Protein AF-0000000074260230 (afdb_homodimer)

Foldseek 3Di:
DPPPPDADDPVVQVVLLVPAPDLLSVQQVVCCVQFNGFRDDDSFWTKHAPGDQFRIKIFGRDWDFDQVPHTDTWGIKTKHQAAADPVCVVLLVLQGVQWDDDHQQRMIMGTGSHQLLGLLSVLLSVCCRVVVDGSVRSSVVSVVVVVCVVVPDDDPSSVHRPDDGDPDGRGDNDDDPDDPVNVVVVVVVVVVVVVVVVD/DPCPDDADDPVVQVVLLVPAPDLLSVQQVVCCVQFNGFRDDDSFWTKHAPGDQFRIKIFGRDWDFDQVPHTDTWGIKTKHQAAADPVCVVLLVLQGVQWDDDHQQRMIMGTGSHQLLGLLSVLLSVCCRVVVDGSVRSSVVSVVVVVCVVVPDDDPSSVHRPDDGDPDGRGDNDDDPDDPVNVVVVVVVVVVVVVVVVD

Nearest PDB structures (foldseek):
  3c4m-assembly2_B  TM=7.742E-01  e=2.179E+00  Escherichia coli
  8s65-assembly2_B  TM=7.505E-01  e=4.859E+00  Toxoplasma gondii
  8s65-assembly1_A  TM=8.297E-01  e=9.577E+00  Toxoplasma gondii
  5krv-assembly1_B  TM=7.511E-01  e=7.959E+00  Vibrio vulnificus CMCP6
  5krv-assembly1_A  TM=2.470E-01  e=3.570E+00  Vibrio vulnificus CMCP6

Solvent-accessible surface area (backbone atoms only — not comparable to full-atom values): 20832 Å² total; per-residue (Å²): 124,89,69,78,74,74,56,48,53,66,68,60,50,52,58,39,44,68,73,39,58,66,66,45,35,54,46,49,52,52,47,31,70,73,67,42,77,40,51,37,58,38,84,53,35,39,33,36,64,67,50,88,88,23,52,30,40,38,38,29,51,74,57,43,65,30,18,54,46,46,78,49,48,25,31,40,31,41,29,32,65,34,61,64,62,36,86,44,35,24,49,44,41,63,47,36,39,45,48,38,66,35,39,25,70,4,26,36,31,24,40,21,70,45,68,42,56,26,28,31,52,50,39,43,47,48,30,39,72,72,60,78,31,50,49,69,56,38,45,51,50,51,34,52,51,50,51,40,37,74,74,70,45,78,53,66,53,38,72,40,67,85,63,80,72,68,85,64,88,34,55,41,36,70,55,59,72,68,44,70,67,55,50,52,53,50,49,52,55,56,50,50,51,52,51,56,70,71,97,123,89,68,78,75,72,55,48,53,66,65,59,49,52,57,40,44,68,74,39,56,68,67,46,35,55,46,49,51,53,47,31,73,73,68,41,77,39,50,36,58,38,83,54,36,38,32,38,64,66,50,87,86,23,53,29,39,40,37,28,51,75,58,42,64,30,19,54,48,47,79,49,47,24,31,40,32,40,29,32,67,35,61,65,61,37,84,43,35,24,49,43,41,65,48,35,41,44,47,38,67,36,41,26,69,4,27,36,31,23,38,22,71,44,68,42,54,27,27,30,51,51,39,44,48,49,31,41,71,72,61,78,32,51,50,70,55,38,46,50,49,50,34,52,51,50,51,40,37,74,72,69,44,78,55,66,52,37,74,41,68,84,63,81,71,66,86,63,88,35,55,42,36,72,56,59,71,67,44,70,67,55,50,51,54,50,50,53,54,55,50,49,50,52,52,55,70,70,96

pLDDT: mean 93.15, std 12.53, range [23.91, 98.94]

Structure (mmCIF, N/CA/C/O backbone):
data_AF-0000000074260230-model_v1
#
loop_
_entity.id
_entity.type
_entity.pdbx_description
1 polymer 'Uncharacterized protein'
#
loop_
_atom_site.group_PDB
_atom_site.id
_atom_site.type_symbol
_atom_site.label_atom_id
_atom_site.label_alt_id
_atom_site.label_comp_id
_atom_site.label_asym_id
_atom_site.label_entity_id
_atom_site.label_seq_id
_atom_site.pdbx_PDB_ins_code
_atom_site.Cartn_x
_atom_site.Cartn_y
_atom_site.Cartn_z
_atom_site.occupancy
_atom_site.B_iso_or_equiv
_atom_site.auth_seq_id
_atom_site.auth_comp_id
_atom_site.auth_asym_id
_atom_site.auth_atom_id
_atom_site.pdbx_PDB_model_num
ATOM 1 N N . MET A 1 1 ? 15.695 -10.906 11.219 1 24.95 1 MET A N 1
ATOM 2 C CA . MET A 1 1 ? 15.664 -9.781 10.297 1 24.95 1 MET A CA 1
ATOM 3 C C . MET A 1 1 ? 17.078 -9.328 9.93 1 24.95 1 MET A C 1
ATOM 5 O O . MET A 1 1 ? 17.891 -9.078 10.805 1 24.95 1 MET A O 1
ATOM 9 N N . ALA A 1 2 ? 17.641 -9.828 8.828 1 32.97 2 ALA A N 1
ATOM 10 C CA . ALA A 1 2 ? 19.031 -9.445 8.57 1 32.97 2 ALA A CA 1
ATOM 11 C C . ALA A 1 2 ? 19.219 -7.938 8.75 1 32.97 2 ALA A C 1
ATOM 13 O O . ALA A 1 2 ? 18.484 -7.137 8.156 1 32.97 2 ALA A O 1
ATOM 14 N N . THR A 1 3 ? 19.641 -7.426 9.883 1 36.19 3 THR A N 1
ATOM 15 C CA . THR A 1 3 ? 19.984 -6.051 10.211 1 36.19 3 THR A CA 1
ATOM 16 C C . THR A 1 3 ? 20.969 -5.48 9.195 1 36.19 3 THR A C 1
ATOM 18 O O . THR A 1 3 ? 22.031 -6.059 8.969 1 36.19 3 THR A O 1
ATOM 21 N N . THR A 1 4 ? 20.484 -5.074 8.062 1 44.41 4 THR A N 1
ATOM 22 C CA . THR A 1 4 ? 21.453 -4.289 7.297 1 44.41 4 THR A CA 1
ATOM 23 C C . THR A 1 4 ? 22.234 -3.352 8.219 1 44.41 4 THR A C 1
ATOM 25 O O . THR A 1 4 ? 21.641 -2.533 8.922 1 44.41 4 THR A O 1
ATOM 28 N N . GLU A 1 5 ? 23.266 -3.779 8.672 1 46.94 5 GLU A N 1
ATOM 29 C CA . GLU A 1 5 ? 24.062 -3.025 9.625 1 46.94 5 GLU A CA 1
ATOM 30 C C . GLU A 1 5 ? 24.062 -1.537 9.297 1 46.94 5 GLU A C 1
ATOM 32 O O . GLU A 1 5 ? 23.828 -0.701 10.172 1 46.94 5 GLU A O 1
ATOM 37 N N . SER A 1 6 ? 25 -0.983 8.312 1 50.53 6 SER A N 1
ATOM 38 C CA . SER A 1 6 ? 25.453 0.402 8.398 1 50.53 6 SER A CA 1
ATOM 39 C C . SER A 1 6 ? 24.516 1.336 7.645 1 50.53 6 SER A C 1
ATOM 41 O O . SER A 1 6 ? 24.094 1.028 6.527 1 50.53 6 SER A O 1
ATOM 43 N N . PRO A 1 7 ? 23.859 2.357 8.406 1 63.03 7 PRO A N 1
ATOM 44 C CA . PRO A 1 7 ? 23.172 3.465 7.723 1 63.03 7 PRO A CA 1
ATOM 45 C C . PRO A 1 7 ? 23.891 3.904 6.449 1 63.03 7 PRO A C 1
ATOM 47 O O . PRO A 1 7 ? 25.094 3.697 6.316 1 63.03 7 PRO A O 1
ATOM 50 N N . VAL A 1 8 ? 23.047 4.102 5.426 1 77.44 8 VAL A N 1
ATOM 51 C CA . VAL A 1 8 ? 23.578 4.676 4.195 1 77.44 8 VAL A CA 1
ATOM 52 C C . VAL A 1 8 ? 24.547 5.812 4.527 1 77.44 8 VAL A C 1
ATOM 54 O O . VAL A 1 8 ? 24.328 6.566 5.473 1 77.44 8 VAL A O 1
ATOM 57 N N . ASP A 1 9 ? 25.562 5.848 3.939 1 87.06 9 ASP A N 1
ATOM 58 C CA . ASP A 1 9 ? 26.531 6.938 4.059 1 87.06 9 ASP A CA 1
ATOM 59 C C . ASP A 1 9 ? 25.844 8.289 3.883 1 87.06 9 ASP A C 1
ATOM 61 O O . ASP A 1 9 ? 25.062 8.477 2.953 1 87.06 9 ASP A O 1
ATOM 65 N N . GLN A 1 10 ? 26.172 9.164 4.793 1 91.94 10 GLN A N 1
ATOM 66 C CA . GLN A 1 10 ? 25.562 10.492 4.812 1 91.94 10 GLN A CA 1
ATOM 67 C C . GLN A 1 10 ? 25.797 11.219 3.484 1 91.94 10 GLN A C 1
ATOM 69 O O . GLN A 1 10 ? 24.875 11.859 2.961 1 91.94 10 GLN A O 1
ATOM 74 N N . GLN A 1 11 ? 26.922 11.086 2.973 1 91.94 11 GLN A N 1
ATOM 75 C CA . GLN A 1 11 ? 27.266 11.758 1.725 1 91.94 11 GLN A CA 1
ATOM 76 C C . GLN A 1 11 ? 26.391 11.266 0.58 1 91.94 11 GLN A C 1
ATOM 78 O O . GLN A 1 11 ? 25.953 12.062 -0.262 1 91.94 11 GLN A O 1
ATOM 83 N N . THR A 1 12 ? 26.188 10.023 0.56 1 91.38 12 THR A N 1
ATOM 84 C CA . THR A 1 12 ? 25.344 9.438 -0.472 1 91.38 12 THR A CA 1
ATOM 85 C C . THR A 1 12 ? 23.922 9.984 -0.388 1 91.38 12 THR A C 1
ATOM 87 O O . THR A 1 12 ? 23.312 10.328 -1.41 1 91.38 12 THR A O 1
ATOM 90 N N . VAL A 1 13 ? 23.391 10.102 0.811 1 95.31 13 VAL A N 1
ATOM 91 C CA . VAL A 1 13 ? 22.047 10.617 1.012 1 95.31 13 VAL A CA 1
ATOM 92 C C . VAL A 1 13 ? 21.984 12.086 0.574 1 95.31 13 VAL A C 1
ATOM 94 O O . VAL A 1 13 ? 21.047 12.492 -0.117 1 95.31 13 VAL A O 1
ATOM 97 N N . GLU A 1 14 ? 22.969 12.812 0.92 1 95.19 14 GLU A N 1
ATOM 98 C CA . GLU A 1 14 ? 23.031 14.219 0.54 1 95.19 14 GLU A CA 1
ATOM 99 C C . GLU A 1 14 ? 23.047 14.375 -0.978 1 95.19 14 GLU A C 1
ATOM 101 O O . GLU A 1 14 ? 22.406 15.273 -1.522 1 95.19 14 GLU A O 1
ATOM 106 N N . GLU A 1 15 ? 23.797 13.547 -1.593 1 93.81 15 GLU A N 1
ATOM 107 C CA . GLU A 1 15 ? 23.891 13.594 -3.049 1 93.81 15 GLU A CA 1
ATOM 108 C C . GLU A 1 15 ? 22.531 13.258 -3.686 1 93.81 15 GLU A C 1
ATOM 110 O O . GLU A 1 15 ? 22.141 13.875 -4.68 1 93.81 15 GLU A O 1
ATOM 115 N N . ILE A 1 16 ? 21.875 12.32 -3.1 1 94.31 16 ILE A N 1
ATOM 116 C CA . ILE A 1 16 ? 20.578 11.914 -3.609 1 94.31 16 ILE A CA 1
ATOM 117 C C . ILE A 1 16 ? 19.578 13.055 -3.461 1 94.31 16 ILE A C 1
ATOM 119 O O . ILE A 1 16 ? 18.906 13.43 -4.422 1 94.31 16 ILE A O 1
ATOM 123 N N . ILE A 1 17 ? 19.516 13.617 -2.307 1 95.81 17 ILE A N 1
ATOM 124 C CA . ILE A 1 17 ? 18.484 14.609 -2.008 1 95.81 17 ILE A CA 1
ATOM 125 C C . ILE A 1 17 ? 18.766 15.898 -2.766 1 95.81 17 ILE A C 1
ATOM 127 O O . ILE A 1 17 ? 17.844 16.672 -3.066 1 95.81 17 ILE A O 1
ATOM 131 N N . ARG A 1 18 ? 19.984 16.156 -3.109 1 95.19 18 ARG A N 1
ATOM 132 C CA . ARG A 1 18 ? 20.359 17.312 -3.906 1 95.19 18 ARG A CA 1
ATOM 133 C C . ARG A 1 18 ? 19.641 17.297 -5.258 1 95.19 18 ARG A C 1
ATOM 135 O O . ARG A 1 18 ? 19.359 18.359 -5.824 1 95.19 18 ARG A O 1
ATOM 142 N N . ASP A 1 19 ? 19.359 16.109 -5.727 1 95.44 19 ASP A N 1
ATOM 143 C CA . ASP A 1 19 ? 18.719 15.969 -7.027 1 95.44 19 ASP A CA 1
ATOM 144 C C . ASP A 1 19 ? 17.203 15.945 -6.895 1 95.44 19 ASP A C 1
ATOM 146 O O . ASP A 1 19 ? 16.484 15.859 -7.891 1 95.44 19 ASP A O 1
ATOM 150 N N . TRP A 1 20 ? 16.703 16 -5.645 1 97.62 20 TRP A N 1
ATOM 151 C CA . TRP A 1 20 ? 15.266 15.992 -5.41 1 97.62 20 TRP A CA 1
ATOM 152 C C . TRP A 1 20 ? 14.672 17.391 -5.586 1 97.62 20 TRP A C 1
ATOM 154 O O . TRP A 1 20 ? 15.375 18.391 -5.422 1 97.62 20 TRP A O 1
ATOM 164 N N . PRO A 1 21 ? 13.328 17.438 -5.965 1 97.5 21 PRO A N 1
ATOM 165 C CA . PRO A 1 21 ? 12.633 18.734 -5.879 1 97.5 21 PRO A CA 1
ATOM 166 C C . PRO A 1 21 ? 12.648 19.312 -4.465 1 97.5 21 PRO A C 1
ATOM 168 O O . PRO A 1 21 ? 12.93 18.594 -3.502 1 97.5 21 PRO A O 1
ATOM 171 N N . ASN A 1 22 ? 12.312 20.516 -4.277 1 97.31 22 ASN A N 1
ATOM 172 C CA . ASN A 1 22 ? 12.43 21.266 -3.031 1 97.31 22 ASN A CA 1
ATOM 173 C C . ASN A 1 22 ? 11.562 20.672 -1.927 1 97.31 22 ASN A C 1
ATOM 175 O O . ASN A 1 22 ? 12.039 20.469 -0.807 1 97.31 22 ASN A O 1
ATOM 179 N N . GLU A 1 23 ? 10.367 20.312 -2.248 1 97.38 23 GLU A N 1
ATOM 180 C CA . GLU A 1 23 ? 9.43 19.906 -1.208 1 97.38 23 GLU A CA 1
ATOM 181 C C . GLU A 1 23 ? 9.875 18.625 -0.53 1 97.38 23 GLU A C 1
ATOM 183 O O . GLU A 1 23 ? 10.031 18.578 0.691 1 97.38 23 GLU A O 1
ATOM 188 N N . PRO A 1 24 ? 10.109 17.562 -1.281 1 98.25 24 PRO A N 1
ATOM 189 C CA . PRO A 1 24 ? 10.586 16.344 -0.605 1 98.25 24 PRO A CA 1
ATOM 190 C C . PRO A 1 24 ? 11.961 16.531 0.039 1 98.25 24 PRO A C 1
ATOM 192 O O . PRO A 1 24 ? 12.266 15.875 1.035 1 98.25 24 PRO A O 1
ATOM 195 N N . THR A 1 25 ? 12.758 17.422 -0.466 1 98.25 25 THR A N 1
ATOM 196 C CA . THR A 1 25 ? 14.039 17.719 0.159 1 98.25 25 THR A CA 1
ATOM 197 C C . THR A 1 25 ? 13.844 18.297 1.559 1 98.25 25 THR A C 1
ATOM 199 O O . THR A 1 25 ? 14.5 17.859 2.51 1 98.25 25 THR A O 1
ATOM 202 N N . GLU A 1 26 ? 12.969 19.219 1.66 1 98.06 26 GLU A N 1
ATOM 203 C CA . GLU A 1 26 ? 12.688 19.828 2.959 1 98.06 26 GLU A CA 1
ATOM 204 C C . GLU A 1 26 ? 12.148 18.797 3.943 1 98.06 26 GLU A C 1
ATOM 206 O O . GLU A 1 26 ? 12.492 18.812 5.125 1 98.06 26 GLU A O 1
ATOM 211 N N . ILE A 1 27 ? 11.328 17.922 3.473 1 98.5 27 ILE A N 1
ATOM 212 C CA . ILE A 1 27 ? 10.789 16.875 4.316 1 98.5 27 ILE A CA 1
ATOM 213 C C . ILE A 1 27 ? 11.914 15.945 4.777 1 98.5 27 ILE A C 1
ATOM 215 O O . ILE A 1 27 ? 11.977 15.57 5.953 1 98.5 27 ILE A O 1
ATOM 219 N N . ALA A 1 28 ? 12.789 15.609 3.865 1 98.31 28 ALA A N 1
ATOM 220 C CA . ALA A 1 28 ? 13.938 14.773 4.207 1 98.31 28 ALA A CA 1
ATOM 221 C C . ALA A 1 28 ? 14.75 15.391 5.34 1 98.31 28 ALA A C 1
ATOM 223 O O . ALA A 1 28 ? 15.109 14.711 6.301 1 98.31 28 ALA A O 1
ATOM 224 N N . GLU A 1 29 ? 14.984 16.641 5.25 1 97.56 29 GLU A N 1
ATOM 225 C CA . GLU A 1 29 ? 15.766 17.344 6.266 1 97.56 29 GLU A CA 1
ATOM 226 C C . GLU A 1 29 ? 15.078 17.281 7.629 1 97.56 29 GLU A C 1
ATOM 228 O O . GLU A 1 29 ? 15.727 17.047 8.648 1 97.56 29 GLU A O 1
ATOM 233 N N . ARG A 1 30 ? 13.828 17.438 7.602 1 97.69 30 ARG A N 1
ATOM 234 C CA . ARG A 1 30 ? 13.078 17.406 8.852 1 97.69 30 ARG A CA 1
ATOM 235 C C . ARG A 1 30 ? 13.102 16 9.461 1 97.69 30 ARG A C 1
ATOM 237 O O . ARG A 1 30 ? 13.25 15.852 10.672 1 97.69 30 ARG A O 1
ATOM 244 N N . VAL A 1 31 ? 12.938 15 8.633 1 98.19 31 VAL A N 1
ATOM 245 C CA . VAL A 1 31 ? 12.938 13.625 9.125 1 98.19 31 VAL A CA 1
ATOM 246 C C . VAL A 1 31 ? 14.32 13.258 9.641 1 98.19 31 VAL A C 1
ATOM 248 O O . VAL A 1 31 ? 14.453 12.609 10.68 1 98.19 31 VAL A O 1
ATOM 251 N N . ILE A 1 32 ? 15.344 13.688 8.945 1 97.38 32 ILE A N 1
ATOM 252 C CA . ILE A 1 32 ? 16.719 13.43 9.359 1 97.38 32 ILE A CA 1
ATOM 253 C C . ILE A 1 32 ? 17 14.109 10.695 1 97.38 32 ILE A C 1
ATOM 255 O O . ILE A 1 32 ? 17.625 13.531 11.578 1 97.38 32 ILE A O 1
ATOM 259 N N . GLU A 1 33 ? 16.547 15.32 10.797 1 97.06 33 GLU A N 1
ATOM 260 C CA . GLU A 1 33 ? 16.734 16.047 12.047 1 97.06 33 GLU A CA 1
ATOM 261 C C . GLU A 1 33 ? 16.062 15.312 13.211 1 97.06 33 GLU A C 1
ATOM 263 O O . GLU A 1 33 ? 16.625 15.242 14.305 1 97.06 33 GLU A O 1
ATOM 268 N N . ARG A 1 34 ? 14.977 14.758 12.961 1 97.06 34 ARG A N 1
ATOM 269 C CA . ARG A 1 34 ? 14.18 14.148 14.023 1 97.06 34 ARG A CA 1
ATOM 270 C C . ARG A 1 34 ? 14.641 12.727 14.312 1 97.06 34 ARG A C 1
ATOM 272 O O . ARG A 1 34 ? 14.664 12.297 15.469 1 97.06 34 ARG A O 1
ATOM 279 N N . TYR A 1 35 ? 15 11.961 13.258 1 97.44 35 TYR A N 1
ATOM 280 C CA . TYR A 1 35 ? 15.164 10.523 13.445 1 97.44 35 TYR A CA 1
ATOM 281 C C . TYR A 1 35 ? 16.562 10.078 13.039 1 97.44 35 TYR A C 1
ATOM 283 O O . TYR A 1 35 ? 16.906 8.898 13.164 1 97.44 35 TYR A O 1
ATOM 291 N N . GLY A 1 36 ? 17.344 10.977 12.594 1 96.81 36 GLY A N 1
ATOM 292 C CA . GLY A 1 36 ? 18.656 10.602 12.094 1 96.81 36 GLY A CA 1
ATOM 293 C C . GLY A 1 36 ? 18.656 10.211 10.625 1 96.81 36 GLY A C 1
ATOM 294 O O . GLY A 1 36 ? 17.625 10.336 9.953 1 96.81 36 GLY A O 1
ATOM 295 N N . TRP A 1 37 ? 19.766 9.789 10.156 1 97.06 37 TRP A N 1
ATOM 296 C CA . TRP A 1 37 ? 19.953 9.461 8.75 1 97.06 37 TRP A CA 1
ATOM 297 C C . TRP A 1 37 ? 19.172 8.211 8.375 1 97.06 37 TRP A C 1
ATOM 299 O O . TRP A 1 37 ? 18.953 7.328 9.211 1 97.06 37 TRP A O 1
ATOM 309 N N . PRO A 1 38 ? 18.75 8.07 7.109 1 97.75 38 PRO A N 1
ATOM 310 C CA . PRO A 1 38 ? 17.984 6.898 6.695 1 97.75 38 PRO A CA 1
ATOM 311 C C . PRO A 1 38 ? 18.812 5.613 6.711 1 97.75 38 PRO A C 1
ATOM 313 O O . PRO A 1 38 ? 20.031 5.66 6.578 1 97.75 38 PRO A O 1
ATOM 316 N N . ASP A 1 39 ? 18.078 4.555 6.867 1 96.75 39 ASP A N 1
ATOM 317 C CA . ASP A 1 39 ? 18.703 3.232 6.828 1 96.75 39 ASP A CA 1
ATOM 318 C C . ASP A 1 39 ? 19.047 2.824 5.398 1 96.75 39 ASP A C 1
ATOM 320 O O . ASP A 1 39 ? 20 2.09 5.168 1 96.75 39 ASP A O 1
ATOM 324 N N . GLU A 1 40 ? 18.25 3.248 4.484 1 95.88 40 GLU A N 1
ATOM 325 C CA . GLU A 1 40 ? 18.484 2.979 3.064 1 95.88 40 GLU A CA 1
ATOM 326 C C . GLU A 1 40 ? 18.156 4.203 2.215 1 95.88 40 GLU A 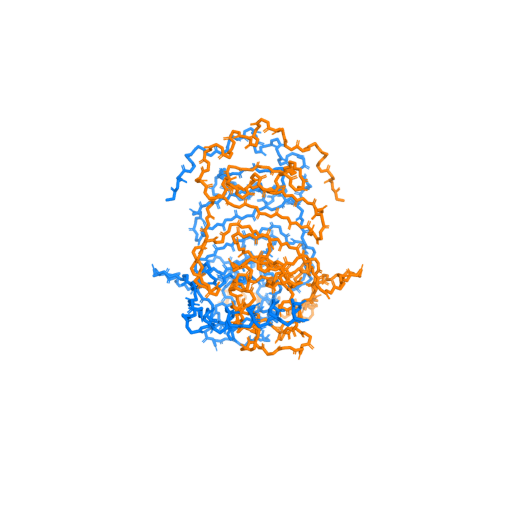C 1
ATOM 328 O O . GLU A 1 40 ? 17.344 5.047 2.609 1 95.88 40 GLU A O 1
ATOM 333 N N . ALA A 1 41 ? 18.797 4.219 1.055 1 94.81 41 ALA A N 1
ATOM 334 C CA . ALA A 1 41 ? 18.578 5.328 0.128 1 94.81 41 ALA A CA 1
ATOM 335 C C . ALA A 1 41 ? 18.672 4.855 -1.32 1 94.81 41 ALA A C 1
ATOM 337 O O . ALA A 1 41 ? 19.562 4.09 -1.679 1 94.81 41 ALA A O 1
ATOM 338 N N . ALA A 1 42 ? 17.703 5.156 -2.045 1 93.31 42 ALA A N 1
ATOM 339 C CA . ALA A 1 42 ? 17.672 5.043 -3.5 1 93.31 42 ALA A CA 1
ATOM 340 C C . ALA A 1 42 ? 17.406 6.398 -4.152 1 93.31 42 ALA A C 1
ATOM 342 O O . ALA A 1 42 ? 17.016 7.352 -3.475 1 93.31 42 ALA A O 1
ATOM 343 N N . PRO A 1 43 ? 17.609 6.465 -5.398 1 93.19 43 PRO A N 1
ATOM 344 C CA . PRO A 1 43 ? 17.469 7.77 -6.051 1 93.19 43 PRO A CA 1
ATOM 345 C C . PRO A 1 43 ? 16.078 8.375 -5.84 1 93.19 43 PRO A C 1
ATOM 347 O O . PRO A 1 43 ? 15.938 9.602 -5.781 1 93.19 43 PRO A O 1
ATOM 350 N N . SER A 1 44 ? 15.078 7.508 -5.633 1 96.5 44 SER A N 1
ATOM 351 C CA . SER A 1 44 ? 13.742 8.078 -5.57 1 96.5 44 SER A CA 1
ATOM 352 C C . SER A 1 44 ? 13.102 7.836 -4.207 1 96.5 44 SER A C 1
ATOM 354 O O . SER A 1 44 ? 11.922 8.133 -4.008 1 96.5 44 SER A O 1
ATOM 356 N N . GLU A 1 45 ? 13.891 7.281 -3.291 1 97.25 45 GLU A N 1
ATOM 357 C CA . GLU A 1 45 ? 13.25 6.91 -2.035 1 97.25 45 GLU A CA 1
ATOM 358 C C . GLU A 1 45 ? 14.266 6.84 -0.896 1 97.25 45 GLU A C 1
ATOM 360 O O . GLU A 1 45 ? 15.383 6.367 -1.086 1 97.25 45 GLU A O 1
ATOM 365 N N . LEU A 1 46 ? 13.859 7.332 0.252 1 97.75 46 LEU A N 1
ATOM 366 C CA . LEU A 1 46 ? 14.57 7.125 1.509 1 97.75 46 LEU A CA 1
ATOM 367 C C . LEU A 1 46 ? 13.742 6.281 2.469 1 97.75 46 LEU A C 1
ATOM 369 O O . LEU A 1 46 ? 12.516 6.418 2.525 1 97.75 46 LEU A O 1
ATOM 373 N N . LEU A 1 47 ? 14.508 5.434 3.275 1 98 47 LEU A N 1
ATOM 374 C CA . LEU A 1 47 ? 13.812 4.488 4.145 1 98 47 LEU A CA 1
ATOM 375 C C . LEU A 1 47 ? 14.422 4.492 5.543 1 98 47 LEU A C 1
ATOM 377 O O . LEU A 1 47 ? 15.641 4.422 5.695 1 98 47 LEU A O 1
ATOM 381 N N . TRP A 1 48 ? 13.57 4.73 6.551 1 97.69 48 TRP A N 1
ATOM 382 C CA . TRP A 1 48 ? 13.906 4.52 7.957 1 97.69 48 TRP A CA 1
ATOM 383 C C . TRP A 1 48 ? 13.141 3.33 8.523 1 97.69 48 TRP A C 1
ATOM 385 O O . TRP A 1 48 ? 11.969 3.131 8.211 1 97.69 48 TRP A O 1
ATOM 395 N N . TYR A 1 49 ? 13.82 2.551 9.352 1 96.88 49 TYR A N 1
ATOM 396 C CA . TYR A 1 49 ? 13.148 1.48 10.078 1 96.88 49 TYR A CA 1
ATOM 397 C C . TYR A 1 49 ? 13.125 1.771 11.57 1 96.88 49 TYR A C 1
ATOM 399 O O . TYR A 1 49 ? 14.062 2.365 12.109 1 96.88 49 TYR A O 1
ATOM 407 N N . ASP A 1 50 ? 12.008 1.363 12.211 1 96 50 ASP A N 1
ATOM 408 C CA . ASP A 1 50 ? 11.852 1.394 13.656 1 96 50 ASP A CA 1
ATOM 409 C C . ASP A 1 50 ? 12.258 2.752 14.227 1 96 50 ASP A C 1
ATOM 411 O O . ASP A 1 50 ? 13.094 2.826 15.133 1 96 50 ASP A O 1
ATOM 415 N N . ASN A 1 51 ? 11.742 3.809 13.695 1 95.81 51 ASN A N 1
ATOM 416 C CA . ASN A 1 51 ? 12.031 5.152 14.18 1 95.81 51 ASN A CA 1
ATOM 417 C C . ASN A 1 51 ? 10.828 5.762 14.891 1 95.81 51 ASN A C 1
ATOM 419 O O . ASN A 1 51 ? 9.781 5.977 14.281 1 95.81 51 ASN A O 1
ATOM 423 N N . GLY A 1 52 ? 10.945 6.023 16.172 1 94.38 52 GLY A N 1
ATOM 424 C CA . GLY A 1 52 ? 9.805 6.492 16.953 1 94.38 52 GLY A CA 1
ATOM 425 C C . GLY A 1 52 ? 8.688 5.477 17.031 1 94.38 52 GLY A C 1
ATOM 426 O O . GLY A 1 52 ? 8.914 4.316 17.375 1 94.38 52 GLY A O 1
ATOM 427 N N . SER A 1 53 ? 7.496 5.922 16.688 1 95.31 53 SER A N 1
ATOM 428 C CA . SER A 1 53 ? 6.324 5.055 16.719 1 95.31 53 SER A CA 1
ATOM 429 C C . SER A 1 53 ? 6.156 4.309 15.398 1 95.31 53 SER A C 1
ATOM 431 O O . SER A 1 53 ? 5.273 3.461 15.266 1 95.31 53 SER A O 1
ATOM 433 N N . TRP A 1 54 ? 7.094 4.527 14.523 1 98.06 54 TRP A N 1
ATOM 434 C CA . TRP A 1 54 ? 6.898 4.039 13.156 1 98.06 54 TRP A CA 1
ATOM 435 C C . TRP A 1 54 ? 7.68 2.752 12.922 1 98.06 54 TRP A C 1
ATOM 437 O O . TRP A 1 54 ? 8.891 2.703 13.148 1 98.06 54 TRP A O 1
ATOM 447 N N . LYS A 1 55 ? 6.98 1.759 12.461 1 97.25 55 LYS A N 1
ATOM 448 C CA . LYS A 1 55 ? 7.645 0.557 11.969 1 97.25 55 LYS A CA 1
ATOM 449 C C . LYS A 1 55 ? 8.57 0.882 10.797 1 97.25 55 LYS A C 1
ATOM 451 O O . LYS A 1 55 ? 9.656 0.308 10.68 1 97.25 55 LYS A O 1
ATOM 456 N N . ARG A 1 56 ? 8.062 1.776 9.977 1 98.12 56 ARG A N 1
ATOM 457 C CA . ARG A 1 56 ? 8.781 2.197 8.781 1 98.12 56 ARG A CA 1
ATOM 458 C C . ARG A 1 56 ? 8.367 3.607 8.367 1 98.12 56 ARG A C 1
ATOM 460 O O . ARG A 1 56 ? 7.191 3.967 8.445 1 98.12 56 ARG A O 1
ATOM 467 N N . THR A 1 57 ? 9.32 4.379 7.938 1 98.75 57 THR A N 1
ATOM 468 C CA . THR A 1 57 ? 9.117 5.676 7.297 1 98.75 57 THR A CA 1
ATOM 469 C C . THR A 1 57 ? 9.695 5.676 5.887 1 98.75 57 THR A C 1
ATOM 471 O O . THR A 1 57 ? 10.867 5.332 5.688 1 98.75 57 THR A O 1
ATOM 474 N N . GLU A 1 58 ? 8.875 5.973 4.969 1 98.62 58 GLU A N 1
ATOM 475 C CA . GLU A 1 58 ? 9.242 6.016 3.557 1 98.62 58 GLU A CA 1
ATOM 476 C C . GLU A 1 58 ? 9.047 7.414 2.977 1 98.62 58 GLU A C 1
ATOM 478 O O . GLU A 1 58 ? 7.945 7.965 3.035 1 98.62 58 GLU A O 1
ATOM 483 N N . LEU A 1 59 ? 10.086 7.941 2.459 1 98.75 59 LEU A N 1
ATO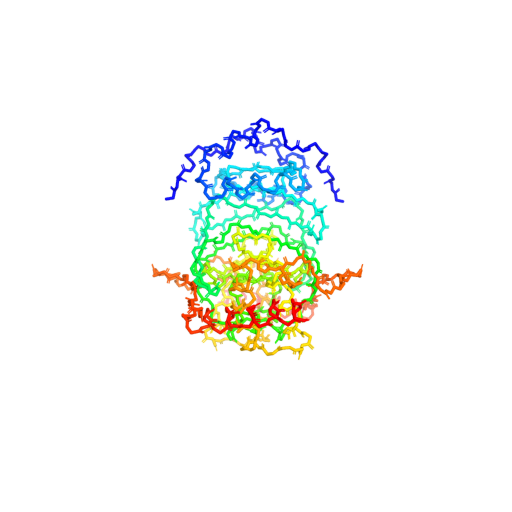M 484 C CA . LEU A 1 59 ? 10.008 9.242 1.811 1 98.75 59 LEU A CA 1
ATOM 485 C C . LEU A 1 59 ? 10.312 9.133 0.321 1 98.75 59 LEU A C 1
ATOM 487 O O . LEU A 1 59 ? 11.336 8.562 -0.063 1 98.75 59 LEU A O 1
ATOM 491 N N . TYR A 1 60 ? 9.43 9.695 -0.453 1 98.44 60 TYR A N 1
ATOM 492 C CA . TYR A 1 60 ? 9.547 9.562 -1.901 1 98.44 60 TYR A CA 1
ATOM 493 C C . TYR A 1 60 ? 9.906 10.898 -2.545 1 98.44 60 TYR A C 1
ATOM 495 O O . TYR A 1 60 ? 9.414 11.945 -2.125 1 98.44 60 TYR A O 1
ATOM 503 N N . ARG A 1 61 ? 10.672 10.781 -3.549 1 97.81 61 ARG A N 1
ATOM 504 C CA . ARG A 1 61 ? 11 11.945 -4.355 1 97.81 61 ARG A CA 1
ATOM 505 C C . ARG A 1 61 ? 9.773 12.469 -5.094 1 97.81 61 ARG A C 1
ATOM 507 O O . ARG A 1 61 ? 9.523 13.68 -5.113 1 97.81 61 ARG A O 1
ATOM 514 N N . ASP A 1 62 ? 9.109 11.5 -5.73 1 96.81 62 ASP A N 1
ATOM 515 C CA . ASP A 1 62 ? 7.934 11.844 -6.527 1 96.81 62 ASP A CA 1
ATOM 516 C C . ASP A 1 62 ? 6.652 11.703 -5.711 1 96.81 62 ASP A C 1
ATOM 518 O O . ASP A 1 62 ? 6.312 10.609 -5.258 1 96.81 62 ASP A O 1
ATOM 522 N N . GLY A 1 63 ? 5.969 12.812 -5.555 1 97.31 63 GLY A N 1
ATOM 523 C CA . GLY A 1 63 ? 4.789 12.836 -4.699 1 97.31 63 GLY A CA 1
ATOM 524 C C . GLY A 1 63 ? 3.498 12.602 -5.461 1 97.31 63 GLY A C 1
ATOM 525 O O . GLY A 1 63 ? 3.506 12.477 -6.68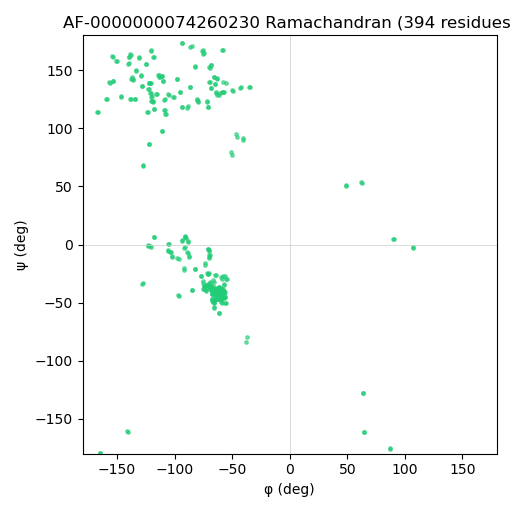8 1 97.31 63 GLY A O 1
ATOM 526 N N . ILE A 1 64 ? 2.422 12.477 -4.723 1 97.56 64 ILE A N 1
ATOM 527 C CA . ILE A 1 64 ? 1.082 12.25 -5.246 1 97.56 64 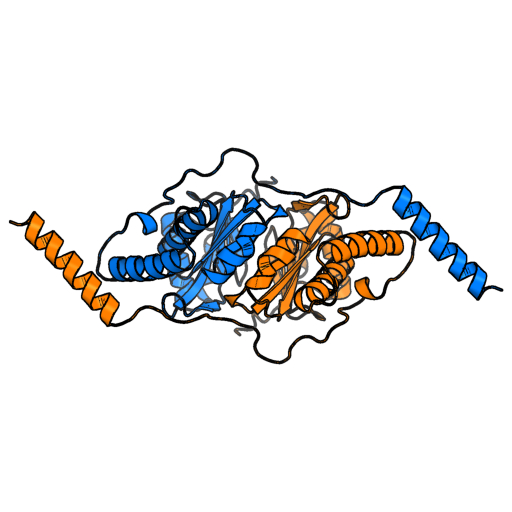ILE A CA 1
ATOM 528 C C . ILE A 1 64 ? 0.172 13.414 -4.871 1 97.56 64 ILE A C 1
ATOM 530 O O . ILE A 1 64 ? -0.085 13.656 -3.689 1 97.56 64 ILE A O 1
ATOM 534 N N . PRO A 1 65 ? -0.326 14.125 -5.859 1 97.44 65 PRO A N 1
ATOM 535 C CA . PRO A 1 65 ? -1.274 15.195 -5.527 1 97.44 65 PRO A CA 1
ATOM 536 C C . PRO A 1 65 ? -2.492 14.68 -4.758 1 97.44 65 PRO A C 1
ATOM 538 O O . PRO A 1 65 ? -3.072 13.656 -5.129 1 97.44 65 PRO A O 1
ATOM 541 N N . HIS A 1 66 ? -2.836 15.336 -3.672 1 98.19 66 HIS A N 1
ATOM 542 C CA . HIS A 1 66 ? -3.902 14.961 -2.748 1 98.19 66 HIS A CA 1
ATOM 543 C C . HIS A 1 66 ? -4.703 16.188 -2.309 1 98.19 66 HIS A C 1
ATOM 545 O O . HIS A 1 66 ? -4.145 17.125 -1.739 1 98.19 66 HIS A O 1
ATOM 551 N N . ASN A 1 67 ? -6.035 16.156 -2.498 1 98.12 67 ASN A N 1
ATOM 552 C CA . ASN A 1 67 ? -6.82 17.375 -2.285 1 98.12 67 ASN A CA 1
ATOM 553 C C . ASN A 1 67 ? -7.543 17.344 -0.942 1 98.12 67 ASN A C 1
ATOM 555 O O . ASN A 1 67 ? -8.094 18.359 -0.508 1 98.12 67 ASN A O 1
ATOM 559 N N . PHE A 1 68 ? -7.562 16.234 -0.252 1 98.12 68 PHE A N 1
ATOM 560 C CA . PHE A 1 68 ? -8.219 16.109 1.043 1 98.12 68 PHE A CA 1
ATOM 561 C C . PHE A 1 68 ? -7.211 16.25 2.178 1 98.12 68 PHE A C 1
ATOM 563 O O . PHE A 1 68 ? -6.137 15.641 2.133 1 98.12 68 PHE A O 1
ATOM 570 N N . PRO A 1 69 ? -7.48 16.844 3.26 1 97.62 69 PRO A N 1
ATOM 571 C CA . PRO A 1 69 ? -8.648 17.719 3.426 1 97.62 69 PRO A CA 1
ATOM 572 C C . PRO A 1 69 ? -8.484 19.047 2.713 1 97.62 69 PRO A C 1
ATOM 574 O O . PRO A 1 69 ? -9.461 19.781 2.541 1 97.62 69 PRO A O 1
ATOM 577 N N . LYS A 1 70 ? -7.227 19.375 2.371 1 96.56 70 LYS A N 1
ATOM 578 C CA . LYS A 1 70 ? -6.844 20.5 1.518 1 96.56 70 LYS A CA 1
ATOM 579 C C . LYS A 1 70 ? -5.742 20.094 0.54 1 96.56 70 LYS A C 1
ATOM 581 O O . LYS A 1 70 ? -5.043 19.094 0.76 1 96.56 70 LYS A O 1
ATOM 586 N N . GLU A 1 71 ? -5.582 20.938 -0.489 1 96.81 71 GLU A N 1
ATOM 587 C CA . GLU A 1 71 ? -4.621 20.609 -1.54 1 96.81 71 GLU A CA 1
ATOM 588 C C . GLU A 1 71 ? -3.203 20.516 -0.984 1 96.81 71 GLU A C 1
ATOM 590 O O . GLU A 1 71 ? -2.74 21.438 -0.3 1 96.81 71 GLU A O 1
ATOM 595 N N . HIS A 1 72 ? -2.492 19.469 -1.242 1 97.25 72 HIS A N 1
ATOM 596 C CA . HIS A 1 72 ? -1.092 19.219 -0.927 1 97.25 72 HIS A CA 1
ATOM 597 C C . HIS A 1 72 ? -0.561 18.031 -1.721 1 97.25 72 HIS A C 1
ATOM 599 O O . HIS A 1 72 ? -1.255 17.5 -2.59 1 97.25 72 HIS A O 1
ATOM 605 N N . THR A 1 73 ? 0.667 17.703 -1.529 1 98.31 73 THR A N 1
ATOM 606 C CA . THR A 1 73 ? 1.281 16.547 -2.193 1 98.31 73 THR A CA 1
ATOM 607 C C . THR A 1 73 ? 1.802 15.547 -1.169 1 98.31 73 THR A C 1
ATOM 609 O O . THR A 1 73 ? 2.479 15.922 -0.21 1 98.31 73 THR A O 1
ATOM 612 N N . ASP A 1 74 ? 1.437 14.281 -1.358 1 98.62 74 ASP A N 1
ATOM 613 C CA . ASP A 1 74 ? 1.872 13.203 -0.484 1 98.62 74 ASP A CA 1
ATOM 614 C C . ASP A 1 74 ? 3.297 12.766 -0.817 1 98.62 74 ASP A C 1
ATOM 616 O O . ASP A 1 74 ? 3.576 12.336 -1.94 1 98.62 74 ASP A O 1
ATOM 620 N N . TYR A 1 75 ? 4.191 12.836 0.216 1 98.81 75 TYR A N 1
ATOM 621 C CA . TYR A 1 75 ? 5.559 12.391 -0.002 1 98.81 75 TYR A CA 1
ATOM 622 C C . TYR A 1 75 ? 5.977 11.375 1.056 1 98.81 75 TYR A C 1
ATOM 624 O O . TYR A 1 75 ? 6.84 10.523 0.808 1 98.81 75 TYR A O 1
ATOM 632 N N . LEU A 1 76 ? 5.461 11.562 2.221 1 98.88 76 LEU A N 1
ATOM 633 C CA . LEU A 1 76 ? 5.957 10.875 3.406 1 98.88 76 LEU A CA 1
ATOM 634 C C . LEU A 1 76 ? 4.961 9.82 3.873 1 98.88 76 LEU A C 1
ATOM 636 O O . LEU A 1 76 ? 3.859 10.148 4.316 1 98.88 76 LEU A O 1
ATOM 640 N N . LYS A 1 77 ? 5.363 8.586 3.752 1 98.88 77 LYS A N 1
ATOM 641 C CA . LYS A 1 77 ? 4.539 7.473 4.211 1 98.88 77 LYS A CA 1
ATOM 642 C C . LYS A 1 77 ? 5.09 6.883 5.508 1 98.88 77 LYS A C 1
ATOM 644 O O . LYS A 1 77 ? 6.277 6.562 5.594 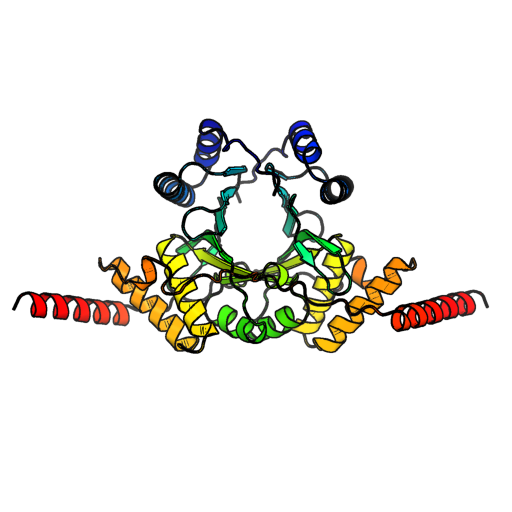1 98.88 77 LYS A O 1
ATOM 649 N N . GLN A 1 78 ? 4.258 6.75 6.441 1 98.88 78 GLN A N 1
ATOM 650 C CA . GLN A 1 78 ? 4.668 6.16 7.707 1 98.88 78 GLN A CA 1
ATOM 651 C C . GLN A 1 78 ? 3.738 5.016 8.109 1 98.88 78 GLN A C 1
ATOM 653 O O . GLN A 1 78 ? 2.523 5.109 7.93 1 98.88 78 GLN A O 1
ATOM 658 N N . VAL A 1 79 ? 4.316 3.939 8.578 1 98.75 79 VAL A N 1
ATOM 659 C CA . VAL A 1 79 ? 3.645 2.652 8.727 1 98.75 79 VAL A CA 1
ATOM 660 C C . VAL A 1 79 ? 3.688 2.213 10.188 1 98.75 79 VAL A C 1
ATOM 662 O O . VAL A 1 79 ? 4.707 2.373 10.867 1 98.75 79 VAL A O 1
ATOM 665 N N . ILE A 1 80 ? 2.611 1.677 10.664 1 98.69 80 ILE A N 1
ATOM 666 C CA . ILE A 1 80 ? 2.561 1.065 11.992 1 98.69 80 ILE A CA 1
ATOM 667 C C . ILE A 1 80 ? 2.055 -0.371 11.875 1 98.69 80 ILE A C 1
ATOM 669 O O . ILE A 1 80 ? 1.397 -0.729 10.891 1 98.69 80 ILE A O 1
ATOM 673 N N . ASP A 1 81 ? 2.453 -1.186 12.898 1 97.81 81 ASP A N 1
ATOM 674 C CA . ASP A 1 81 ? 1.788 -2.475 13.055 1 97.81 81 ASP A CA 1
ATOM 675 C C . ASP A 1 81 ? 0.356 -2.295 13.555 1 97.81 81 ASP A C 1
ATOM 677 O O . ASP A 1 81 ? 0.132 -1.731 14.633 1 97.81 81 ASP A O 1
ATOM 681 N N . TYR A 1 82 ? -0.557 -2.727 12.766 1 98.25 82 TYR A N 1
ATOM 682 C CA . TYR A 1 82 ? -1.968 -2.537 13.086 1 98.25 82 TYR A CA 1
ATOM 683 C C . TYR A 1 82 ? -2.85 -3.402 12.195 1 98.25 82 TYR A C 1
ATOM 685 O O . TYR A 1 82 ? -2.887 -3.209 10.977 1 98.25 82 TYR A O 1
ATOM 693 N N . ARG A 1 83 ? -3.518 -4.348 12.766 1 97.69 83 ARG A N 1
ATOM 694 C CA . ARG A 1 83 ? -4.422 -5.203 12 1 97.69 83 ARG A CA 1
ATOM 695 C C . ARG A 1 83 ? -5.758 -4.508 11.758 1 97.69 83 ARG A C 1
ATOM 697 O O . ARG A 1 83 ? -6.426 -4.09 12.703 1 97.69 83 ARG A O 1
ATOM 704 N N . VAL A 1 84 ? -6.129 -4.402 10.539 1 98.38 84 VAL A N 1
ATOM 705 C CA . VAL A 1 84 ? -7.414 -3.82 10.164 1 98.38 84 VAL A CA 1
ATOM 706 C C . VAL A 1 84 ? -8.352 -4.918 9.672 1 98.38 84 VAL A C 1
ATOM 708 O O . VAL A 1 84 ? -8.016 -5.664 8.75 1 98.38 84 VAL A O 1
ATOM 711 N N . PRO A 1 85 ? -9.516 -5.035 10.258 1 97.56 85 PRO A N 1
ATOM 712 C CA . PRO A 1 85 ? -10.484 -5.984 9.695 1 97.5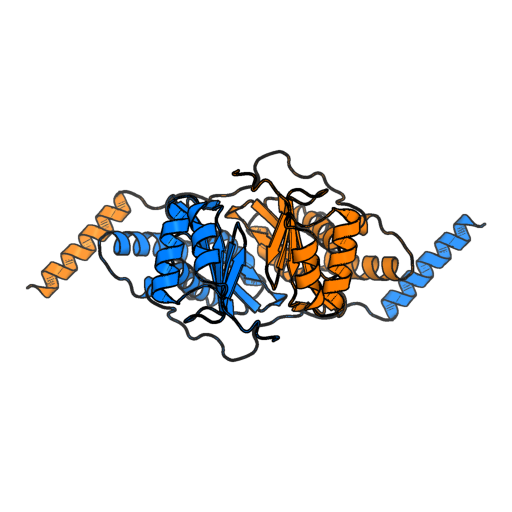6 85 PRO A CA 1
ATOM 713 C C . PRO A 1 85 ? -10.953 -5.598 8.297 1 97.56 85 PRO A C 1
ATOM 715 O O . PRO A 1 85 ? -11.203 -4.422 8.031 1 97.56 85 PRO A O 1
ATOM 718 N N . PRO A 1 86 ? -11.07 -6.582 7.402 1 97.88 86 PRO A N 1
ATOM 719 C CA . PRO A 1 86 ? -11.43 -6.27 6.02 1 97.88 86 PRO A CA 1
ATOM 720 C C . PRO A 1 86 ? -12.727 -5.461 5.91 1 97.88 86 PRO A C 1
ATOM 722 O O . PRO A 1 86 ? -12.875 -4.656 4.988 1 97.88 86 PRO A O 1
ATOM 725 N N . GLU A 1 87 ? -13.656 -5.621 6.844 1 97.88 87 GLU A N 1
ATOM 726 C CA . GLU A 1 87 ? -14.945 -4.949 6.785 1 97.88 87 GLU A CA 1
ATOM 727 C C . GLU A 1 87 ? -14.805 -3.449 7.035 1 97.88 87 GLU A C 1
ATOM 729 O O . GLU A 1 87 ? -15.773 -2.697 6.906 1 97.88 87 GLU A O 1
ATOM 734 N N . LYS A 1 88 ? -13.594 -3.023 7.359 1 98.75 88 LYS A N 1
ATOM 735 C CA . LYS A 1 88 ? -13.352 -1.601 7.59 1 98.75 88 LYS A CA 1
ATOM 736 C C . LYS A 1 88 ? -12.602 -0.973 6.422 1 98.75 88 LYS A C 1
ATOM 738 O O . LYS A 1 88 ? -12.352 0.234 6.414 1 98.75 88 LYS A O 1
ATOM 743 N N . PHE A 1 89 ? -12.312 -1.75 5.426 1 98.81 89 PHE A N 1
ATOM 744 C CA . PHE A 1 89 ? -11.516 -1.248 4.309 1 98.81 89 PHE A CA 1
ATOM 745 C C . PHE A 1 89 ? -12.281 -0.184 3.533 1 98.81 89 PHE A C 1
ATOM 747 O O . PHE A 1 89 ? -11.719 0.842 3.15 1 98.81 89 PHE A O 1
ATOM 754 N N . ASP A 1 90 ? -13.586 -0.42 3.354 1 98.69 90 ASP A N 1
ATOM 755 C CA . ASP A 1 90 ? -14.414 0.572 2.678 1 98.69 90 ASP A CA 1
ATOM 756 C C . ASP A 1 90 ? -14.391 1.906 3.42 1 98.69 90 ASP A C 1
ATOM 758 O O . ASP A 1 90 ? -14.25 2.963 2.801 1 98.69 90 ASP A O 1
ATOM 762 N N . ASP A 1 91 ? -14.562 1.779 4.699 1 98.81 91 ASP A N 1
ATOM 763 C CA . ASP A 1 91 ? -14.609 2.977 5.531 1 98.81 91 ASP A CA 1
ATOM 764 C C . ASP A 1 91 ? -13.312 3.775 5.418 1 98.81 91 ASP A C 1
ATOM 766 O O . ASP A 1 91 ? -13.336 4.996 5.25 1 98.81 91 ASP A O 1
ATOM 770 N N . LEU A 1 92 ? -12.234 3.092 5.473 1 98.88 92 LEU A N 1
ATOM 771 C CA . LEU A 1 92 ? -10.945 3.77 5.402 1 98.88 92 LEU A CA 1
ATOM 772 C C . LEU A 1 92 ? -10.711 4.355 4.012 1 98.88 92 LEU A C 1
ATOM 774 O O . LEU A 1 92 ? -10.141 5.441 3.881 1 98.88 92 LEU A O 1
ATOM 778 N N . GLY A 1 93 ? -11.125 3.631 3 1 98.62 93 GLY A N 1
ATOM 779 C CA . GLY A 1 93 ? -11.047 4.156 1.646 1 98.62 93 GLY A CA 1
ATOM 780 C C . GLY A 1 93 ? -11.875 5.41 1.44 1 98.62 93 GLY A C 1
ATOM 781 O O . GLY A 1 93 ? -11.461 6.32 0.718 1 98.62 93 GLY A O 1
ATOM 782 N N . ARG A 1 94 ? -12.992 5.426 2.061 1 98.69 94 ARG A N 1
ATOM 783 C CA . ARG A 1 94 ? -13.852 6.605 1.978 1 98.69 94 ARG A CA 1
ATOM 784 C C . ARG A 1 94 ? -13.297 7.746 2.82 1 98.69 94 ARG A C 1
ATOM 786 O O . ARG A 1 94 ? -13.445 8.922 2.461 1 98.69 94 ARG A O 1
ATOM 793 N N . PHE A 1 95 ? -12.727 7.43 3.895 1 98.81 95 PHE A N 1
ATOM 794 C CA . PHE A 1 95 ? -12.172 8.406 4.824 1 98.81 95 PHE A CA 1
ATOM 795 C C . PHE A 1 95 ? -11.062 9.211 4.16 1 98.81 95 PHE A C 1
ATOM 797 O O . PHE A 1 95 ? -11.164 10.438 4.047 1 98.81 95 PHE A O 1
ATOM 804 N N . ASP A 1 96 ? -10.094 8.508 3.732 1 98.75 96 ASP A N 1
ATOM 805 C CA . ASP A 1 96 ? -8.914 9.164 3.193 1 98.75 96 ASP A CA 1
ATOM 806 C C . ASP A 1 96 ? -8.125 8.219 2.289 1 98.75 96 ASP A C 1
ATOM 808 O O . ASP A 1 96 ? -7.656 7.168 2.734 1 98.75 96 ASP A O 1
ATOM 812 N N . GLY A 1 97 ? -7.871 8.656 1.042 1 98.12 97 GLY A N 1
ATOM 813 C CA . GLY A 1 97 ? -7.137 7.84 0.088 1 98.12 97 GLY A CA 1
ATOM 814 C C . GLY A 1 97 ? -5.672 7.688 0.441 1 98.12 97 GLY A C 1
ATOM 815 O O . GLY A 1 97 ? -4.98 6.832 -0.12 1 98.12 97 GLY A O 1
ATOM 816 N N . SER A 1 98 ? -5.191 8.422 1.349 1 98 98 SER A N 1
ATOM 817 C CA . SER A 1 98 ? -3.789 8.367 1.75 1 98 98 SER A CA 1
ATOM 818 C C . SER A 1 98 ? -3.588 7.418 2.93 1 98 98 SER A C 1
ATOM 820 O O . SER A 1 98 ? -2.506 7.371 3.518 1 98 98 SER A O 1
ATOM 822 N N . VAL A 1 99 ? -4.645 6.773 3.32 1 98.75 99 VAL A N 1
ATOM 823 C CA . VAL A 1 99 ? -4.547 5.703 4.309 1 98.75 99 VAL A CA 1
ATOM 824 C C . VAL A 1 99 ? -4.441 4.355 3.602 1 98.75 99 VAL A C 1
ATOM 826 O O . VAL A 1 99 ? -5.219 4.062 2.691 1 98.75 99 VAL A O 1
ATOM 829 N N . TYR A 1 100 ? -3.496 3.572 4 1 98.62 100 TYR A N 1
ATOM 830 C CA . TYR A 1 100 ? -3.188 2.309 3.344 1 98.62 100 TYR A CA 1
ATOM 831 C C . TYR A 1 100 ? -3.281 1.146 4.324 1 98.62 100 TYR A C 1
ATOM 833 O O . TYR A 1 100 ? -2.842 1.257 5.473 1 98.62 100 TYR A O 1
ATOM 841 N N . VAL A 1 101 ? -3.855 0.078 3.801 1 98.62 101 VAL A N 1
ATOM 842 C CA . VAL A 1 101 ? -3.961 -1.12 4.625 1 98.62 101 VAL A CA 1
ATOM 843 C C . VAL A 1 101 ? -3.213 -2.273 3.959 1 98.62 101 VAL A C 1
ATOM 845 O O . VAL A 1 101 ? -3.361 -2.504 2.756 1 98.62 101 VAL A O 1
ATOM 848 N N . ASP A 1 102 ? -2.371 -2.885 4.633 1 98.38 102 ASP A N 1
ATOM 849 C CA . ASP A 1 102 ? -1.743 -4.152 4.277 1 98.38 102 ASP A CA 1
ATOM 850 C C . ASP A 1 102 ? -2.209 -5.277 5.203 1 98.38 102 ASP A C 1
ATOM 852 O O . ASP A 1 102 ? -1.638 -5.48 6.277 1 98.38 102 ASP A O 1
ATOM 856 N N . ARG A 1 103 ? -3.141 -5.984 4.746 1 98.56 103 ARG A N 1
ATOM 857 C CA . ARG A 1 103 ? -3.762 -6.988 5.605 1 98.56 103 ARG A CA 1
ATOM 858 C C . ARG A 1 103 ? -2.773 -8.094 5.957 1 98.56 103 ARG A C 1
ATOM 860 O O . ARG A 1 103 ? -2.607 -8.438 7.129 1 98.56 103 ARG A O 1
ATOM 867 N N . THR A 1 104 ? -2.131 -8.633 4.996 1 98.19 104 THR A N 1
ATOM 868 C CA . THR A 1 104 ? -1.248 -9.781 5.203 1 98.19 104 THR A CA 1
ATOM 869 C C . THR A 1 104 ? -0.13 -9.43 6.18 1 98.19 104 THR A C 1
ATOM 871 O O . THR A 1 104 ? 0.189 -10.211 7.074 1 98.19 104 THR A O 1
ATOM 874 N N . ASN A 1 105 ? 0.365 -8.258 6.039 1 97.31 105 ASN A N 1
ATOM 875 C CA . ASN A 1 105 ? 1.482 -7.828 6.875 1 97.31 105 ASN A CA 1
ATOM 876 C C . ASN A 1 105 ? 1 -7.199 8.18 1 97.31 105 ASN A C 1
ATOM 878 O O . ASN A 1 105 ? 1.802 -6.914 9.07 1 97.31 105 ASN A O 1
ATOM 882 N N . GLY A 1 106 ? -0.281 -6.988 8.344 1 98 106 GLY A N 1
ATOM 883 C CA . GLY A 1 106 ? -0.811 -6.363 9.547 1 98 106 GLY A CA 1
ATOM 884 C C . GLY A 1 106 ? -0.313 -4.941 9.742 1 98 106 GLY A C 1
ATOM 885 O O . GLY A 1 106 ? 0.195 -4.602 10.812 1 98 106 GLY A O 1
ATOM 886 N N . GLU A 1 107 ? -0.494 -4.156 8.727 1 98.38 107 GLU A N 1
ATOM 887 C CA . GLU A 1 107 ? 0.027 -2.795 8.773 1 98.38 107 GLU A CA 1
ATOM 888 C C . GLU A 1 107 ? -1.05 -1.778 8.406 1 98.38 107 GLU A C 1
ATOM 890 O O . GLU A 1 107 ? -1.926 -2.064 7.586 1 98.38 107 GLU A O 1
ATOM 895 N N . LEU A 1 108 ? -1.015 -0.689 8.992 1 98.81 108 LEU A N 1
ATOM 896 C CA . LEU A 1 108 ? -1.745 0.534 8.68 1 98.81 108 LEU A CA 1
ATOM 897 C C . LEU A 1 108 ? -0.785 1.693 8.438 1 98.81 108 LEU A C 1
ATOM 899 O O . LEU A 1 108 ? 0.193 1.857 9.172 1 98.81 108 LEU A O 1
ATOM 903 N N . ALA A 1 109 ? -1.011 2.457 7.363 1 98.88 109 ALA A N 1
ATOM 904 C CA . ALA A 1 109 ? -0.093 3.539 7.02 1 98.88 109 ALA A CA 1
ATOM 905 C C . ALA A 1 109 ? -0.853 4.777 6.551 1 98.88 109 ALA A C 1
ATOM 907 O O . ALA A 1 109 ? -2.039 4.695 6.223 1 98.88 109 ALA A O 1
ATOM 908 N N . SER A 1 110 ? -0.206 5.859 6.574 1 98.88 110 SER A N 1
ATOM 909 C CA . SER A 1 110 ? -0.662 7.113 5.977 1 98.88 110 SER A CA 1
ATOM 910 C C . SER A 1 110 ? 0.467 7.809 5.223 1 98.88 110 SER A C 1
ATOM 912 O O . SER A 1 110 ? 1.632 7.715 5.617 1 98.88 110 SER A O 1
ATOM 914 N N . LYS A 1 111 ? 0.113 8.383 4.145 1 98.81 111 LYS A N 1
ATOM 915 C CA . LYS A 1 111 ? 1.059 9.133 3.324 1 98.81 111 LYS A CA 1
ATOM 916 C C . LYS A 1 111 ? 0.576 10.562 3.102 1 98.81 111 LYS A C 1
ATOM 918 O O . LYS A 1 111 ? -0.385 10.789 2.363 1 98.81 111 LYS A O 1
ATOM 923 N N . CYS A 1 112 ? 1.324 11.5 3.648 1 98.06 112 CYS A N 1
ATOM 924 C CA . CYS A 1 112 ? 0.956 12.906 3.537 1 98.06 112 CYS A CA 1
ATOM 925 C C . CYS A 1 112 ? 2.188 13.773 3.32 1 98.06 112 CYS A C 1
ATOM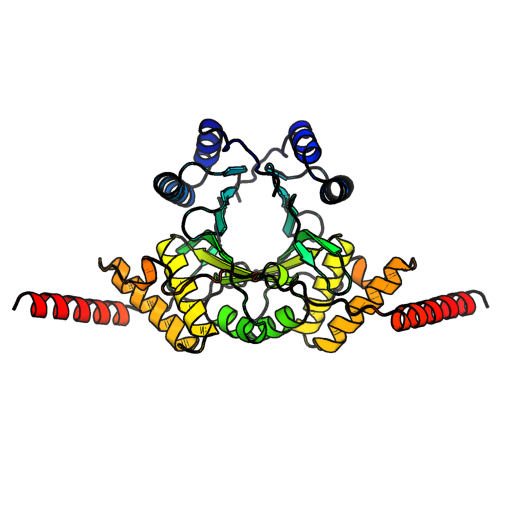 927 O O . CYS A 1 112 ? 3.182 13.32 2.748 1 98.06 112 CYS A O 1
ATOM 929 N N . ASP A 1 113 ? 2.084 15.078 3.586 1 97 113 ASP A N 1
ATOM 930 C CA . ASP A 1 113 ? 3.184 16 3.348 1 97 113 ASP A CA 1
ATOM 931 C C . ASP A 1 113 ? 3.973 16.266 4.629 1 97 113 ASP A C 1
ATOM 933 O O . ASP A 1 113 ? 5.059 16.844 4.594 1 97 113 ASP A O 1
ATOM 937 N N . GLN A 1 114 ? 3.424 15.836 5.766 1 95.94 114 GLN A N 1
ATOM 938 C CA . GLN A 1 114 ? 4.105 16 7.043 1 95.94 114 GLN A CA 1
ATOM 939 C C . GLN A 1 114 ? 3.717 14.898 8.023 1 95.94 114 GLN A C 1
ATOM 941 O O . GLN A 1 114 ? 2.643 14.312 7.906 1 95.94 114 GLN A O 1
ATOM 946 N N . GLU A 1 115 ? 4.57 14.68 9.008 1 97.56 115 GLU A N 1
ATOM 947 C CA . GLU A 1 115 ? 4.352 13.625 9.992 1 97.56 115 GLU A CA 1
ATOM 948 C C . GLU A 1 115 ? 3.111 13.914 10.836 1 97.56 115 GLU A C 1
ATOM 950 O O . GLU A 1 115 ? 2.355 12.992 11.164 1 97.56 115 GLU A O 1
ATOM 955 N N . ALA A 1 116 ? 2.912 15.164 11.164 1 97.19 116 ALA A N 1
ATOM 956 C CA . ALA A 1 116 ? 1.751 15.531 11.977 1 97.19 116 ALA A CA 1
ATOM 957 C C . ALA A 1 116 ? 0.454 15.109 11.289 1 97.19 116 ALA A C 1
ATOM 959 O O . ALA A 1 116 ? -0.492 14.68 11.953 1 97.19 116 ALA A O 1
ATOM 960 N N . ALA A 1 117 ? 0.396 15.289 10 1 97.94 117 ALA A N 1
ATOM 961 C CA . ALA A 1 117 ? -0.776 14.883 9.234 1 97.94 117 ALA A CA 1
ATOM 962 C C . ALA A 1 117 ? -0.934 13.359 9.25 1 97.94 117 ALA A C 1
ATOM 964 O O . ALA A 1 117 ? -2.053 12.852 9.328 1 97.94 117 ALA A O 1
ATOM 965 N N . ASN A 1 118 ? 0.181 12.641 9.133 1 98.69 118 ASN A N 1
ATOM 966 C CA . ASN A 1 118 ? 0.132 11.188 9.219 1 98.69 118 ASN A CA 1
ATOM 967 C C . ASN A 1 118 ? -0.39 10.719 10.57 1 98.69 118 ASN A C 1
ATOM 969 O O . ASN A 1 118 ? -1.219 9.812 10.648 1 98.69 118 ASN A O 1
ATOM 973 N N . VAL A 1 119 ? 0.091 11.359 11.625 1 98.69 119 VAL A N 1
ATOM 974 C CA . VAL A 1 119 ? -0.367 11.039 12.977 1 98.69 119 VAL A CA 1
ATOM 975 C C . VAL A 1 119 ? -1.872 11.273 13.078 1 98.69 119 VAL A C 1
ATOM 977 O O . VAL A 1 119 ? -2.609 10.422 13.578 1 98.69 119 VAL A O 1
ATOM 980 N N . LEU A 1 120 ? -2.293 12.398 12.594 1 98.75 120 LEU A N 1
ATOM 981 C CA . LEU A 1 120 ? -3.711 12.742 12.617 1 98.75 120 LEU A CA 1
ATOM 982 C C . LEU A 1 120 ? -4.531 11.703 11.852 1 98.75 120 LEU A C 1
ATOM 984 O O . LEU A 1 120 ? -5.535 11.203 12.359 1 98.75 120 LEU A O 1
ATOM 988 N N . ALA A 1 121 ? -4.117 11.391 10.641 1 98.88 121 ALA A N 1
ATOM 989 C CA . ALA A 1 121 ? -4.828 10.43 9.805 1 98.88 121 ALA A CA 1
ATOM 990 C C . ALA A 1 121 ? -4.965 9.078 10.5 1 98.88 121 ALA A C 1
ATOM 992 O O . ALA A 1 121 ? -6.043 8.477 10.5 1 98.88 121 ALA A O 1
ATOM 993 N N . LEU A 1 122 ? -3.916 8.641 11.141 1 98.88 122 LEU A N 1
ATOM 994 C CA . LEU A 1 122 ? -3.93 7.316 11.758 1 98.88 122 LEU A CA 1
ATOM 995 C C . LEU A 1 122 ? -4.762 7.324 13.039 1 98.88 122 LEU A C 1
ATOM 997 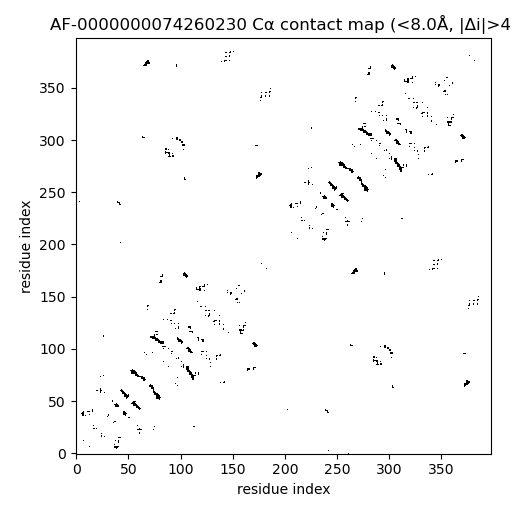O O . LEU A 1 122 ? -5.422 6.336 13.359 1 98.88 122 LEU A O 1
ATOM 1001 N N . ASN A 1 123 ? -4.652 8.422 13.781 1 98.88 123 ASN A N 1
ATOM 1002 C CA . ASN A 1 123 ? -5.543 8.547 14.93 1 98.88 123 ASN A CA 1
ATOM 1003 C C . ASN A 1 123 ? -7.008 8.469 14.516 1 98.88 123 ASN A C 1
ATOM 1005 O O . ASN A 1 123 ? -7.797 7.75 15.133 1 98.88 123 ASN A O 1
ATOM 1009 N N . LEU A 1 124 ? -7.367 9.172 13.5 1 98.94 124 LEU A N 1
ATOM 1010 C CA . LEU A 1 124 ? -8.75 9.172 13.039 1 98.94 124 LEU A CA 1
ATOM 1011 C C . LEU A 1 124 ? -9.117 7.828 12.422 1 98.94 124 LEU A C 1
ATOM 1013 O O . LEU A 1 124 ? -10.25 7.359 12.57 1 98.94 124 LEU A O 1
ATOM 1017 N N . ALA A 1 125 ? -8.211 7.203 11.719 1 98.94 125 ALA A N 1
ATOM 1018 C CA . ALA A 1 125 ? -8.445 5.852 11.211 1 98.94 125 ALA A CA 1
ATOM 1019 C C . ALA A 1 125 ? -8.758 4.883 12.344 1 98.94 125 ALA A C 1
ATOM 1021 O O . ALA A 1 125 ? -9.672 4.066 12.234 1 98.94 125 ALA A O 1
ATOM 1022 N N . HIS A 1 126 ? -7.992 4.992 13.383 1 98.88 126 HIS A N 1
ATOM 1023 C CA . HIS A 1 126 ? -8.242 4.16 14.547 1 98.88 126 HIS A CA 1
ATOM 1024 C C . HIS A 1 126 ? -9.648 4.395 15.102 1 98.88 126 HIS A C 1
ATOM 1026 O O . HIS A 1 126 ? -10.344 3.443 15.461 1 98.88 126 HIS A O 1
ATOM 1032 N N . ASP A 1 127 ? -10.016 5.652 15.195 1 98.88 127 ASP A N 1
ATOM 1033 C CA . ASP A 1 127 ? -11.344 5.984 15.703 1 98.88 127 ASP A CA 1
ATOM 1034 C C . ASP A 1 127 ? -12.43 5.398 14.805 1 98.88 127 ASP A C 1
ATOM 1036 O O . ASP A 1 127 ? -13.477 4.961 15.297 1 98.88 127 ASP A O 1
ATOM 1040 N N . ILE A 1 128 ? -12.211 5.379 13.523 1 98.94 128 ILE A N 1
ATOM 1041 C CA . ILE A 1 128 ? -13.156 4.793 12.578 1 98.94 128 ILE A CA 1
ATOM 1042 C C . ILE A 1 128 ? -13.211 3.277 12.773 1 98.94 128 ILE A C 1
ATOM 1044 O O . ILE A 1 128 ? -14.289 2.693 12.875 1 98.94 128 ILE A O 1
ATOM 1048 N N . ILE A 1 129 ? -12.094 2.645 12.867 1 98.75 129 ILE A N 1
ATOM 1049 C CA . ILE A 1 129 ? -11.984 1.193 12.969 1 98.75 129 ILE A CA 1
ATOM 1050 C C . ILE A 1 129 ? -12.672 0.716 14.25 1 98.75 129 ILE A C 1
ATOM 1052 O O . ILE A 1 129 ? -13.367 -0.305 14.242 1 98.75 129 ILE A O 1
ATOM 1056 N N . THR A 1 130 ? -12.523 1.496 15.297 1 98.38 130 THR A N 1
ATOM 1057 C CA . THR A 1 130 ? -13.047 1.09 16.594 1 98.38 130 THR A CA 1
ATOM 1058 C C . THR A 1 130 ? -14.5 1.529 16.75 1 98.38 130 THR A C 1
ATOM 1060 O O . THR A 1 130 ? -15.164 1.178 17.719 1 98.38 130 THR A O 1
ATOM 1063 N N . GLY A 1 131 ? -14.977 2.34 15.859 1 98.25 131 GLY A N 1
ATOM 1064 C CA . GLY A 1 131 ? -16.359 2.773 15.883 1 98.25 131 GLY A CA 1
ATOM 1065 C C . GLY A 1 131 ? -16.578 4.039 16.688 1 98.25 131 GLY A C 1
ATOM 1066 O O . GLY A 1 131 ? -17.719 4.48 16.875 1 98.25 131 GLY A O 1
ATOM 1067 N N . LYS A 1 132 ? -15.555 4.621 17.156 1 98.38 132 LYS A N 1
ATOM 1068 C CA . LYS A 1 132 ? -15.641 5.855 17.922 1 98.38 132 LYS A CA 1
ATOM 1069 C C . LYS A 1 132 ? -16.141 7.008 17.062 1 98.38 132 LYS A C 1
ATOM 1071 O O . LYS A 1 132 ? -16.797 7.926 17.547 1 98.38 132 LYS A O 1
ATOM 1076 N N . MET A 1 133 ? -15.805 6.98 15.773 1 98.44 133 MET A N 1
ATOM 1077 C CA . MET A 1 133 ? -16.203 8.031 14.844 1 98.44 133 MET A CA 1
ATOM 1078 C C . MET A 1 133 ? -16.672 7.441 13.523 1 98.44 133 MET A C 1
ATOM 1080 O O . MET A 1 133 ? -16.109 6.445 13.047 1 98.44 133 MET A O 1
ATOM 1084 N N . SER A 1 134 ? -17.641 8.062 12.945 1 98.69 134 SER A N 1
ATOM 1085 C CA . SER A 1 134 ? -18.031 7.707 11.586 1 98.69 134 SER A CA 1
ATOM 1086 C C . SER A 1 134 ? -17.031 8.266 10.57 1 98.69 134 SER A C 1
ATOM 1088 O O . SER A 1 134 ? -16.234 9.141 10.898 1 98.69 134 SER A O 1
ATOM 1090 N N . VAL A 1 135 ? -17.156 7.773 9.398 1 98.88 135 VAL A N 1
ATOM 1091 C CA . VAL A 1 135 ? -16.281 8.266 8.336 1 98.88 135 VAL A CA 1
ATOM 1092 C C . VAL A 1 135 ? -16.516 9.758 8.133 1 98.88 135 VAL A C 1
ATOM 1094 O O . VAL A 1 135 ? -15.547 10.531 8.062 1 98.88 135 VAL A O 1
ATOM 1097 N N . ASP A 1 136 ? -17.75 10.164 8.062 1 98.44 136 ASP A N 1
ATOM 1098 C CA . ASP A 1 136 ? -18.078 11.562 7.824 1 98.44 136 ASP A CA 1
ATOM 1099 C C . ASP A 1 136 ? -17.562 12.445 8.953 1 98.44 136 ASP A C 1
ATOM 1101 O O . ASP A 1 136 ? -17.016 13.523 8.711 1 98.44 136 ASP A O 1
ATOM 1105 N N . ASP A 1 137 ? -17.766 11.992 10.141 1 98.56 137 ASP A N 1
ATOM 1106 C CA . ASP A 1 137 ? -17.281 12.75 11.289 1 98.56 137 ASP A CA 1
ATOM 1107 C C . ASP A 1 137 ? -15.758 12.852 11.273 1 98.56 137 ASP A C 1
ATOM 1109 O O . ASP A 1 137 ? -15.203 13.898 11.602 1 98.56 137 ASP A O 1
ATOM 1113 N N . ALA A 1 138 ? -15.102 11.797 10.953 1 98.81 138 ALA A N 1
ATOM 1114 C CA . ALA A 1 138 ? -13.641 11.773 10.914 1 98.81 138 ALA A CA 1
ATOM 1115 C C . ALA A 1 138 ? -13.109 12.742 9.859 1 98.81 138 ALA A C 1
ATOM 1117 O O . ALA A 1 138 ? -12.102 13.422 10.086 1 98.81 138 ALA A O 1
ATOM 1118 N N . ARG A 1 139 ? -13.75 12.734 8.703 1 98.69 139 ARG A N 1
ATOM 1119 C CA . ARG A 1 139 ? -13.344 13.664 7.656 1 98.69 139 ARG A CA 1
ATOM 1120 C C . ARG A 1 139 ? -13.484 15.109 8.125 1 98.69 139 ARG A C 1
ATOM 1122 O O . ARG A 1 139 ? -12.594 15.938 7.891 1 98.69 139 ARG A O 1
ATOM 1129 N N . GLN A 1 140 ? -14.547 15.406 8.781 1 97.56 140 GLN A N 1
ATOM 1130 C CA . GLN A 1 140 ? -14.742 16.75 9.328 1 97.56 140 GLN A CA 1
ATOM 1131 C C . GLN A 1 140 ? -13.703 17.062 10.398 1 97.56 140 GLN A C 1
ATOM 1133 O O . GLN A 1 140 ? -13.141 18.156 10.414 1 97.56 140 GLN A O 1
ATOM 1138 N N . GLU A 1 141 ? -13.523 16.141 11.266 1 97.94 141 GLU A N 1
ATOM 1139 C CA . GLU A 1 141 ? -12.539 16.312 12.32 1 97.94 141 GLU A CA 1
ATOM 1140 C C . GLU A 1 141 ? -11.148 16.547 11.742 1 97.94 141 GLU A C 1
ATOM 1142 O O . GLU A 1 141 ? -10.367 17.344 12.273 1 97.94 141 GLU A O 1
ATOM 1147 N N . TYR A 1 142 ? -10.844 15.836 10.695 1 98.56 142 TYR A N 1
ATOM 1148 C CA . TYR A 1 142 ? -9.562 16.031 10.023 1 98.56 142 TYR A CA 1
ATOM 1149 C C . TYR A 1 142 ? -9.391 17.5 9.602 1 98.56 142 TYR A C 1
ATOM 1151 O O . TYR A 1 142 ? -8.367 18.109 9.898 1 98.56 142 TYR A O 1
ATOM 1159 N N . ALA A 1 143 ? -10.352 18 8.961 1 97.69 143 ALA A N 1
ATOM 1160 C CA . ALA A 1 143 ? -10.297 19.359 8.43 1 97.69 143 ALA A CA 1
ATOM 1161 C C . ALA A 1 143 ? -10.18 20.391 9.555 1 97.69 143 ALA A C 1
ATOM 1163 O O . ALA A 1 143 ? -9.32 21.281 9.508 1 97.69 143 ALA A O 1
ATOM 1164 N N . VAL A 1 144 ? -10.984 20.219 10.539 1 96.69 144 VAL A N 1
ATOM 1165 C CA . VAL A 1 144 ? -11 21.156 11.656 1 96.69 144 VAL A CA 1
ATOM 1166 C C . VAL A 1 144 ? -9.656 21.141 12.367 1 96.69 144 VAL A C 1
ATOM 1168 O O . VAL A 1 144 ? -9.102 22.188 12.688 1 96.69 144 VAL A O 1
ATOM 1171 N N . THR A 1 145 ? -9.148 20 12.617 1 97.19 145 THR A N 1
ATOM 1172 C CA . THR A 1 145 ? -7.883 19.828 13.32 1 97.19 145 THR A CA 1
ATOM 1173 C C . THR A 1 145 ? -6.73 20.438 12.523 1 97.19 145 THR A C 1
ATOM 1175 O O . THR A 1 145 ? -5.84 21.078 13.094 1 97.19 145 THR A O 1
ATOM 1178 N N . MET A 1 146 ? -6.773 20.266 11.266 1 95.44 146 MET A N 1
ATOM 1179 C CA . MET A 1 146 ? -5.734 20.828 10.406 1 95.44 146 MET A CA 1
ATOM 1180 C C . MET A 1 146 ? -5.781 22.359 10.414 1 95.44 146 MET A C 1
ATOM 1182 O O . MET A 1 146 ? -4.738 23.016 10.43 1 95.44 146 MET A O 1
ATOM 1186 N N . VAL A 1 147 ? -6.961 22.859 10.344 1 95.12 147 VAL A N 1
ATOM 1187 C CA . VAL A 1 147 ? -7.121 24.312 10.398 1 95.12 147 VAL A CA 1
ATOM 1188 C C . VAL A 1 147 ? -6.59 24.844 11.727 1 95.12 147 VAL A C 1
ATOM 1190 O O . VAL A 1 147 ? -5.863 25.844 11.758 1 95.12 147 VAL A O 1
ATOM 1193 N N . LYS A 1 148 ? -6.922 24.156 12.789 1 94.94 148 LYS A N 1
ATOM 1194 C CA . LYS A 1 148 ? -6.43 24.547 14.109 1 94.94 148 LYS A CA 1
ATOM 1195 C C . LYS A 1 148 ? -4.906 24.562 14.148 1 94.94 148 LYS A C 1
ATOM 1197 O O . LYS A 1 148 ? -4.293 25.484 14.695 1 94.94 148 LYS A O 1
ATOM 1202 N N . SER A 1 149 ? -4.348 23.562 13.617 1 93.06 149 SER A N 1
ATOM 1203 C CA . SER A 1 149 ? -2.895 23.453 13.586 1 93.06 149 SER A CA 1
ATOM 1204 C C . SER A 1 149 ? -2.266 24.578 12.781 1 93.06 149 SER A C 1
ATOM 1206 O O . SER A 1 149 ? -1.206 25.094 13.148 1 93.06 149 SER A O 1
ATOM 1208 N N . ARG A 1 150 ? -2.854 24.938 11.75 1 90.38 150 ARG A N 1
ATOM 1209 C CA . ARG A 1 150 ? -2.33 25.969 10.867 1 90.38 150 ARG A CA 1
ATOM 1210 C C . ARG A 1 150 ? -2.447 27.344 11.516 1 90.38 150 ARG A C 1
ATOM 1212 O O . ARG A 1 150 ? -1.684 28.266 11.188 1 90.38 150 ARG A O 1
ATOM 1219 N N . MET A 1 151 ? -3.344 27.484 12.406 1 90.81 151 MET A N 1
ATOM 1220 C CA . MET A 1 151 ? -3.557 28.75 13.094 1 90.81 151 MET A CA 1
ATOM 1221 C C . MET A 1 151 ? -2.715 28.844 14.359 1 90.81 151 MET A C 1
ATOM 1223 O O . MET A 1 151 ? -2.875 29.766 15.156 1 90.81 151 MET A O 1
ATOM 1227 N N . GLY A 1 152 ? -1.885 27.844 14.523 1 87.44 152 GLY A N 1
ATOM 1228 C CA . GLY A 1 152 ? -0.924 27.922 15.617 1 87.44 152 GLY A CA 1
ATOM 1229 C C . GLY A 1 152 ? -1.256 27 16.781 1 87.44 152 GLY A C 1
ATOM 1230 O O . GLY A 1 152 ? -0.493 26.906 17.734 1 87.44 152 GLY A O 1
ATOM 1231 N N . GLY A 1 153 ? -2.326 26.344 16.641 1 88.62 153 GLY A N 1
ATOM 1232 C CA . GLY A 1 153 ? -2.648 25.359 17.656 1 88.62 153 GLY A CA 1
ATOM 1233 C C . GLY A 1 153 ? -1.82 24.094 17.547 1 88.62 153 GLY A C 1
ATOM 1234 O O . GLY A 1 153 ? -1.11 23.906 16.562 1 88.62 153 GLY A O 1
ATOM 1235 N N . SER A 1 154 ? -1.877 23.359 18.641 1 90.38 154 SER A N 1
ATOM 1236 C CA . SER A 1 154 ? -1.199 22.062 18.672 1 90.38 154 SER A CA 1
ATOM 1237 C C . SER A 1 154 ? -2.15 20.953 19.109 1 90.38 154 SER A C 1
ATOM 1239 O O . SER A 1 154 ? -1.966 20.359 20.172 1 90.38 154 SER A O 1
ATOM 1241 N N . PRO A 1 155 ? -3.064 20.719 18.25 1 95.38 155 PRO A N 1
ATOM 1242 C CA . PRO A 1 155 ? -4.016 19.672 18.625 1 95.38 155 PRO A CA 1
ATOM 1243 C C . PRO A 1 155 ? -3.33 18.344 18.969 1 95.38 155 PRO A C 1
ATOM 1245 O O . PRO A 1 155 ? -2.396 17.938 18.281 1 95.38 155 PRO A O 1
ATOM 1248 N N . GLU A 1 156 ? -3.811 17.672 20.016 1 96.75 156 GLU A N 1
ATOM 1249 C CA . GLU A 1 156 ? -3.215 16.422 20.5 1 96.75 156 GLU A CA 1
ATOM 1250 C C . GLU A 1 156 ? -3.166 15.367 19.406 1 96.75 156 GLU A C 1
ATOM 1252 O O . GLU A 1 156 ? -2.199 14.609 19.312 1 96.75 156 GLU A O 1
ATOM 1257 N N . TYR A 1 157 ? -4.141 15.328 18.531 1 98.25 157 TYR A N 1
ATOM 1258 C CA . TYR A 1 157 ? -4.285 14.305 17.5 1 98.25 157 TYR A CA 1
ATOM 1259 C C . TYR A 1 157 ? -3.203 14.453 16.438 1 98.25 157 TYR A C 1
ATOM 1261 O O . TYR A 1 157 ? -3.01 13.555 15.609 1 98.25 157 TYR A O 1
ATOM 1269 N N . THR A 1 158 ? -2.418 15.523 16.453 1 97.94 158 THR A N 1
ATOM 1270 C CA . THR A 1 158 ? -1.365 15.711 15.469 1 97.94 158 THR A CA 1
ATOM 1271 C C . THR A 1 158 ? 0.009 15.453 16.078 1 97.94 158 THR A C 1
ATOM 1273 O O . THR A 1 158 ? 1.019 15.453 15.375 1 97.94 158 THR A O 1
ATOM 1276 N N . GLN A 1 159 ? 0.033 15.219 17.344 1 96.88 159 GLN A N 1
ATOM 1277 C CA . GLN A 1 159 ? 1.311 15.195 18.062 1 96.88 159 GLN A CA 1
ATOM 1278 C C . GLN A 1 159 ? 1.832 13.773 18.219 1 96.88 159 GLN A C 1
ATOM 1280 O O . GLN A 1 159 ? 3.037 13.531 18.109 1 96.88 159 GLN A O 1
ATOM 1285 N N . ARG A 1 160 ? 0.918 12.93 18.562 1 97.38 160 ARG A N 1
ATOM 1286 C CA . ARG A 1 160 ? 1.259 11.531 18.781 1 97.38 160 ARG A CA 1
ATOM 1287 C C . ARG A 1 160 ? 0.046 10.633 18.547 1 97.38 160 ARG A C 1
ATOM 1289 O O . ARG A 1 160 ? -1.091 11.109 18.547 1 97.38 160 ARG A O 1
ATOM 1296 N N . LEU A 1 161 ? 0.309 9.391 18.359 1 98.5 161 LEU A N 1
ATOM 1297 C CA . LEU A 1 161 ? -0.787 8.43 18.328 1 98.5 161 LEU A CA 1
ATOM 1298 C C . LEU A 1 161 ? -1.542 8.43 19.656 1 98.5 161 LEU A C 1
ATOM 1300 O O . LEU A 1 161 ? -0.929 8.367 20.734 1 98.5 161 LEU A O 1
ATOM 1304 N N . GLN A 1 162 ? -2.814 8.516 19.641 1 98.12 162 GLN A N 1
ATOM 1305 C CA . GLN A 1 162 ? -3.648 8.609 20.828 1 98.12 162 GLN A CA 1
ATOM 1306 C C . GLN A 1 162 ? -4.074 7.227 21.312 1 98.12 162 GLN A C 1
ATOM 1308 O O . GLN A 1 162 ? -4.949 7.109 22.172 1 98.12 162 GLN A O 1
ATOM 1313 N N . PHE A 1 163 ? -3.574 6.215 20.734 1 98 163 PHE A N 1
ATOM 1314 C CA . PHE A 1 163 ? -3.811 4.82 21.109 1 98 163 PHE A CA 1
ATOM 1315 C C . PHE A 1 163 ? -2.494 4.062 21.219 1 98 163 PHE A C 1
ATOM 1317 O O . PHE A 1 163 ? -1.469 4.5 20.703 1 98 163 PHE A O 1
ATOM 1324 N N . SER A 1 164 ? -2.623 2.963 21.922 1 95.94 164 SER A N 1
ATOM 1325 C CA . SER A 1 164 ? -1.437 2.125 22.062 1 95.94 164 SER A CA 1
ATOM 1326 C C . SER A 1 164 ? -1.31 1.15 20.891 1 95.94 164 SER A C 1
ATOM 1328 O O . SER A 1 164 ? -2.297 0.543 20.484 1 95.94 164 SER A O 1
ATOM 1330 N N . LEU A 1 165 ? -0.1 1.061 20.406 1 95.31 165 LEU A N 1
ATOM 1331 C CA . LEU A 1 165 ? 0.152 0.063 19.375 1 95.31 165 LEU A CA 1
ATOM 1332 C C . LEU A 1 165 ? 0.087 -1.347 19.953 1 95.31 165 LEU A C 1
ATOM 1334 O O . LEU A 1 165 ? 0.551 -1.587 21.078 1 95.31 165 LEU A O 1
ATOM 1338 N N . PRO A 1 166 ? -0.492 -2.16 19.188 1 89.75 166 PRO A N 1
ATOM 1339 C CA . PRO A 1 166 ? -0.591 -3.533 19.688 1 89.75 166 PRO A CA 1
ATOM 1340 C C . PRO A 1 166 ? 0.773 -4.191 19.875 1 89.75 166 PRO A C 1
ATOM 1342 O O . PRO A 1 166 ? 1.688 -3.963 19.078 1 89.75 166 PRO A O 1
ATOM 1345 N N . GLN A 1 167 ? 0.851 -4.961 20.891 1 87.56 167 GLN A N 1
ATOM 1346 C CA . GLN A 1 167 ? 2.109 -5.637 21.188 1 87.56 167 GLN A CA 1
ATOM 1347 C C . GLN A 1 167 ? 2.162 -7.016 20.531 1 87.56 167 GLN A C 1
ATOM 1349 O O . GLN A 1 167 ? 3.244 -7.574 20.344 1 87.56 167 GLN A O 1
ATOM 1354 N N . ASP A 1 168 ? 1.052 -7.508 20.25 1 89.25 168 ASP A N 1
ATOM 1355 C CA . ASP A 1 168 ? 0.981 -8.836 19.656 1 89.25 168 ASP A CA 1
ATOM 1356 C C . ASP A 1 168 ? 1.153 -8.758 18.141 1 89.25 168 ASP A C 1
ATOM 1358 O O . ASP A 1 168 ? 1.255 -7.664 17.562 1 89.25 168 ASP A O 1
ATOM 1362 N N . LYS A 1 169 ? 1.298 -9.922 17.562 1 90.31 169 LYS A N 1
ATOM 1363 C CA . LYS A 1 169 ? 1.446 -10.008 16.109 1 90.31 169 LYS A CA 1
ATOM 1364 C C . LYS A 1 169 ? 0.186 -9.523 15.398 1 90.31 169 LYS A C 1
ATOM 1366 O O . LYS A 1 169 ? -0.927 -9.906 15.766 1 90.31 169 LYS A O 1
ATOM 1371 N N . GLN A 1 170 ? 0.344 -8.672 14.438 1 95.5 170 GLN A N 1
ATOM 1372 C CA . GLN A 1 170 ? -0.779 -8.055 13.742 1 95.5 170 GLN A CA 1
ATOM 1373 C C . GLN A 1 170 ? -0.99 -8.68 12.367 1 95.5 170 GLN A C 1
ATOM 1375 O O . GLN A 1 170 ? -2.004 -8.43 11.719 1 95.5 170 GLN A O 1
ATOM 1380 N N . ARG A 1 171 ? -0.104 -9.547 11.938 1 96.75 171 ARG A N 1
ATOM 1381 C CA . ARG A 1 171 ? -0.158 -10.133 10.609 1 96.75 171 ARG A CA 1
ATOM 1382 C C . ARG A 1 171 ? -1.39 -11.016 10.445 1 96.75 171 ARG A C 1
ATOM 1384 O O . ARG A 1 171 ? -1.798 -11.695 11.391 1 96.75 171 ARG A O 1
ATOM 1391 N N . ASP A 1 172 ? -1.962 -11.023 9.305 1 97.56 172 ASP A N 1
ATOM 1392 C CA . ASP A 1 172 ? -3.021 -11.93 8.883 1 97.56 172 ASP A CA 1
ATOM 1393 C C . ASP A 1 172 ? -2.617 -12.703 7.629 1 97.56 172 ASP A C 1
ATOM 1395 O O . ASP A 1 172 ? -2.939 -12.297 6.512 1 97.56 172 ASP A O 1
ATOM 1399 N N . PRO A 1 173 ? -1.967 -13.773 7.785 1 97.44 173 PRO A N 1
ATOM 1400 C CA . PRO A 1 173 ? -1.507 -14.531 6.617 1 97.44 173 PRO A CA 1
ATOM 1401 C C . PRO A 1 173 ? -2.648 -15.211 5.867 1 97.44 173 PRO A C 1
ATOM 1403 O O . PRO A 1 173 ? -2.439 -15.75 4.781 1 97.44 173 PRO A O 1
ATOM 1406 N N . ASP A 1 174 ? -3.873 -15.094 6.422 1 97.81 174 ASP A N 1
ATOM 1407 C CA . ASP A 1 174 ? -5.016 -15.805 5.855 1 97.81 174 ASP A CA 1
ATOM 1408 C C . ASP A 1 174 ? -4.836 -17.312 5.973 1 97.81 174 ASP A C 1
ATOM 1410 O O . ASP A 1 174 ? -4.18 -17.797 6.898 1 97.81 174 ASP A O 1
ATOM 1414 N N . GLU A 1 175 ? -5.59 -18.125 5.176 1 97.25 175 GLU A N 1
ATOM 1415 C CA . GLU A 1 175 ? -5.527 -19.578 5.285 1 97.25 175 GLU A CA 1
ATOM 1416 C C . GLU A 1 175 ? -5.398 -20.234 3.908 1 97.25 175 GLU A C 1
ATOM 1418 O O . GLU A 1 175 ? -5.84 -19.672 2.906 1 97.25 175 GLU A O 1
ATOM 1423 N N . SER A 1 176 ? -4.73 -21.359 3.922 1 97.5 176 SER A N 1
ATOM 1424 C CA . SER A 1 176 ? -4.711 -22.188 2.721 1 97.5 176 SER A CA 1
ATOM 1425 C C . SER A 1 176 ? -6.086 -22.797 2.443 1 97.5 176 SER A C 1
ATOM 1427 O O . SER A 1 176 ? -6.742 -23.312 3.354 1 97.5 176 SER A O 1
ATOM 1429 N N . ILE A 1 177 ? -6.5 -22.734 1.188 1 97.31 177 ILE A N 1
ATOM 1430 C CA . ILE A 1 177 ? -7.805 -23.312 0.882 1 97.31 177 ILE A CA 1
ATOM 1431 C C . ILE A 1 177 ? -7.648 -24.422 -0.161 1 97.31 177 ILE A C 1
ATOM 1433 O O . ILE A 1 177 ? -8.641 -25.016 -0.597 1 97.31 177 ILE A O 1
ATOM 1437 N N . VAL A 1 178 ? -6.453 -24.641 -0.616 1 95.56 178 VAL A N 1
ATOM 1438 C CA . VAL A 1 178 ? -6.16 -25.766 -1.512 1 95.56 178 VAL A CA 1
ATOM 1439 C C . VAL A 1 178 ? -6.227 -27.078 -0.741 1 95.56 178 VAL A C 1
ATOM 1441 O O . VAL A 1 178 ? -5.504 -27.266 0.24 1 95.56 178 VAL A O 1
ATOM 1444 N N . THR A 1 179 ? -7.047 -27.922 -1.207 1 92.81 179 THR A N 1
ATOM 1445 C CA . THR A 1 179 ? -7.215 -29.219 -0.562 1 92.81 179 THR A CA 1
ATOM 1446 C C . THR A 1 179 ? -6.82 -30.359 -1.509 1 92.81 179 THR A C 1
ATOM 1448 O O . THR A 1 179 ? -6.699 -30.141 -2.717 1 92.81 179 THR A O 1
ATOM 1451 N N . ASP A 1 180 ? -6.59 -31.469 -0.905 1 92.69 180 ASP A N 1
ATOM 1452 C CA . ASP A 1 180 ? -6.305 -32.656 -1.722 1 92.69 180 ASP A CA 1
ATOM 1453 C C . ASP A 1 180 ? -7.469 -32.969 -2.656 1 92.69 180 ASP A C 1
ATOM 1455 O O . ASP A 1 180 ? -7.262 -33.406 -3.785 1 92.69 180 ASP A O 1
ATOM 1459 N N . ALA A 1 181 ? -8.609 -32.781 -2.15 1 91.81 181 ALA A N 1
ATOM 1460 C CA . ALA A 1 181 ? -9.797 -33 -2.971 1 91.81 181 ALA A CA 1
ATOM 1461 C C . ALA A 1 181 ? -9.789 -32.125 -4.207 1 91.81 181 ALA A C 1
ATOM 1463 O O . ALA A 1 181 ? -10.148 -32.562 -5.301 1 91.81 181 ALA A O 1
ATOM 1464 N N . MET A 1 182 ? -9.406 -30.969 -4.051 1 92.69 182 MET A N 1
ATOM 1465 C CA . MET A 1 182 ? -9.32 -30.031 -5.164 1 92.69 182 MET A CA 1
ATOM 1466 C C . MET A 1 182 ? -8.266 -30.484 -6.176 1 92.69 182 MET A C 1
ATOM 1468 O O . MET A 1 182 ? -8.492 -30.406 -7.383 1 92.69 182 MET A O 1
ATOM 1472 N N . LYS A 1 183 ? -7.191 -30.953 -5.684 1 92.75 183 LYS A N 1
ATOM 1473 C CA . LYS A 1 183 ? -6.121 -31.438 -6.551 1 92.75 183 LYS A CA 1
ATOM 1474 C C . LYS A 1 183 ? -6.59 -32.594 -7.406 1 92.75 183 LYS A C 1
ATOM 1476 O O . LYS A 1 183 ? -6.301 -32.656 -8.602 1 92.75 183 LYS A O 1
ATOM 1481 N N . GLU A 1 184 ? -7.27 -33.438 -6.766 1 93.38 184 GLU A N 1
ATOM 1482 C CA . GLU A 1 184 ? -7.773 -34.594 -7.473 1 93.38 184 GLU A CA 1
ATOM 1483 C C . GLU A 1 184 ? -8.789 -34.219 -8.547 1 93.38 184 GLU A C 1
ATOM 1485 O O . GLU A 1 184 ? -8.781 -34.781 -9.648 1 93.38 184 GLU A O 1
ATOM 1490 N N . GLU A 1 185 ? -9.617 -33.344 -8.188 1 91.81 185 GLU A N 1
ATOM 1491 C CA . GLU A 1 185 ? -10.625 -32.875 -9.133 1 91.81 185 GLU A CA 1
ATOM 1492 C C . GLU A 1 185 ? -9.977 -32.25 -10.359 1 91.81 185 GLU A C 1
ATOM 1494 O O . GLU A 1 185 ? -10.414 -32.469 -11.492 1 91.81 185 GLU A O 1
ATOM 1499 N N . VAL A 1 186 ? -8.984 -31.469 -10.125 1 91.44 186 VAL A N 1
ATOM 1500 C CA . VAL A 1 186 ? -8.289 -30.797 -11.219 1 91.44 186 VAL A CA 1
ATOM 1501 C C . VAL A 1 186 ? -7.562 -31.828 -12.078 1 91.44 186 VAL A C 1
ATOM 1503 O O . VAL A 1 186 ? -7.566 -31.734 -13.312 1 91.44 186 VAL A O 1
ATOM 1506 N N . LYS A 1 187 ? -6.969 -32.781 -11.453 1 90.06 187 LYS A N 1
ATOM 1507 C CA . LYS A 1 187 ? -6.285 -33.844 -12.164 1 90.06 187 LYS A CA 1
ATOM 1508 C C . LYS A 1 187 ? -7.242 -34.594 -13.094 1 90.06 187 LYS A C 1
ATOM 1510 O O . LYS A 1 187 ? -6.906 -34.844 -14.25 1 90.06 187 LYS A O 1
ATOM 1515 N N . ASP A 1 188 ? -8.383 -34.875 -12.586 1 89.5 188 ASP A N 1
ATOM 1516 C CA . ASP A 1 188 ? -9.398 -35.562 -13.367 1 89.5 188 ASP A CA 1
ATOM 1517 C C . ASP A 1 188 ? -9.836 -34.75 -14.578 1 89.5 188 ASP A C 1
ATOM 1519 O O . ASP A 1 188 ? -10.039 -35.312 -15.664 1 89.5 188 ASP A O 1
ATOM 1523 N N . GLN A 1 189 ? -9.969 -33.531 -14.406 1 86.31 189 GLN A N 1
ATOM 1524 C CA . GLN A 1 189 ? -10.383 -32.656 -15.484 1 86.31 189 GLN A CA 1
ATOM 1525 C C . GLN A 1 189 ? -9.312 -32.562 -16.562 1 86.31 189 GLN A C 1
ATOM 1527 O O . GLN A 1 189 ? -9.625 -32.469 -17.75 1 86.31 189 GLN A O 1
ATOM 1532 N N . LEU A 1 190 ? -8.062 -32.562 -16.172 1 85.12 190 LEU A N 1
ATOM 1533 C CA . LEU A 1 190 ? -6.957 -32.438 -17.109 1 85.12 190 LEU A CA 1
ATOM 1534 C C . LEU A 1 190 ? -6.793 -33.719 -17.906 1 85.12 190 LEU A C 1
ATOM 1536 O O . LEU A 1 190 ? -6.445 -33.688 -19.094 1 85.12 190 LEU A O 1
ATOM 1540 N N . GLU A 1 191 ? -7.051 -34.844 -17.266 1 82.69 191 GLU A N 1
ATOM 1541 C CA . GLU A 1 191 ? -6.977 -36.125 -17.938 1 82.69 191 GLU A CA 1
ATOM 1542 C C . GLU A 1 191 ? -8.117 -36.312 -18.938 1 82.69 191 GLU A C 1
ATOM 1544 O O . GLU A 1 191 ? -7.93 -36.875 -20.016 1 82.69 191 GLU A O 1
ATOM 1549 N N . ASP A 1 192 ? -9.188 -35.781 -18.578 1 78.06 192 ASP A N 1
ATOM 1550 C CA . ASP A 1 192 ? -10.352 -35.906 -19.453 1 78.06 192 ASP A CA 1
ATOM 1551 C C . ASP A 1 192 ? -10.148 -35.125 -20.734 1 78.06 192 ASP A C 1
ATOM 1553 O O . ASP A 1 192 ? -10.523 -35.562 -21.812 1 78.06 192 ASP A O 1
ATOM 1557 N N . VAL A 1 193 ? -9.531 -34.062 -20.672 1 71.25 193 VAL A N 1
ATOM 1558 C CA . VAL A 1 193 ? -9.297 -33.219 -21.859 1 71.25 193 VAL A CA 1
ATOM 1559 C C . VAL A 1 193 ? -8.25 -33.875 -22.75 1 71.25 193 VAL A C 1
ATOM 1561 O O . VAL A 1 193 ? -8.375 -33.844 -23.984 1 71.25 193 VAL A O 1
ATOM 1564 N N . THR A 1 194 ? -7.27 -34.438 -22.203 1 70.81 194 THR A N 1
ATOM 1565 C CA . THR A 1 194 ? -6.246 -35.125 -22.984 1 70.81 194 THR A CA 1
ATOM 1566 C C . THR A 1 194 ? -6.824 -36.344 -23.688 1 70.81 194 THR A C 1
ATOM 1568 O O . THR A 1 194 ? -6.477 -36.625 -24.844 1 70.81 194 THR A O 1
ATOM 1571 N N . THR A 1 195 ? -7.629 -37 -22.953 1 67 195 THR A N 1
ATOM 1572 C CA . THR A 1 195 ? -8.242 -38.156 -23.562 1 67 195 THR A CA 1
ATOM 1573 C C . THR A 1 195 ? -9.234 -37.75 -24.656 1 67 195 THR A C 1
ATOM 1575 O O . THR A 1 195 ? -9.367 -38.438 -25.672 1 67 195 THR A O 1
ATOM 1578 N N . ALA A 1 196 ? -9.859 -36.688 -24.5 1 65.31 196 ALA A N 1
ATOM 1579 C CA . ALA A 1 196 ? -10.82 -36.25 -25.5 1 65.31 196 ALA A CA 1
ATOM 1580 C C . ALA A 1 196 ? -10.117 -35.719 -26.75 1 65.31 196 ALA A C 1
ATOM 1582 O O . ALA A 1 196 ? -10.609 -35.875 -27.859 1 65.31 196 ALA A O 1
ATOM 1583 N N . GLU A 1 197 ? -9.039 -35.094 -26.5 1 57.66 197 GLU A N 1
ATOM 1584 C CA . GLU A 1 197 ? -8.32 -34.594 -27.672 1 57.66 197 GLU A CA 1
ATOM 1585 C C . GLU A 1 197 ? -7.566 -35.719 -28.375 1 57.66 197 GLU A C 1
ATOM 1587 O O . GLU A 1 197 ? -7.164 -35.562 -29.531 1 57.66 197 GLU A O 1
ATOM 1592 N N . GLY A 1 198 ? -7.191 -36.719 -27.688 1 52.56 198 GLY A N 1
ATOM 1593 C CA . GLY A 1 198 ? -6.512 -37.844 -28.297 1 52.56 198 GLY A CA 1
ATOM 1594 C C . GLY A 1 198 ? -7.469 -38.844 -28.938 1 52.56 198 GLY A C 1
ATOM 1595 O O . GLY A 1 198 ? -7.039 -39.844 -29.547 1 52.56 198 GLY A O 1
ATOM 1596 N N . GLY A 1 199 ? -8.695 -38.844 -28.547 1 43.16 199 GLY A N 1
ATOM 1597 C CA . GLY A 1 199 ? -9.602 -39.75 -29.266 1 43.16 199 GLY A CA 1
ATOM 1598 C C . GLY A 1 199 ? -10.25 -39.094 -30.453 1 43.16 199 GLY A C 1
ATOM 1599 O O . GLY A 1 199 ? -10.297 -37.844 -30.547 1 43.16 199 GLY A O 1
ATOM 1600 N N . MET B 1 1 ? 8.328 13.922 -15.328 1 23.91 1 MET B N 1
ATOM 1601 C CA . MET B 1 1 ? 8.852 12.852 -14.477 1 23.91 1 MET B CA 1
ATOM 1602 C C . MET B 1 1 ? 10.367 12.781 -14.555 1 23.91 1 MET B C 1
ATOM 1604 O O . MET B 1 1 ? 10.938 12.688 -15.648 1 23.91 1 MET B O 1
ATOM 1608 N N . ALA B 1 2 ? 11.102 13.477 -13.68 1 32.19 2 ALA B N 1
ATOM 1609 C CA . ALA B 1 2 ? 12.547 13.445 -13.859 1 32.19 2 ALA B CA 1
ATOM 1610 C C . ALA B 1 2 ? 13.039 12.023 -14.117 1 32.19 2 ALA B C 1
ATOM 1612 O O . ALA B 1 2 ? 12.758 11.109 -13.336 1 32.19 2 ALA B O 1
ATOM 1613 N N . THR B 1 3 ? 13.18 11.539 -15.328 1 35.47 3 THR B N 1
ATOM 1614 C CA . THR B 1 3 ? 13.734 10.273 -15.773 1 35.47 3 THR B CA 1
ATOM 1615 C C . THR B 1 3 ? 15.109 10.023 -15.141 1 35.47 3 THR B C 1
ATOM 1617 O O . THR B 1 3 ? 16.016 10.836 -15.305 1 35.47 3 THR B O 1
ATOM 1620 N N . THR B 1 4 ? 15.125 9.633 -13.906 1 43.53 4 THR B N 1
ATOM 1621 C CA . THR B 1 4 ? 16.453 9.148 -13.531 1 43.53 4 THR B CA 1
ATOM 1622 C C . THR B 1 4 ? 17.062 8.336 -14.656 1 43.53 4 THR B C 1
ATOM 1624 O O . THR B 1 4 ? 16.5 7.32 -15.086 1 43.53 4 THR B O 1
ATOM 1627 N N . GLU B 1 5 ? 17.719 8.93 -15.477 1 46.03 5 GLU B N 1
ATOM 1628 C CA . GLU B 1 5 ? 18.297 8.32 -16.672 1 46.03 5 GLU B CA 1
ATOM 1629 C C . GLU B 1 5 ? 18.797 6.906 -16.391 1 46.03 5 GLU B C 1
ATOM 1631 O O . GLU B 1 5 ? 18.547 5.977 -17.156 1 46.03 5 GLU B O 1
ATOM 1636 N N . SER B 1 6 ? 20.094 6.668 -15.727 1 50.31 6 SER B N 1
ATOM 1637 C CA . SER B 1 6 ? 20.859 5.449 -15.992 1 50.31 6 SER B CA 1
ATOM 1638 C C . SER B 1 6 ? 20.469 4.332 -15.031 1 50.31 6 SER B C 1
ATOM 1640 O O . SER B 1 6 ? 20.328 4.566 -13.828 1 50.31 6 SER B O 1
ATOM 1642 N N . PRO B 1 7 ? 19.891 3.15 -15.586 1 62.78 7 PRO B N 1
ATOM 1643 C CA . PRO B 1 7 ? 19.781 1.932 -14.781 1 62.78 7 PRO B CA 1
ATOM 1644 C C . PRO B 1 7 ? 20.938 1.752 -13.812 1 62.78 7 PRO B C 1
ATOM 1646 O O . PRO B 1 7 ? 22.031 2.273 -14.047 1 62.78 7 PRO B O 1
ATOM 1649 N N . VAL B 1 8 ? 20.516 1.37 -12.586 1 77.19 8 VAL B N 1
ATOM 1650 C CA . VAL B 1 8 ? 21.531 1.011 -11.602 1 77.19 8 VAL B CA 1
ATOM 1651 C C . VAL B 1 8 ? 22.609 0.146 -12.258 1 77.19 8 VAL B C 1
ATOM 1653 O O . VAL B 1 8 ? 22.297 -0.681 -13.125 1 77.19 8 VAL B O 1
ATOM 1656 N N . ASP B 1 9 ? 23.734 0.41 -12.023 1 86.88 9 ASP B N 1
ATOM 1657 C CA . ASP B 1 9 ? 24.859 -0.406 -12.477 1 86.88 9 ASP B CA 1
ATOM 1658 C C . ASP B 1 9 ? 24.625 -1.881 -12.148 1 86.88 9 ASP B C 1
ATOM 1660 O O . ASP B 1 9 ? 24.234 -2.225 -11.031 1 86.88 9 ASP B O 1
ATOM 1664 N N . GLN B 1 10 ? 24.859 -2.689 -13.156 1 91.94 10 GLN B N 1
ATOM 1665 C CA . GLN B 1 10 ? 24.641 -4.129 -13.039 1 91.94 10 GLN B CA 1
ATOM 1666 C C . GLN B 1 10 ? 25.438 -4.711 -11.875 1 91.94 10 GLN B C 1
ATOM 1668 O O . GLN B 1 10 ? 24.922 -5.543 -11.125 1 91.94 10 GLN B O 1
ATOM 1673 N N . GLN B 1 11 ? 26.594 -4.273 -11.734 1 91.81 11 GLN B N 1
ATOM 1674 C CA . GLN B 1 11 ? 27.453 -4.785 -10.672 1 91.81 11 GLN B CA 1
ATOM 1675 C C . GLN B 1 11 ? 26.875 -4.488 -9.297 1 91.81 11 GLN B C 1
ATOM 1677 O O . GLN B 1 11 ? 26.938 -5.324 -8.391 1 91.81 11 GLN B O 1
ATOM 1682 N N . THR B 1 12 ? 26.375 -3.332 -9.164 1 91.19 12 THR B N 1
ATOM 1683 C CA . THR B 1 12 ? 25.766 -2.934 -7.898 1 91.19 12 THR B CA 1
ATOM 1684 C C . THR B 1 12 ? 24.578 -3.834 -7.562 1 91.19 12 THR B C 1
ATOM 1686 O O . THR B 1 12 ? 24.438 -4.273 -6.422 1 91.19 12 THR B O 1
ATOM 1689 N N . VAL B 1 13 ? 23.766 -4.125 -8.555 1 95.31 13 VAL B N 1
ATOM 1690 C CA . VAL B 1 13 ? 22.609 -4.98 -8.352 1 95.31 13 VAL B CA 1
ATOM 1691 C C . VAL B 1 13 ? 23.062 -6.387 -7.973 1 95.31 13 VAL B C 1
ATOM 1693 O O . VAL B 1 13 ? 22.516 -6.992 -7.043 1 95.31 13 VAL B O 1
ATOM 1696 N N . GLU B 1 14 ? 24.047 -6.848 -8.641 1 95.12 14 GLU B N 1
ATOM 1697 C CA . GLU B 1 14 ? 24.562 -8.18 -8.352 1 95.12 14 GLU B CA 1
ATOM 1698 C C . GLU B 1 14 ? 25.094 -8.266 -6.926 1 95.12 14 GLU B C 1
ATOM 1700 O O . GLU B 1 14 ? 24.891 -9.273 -6.242 1 95.12 14 GLU B O 1
ATOM 1705 N N . GLU B 1 15 ? 25.75 -7.258 -6.543 1 93.75 15 GLU B N 1
ATOM 1706 C CA . GLU B 1 15 ? 26.297 -7.223 -5.184 1 93.75 15 GLU B CA 1
ATOM 1707 C C . GLU B 1 15 ? 25.172 -7.211 -4.148 1 93.75 15 GLU B C 1
ATOM 1709 O O . GLU B 1 15 ? 25.266 -7.863 -3.107 1 93.75 15 GLU B O 1
ATOM 1714 N N . ILE B 1 16 ? 24.141 -6.492 -4.465 1 94.25 16 ILE B N 1
ATOM 1715 C CA . ILE B 1 16 ? 23 -6.406 -3.562 1 94.25 16 ILE B CA 1
ATOM 1716 C C . ILE B 1 16 ? 22.328 -7.773 -3.443 1 94.25 16 ILE B C 1
ATOM 1718 O O . ILE B 1 16 ? 22.109 -8.266 -2.336 1 94.25 16 ILE B O 1
ATOM 1722 N N . ILE B 1 17 ? 22.062 -8.375 -4.539 1 95.75 17 ILE B N 1
ATOM 1723 C CA . ILE B 1 17 ? 21.281 -9.602 -4.547 1 95.75 17 ILE B CA 1
ATOM 1724 C C . ILE B 1 17 ? 22.109 -10.75 -3.967 1 95.75 17 ILE B C 1
ATOM 1726 O O . ILE B 1 17 ? 21.547 -11.703 -3.422 1 95.75 17 ILE B O 1
ATOM 1730 N N . ARG B 1 18 ? 23.391 -10.664 -4.027 1 95.12 18 ARG B N 1
ATOM 1731 C CA . ARG B 1 18 ? 24.266 -11.672 -3.43 1 95.12 18 ARG B CA 1
ATOM 1732 C C . ARG B 1 18 ? 24.031 -11.781 -1.928 1 95.12 18 ARG B C 1
ATOM 1734 O O . ARG B 1 18 ? 24.203 -12.852 -1.343 1 95.12 18 ARG B O 1
ATOM 1741 N N . ASP B 1 19 ? 23.609 -10.695 -1.348 1 95.38 19 ASP B N 1
ATOM 1742 C CA . ASP B 1 19 ? 23.391 -10.656 0.095 1 95.38 19 ASP B CA 1
ATOM 1743 C C . ASP B 1 19 ? 21.938 -11.023 0.436 1 95.38 19 ASP B C 1
ATOM 1745 O O . ASP B 1 19 ? 21.562 -11.062 1.609 1 95.38 19 ASP B O 1
ATOM 1749 N N . TRP B 1 20 ? 21.109 -11.258 -0.592 1 97.69 20 TRP B N 1
ATOM 1750 C CA . TRP B 1 20 ? 19.719 -11.617 -0.371 1 97.69 20 TRP B CA 1
ATOM 1751 C C . TRP B 1 20 ? 19.594 -13.109 -0.075 1 97.69 20 TRP B C 1
ATOM 1753 O O . TRP B 1 20 ? 20.438 -13.906 -0.487 1 97.69 20 TRP B O 1
ATOM 1763 N N . PRO B 1 21 ? 18.484 -13.492 0.69 1 97.56 21 PRO B N 1
ATOM 1764 C CA . PRO B 1 21 ? 18.141 -14.922 0.77 1 97.56 21 PRO B CA 1
ATOM 1765 C C . PRO B 1 21 ? 17.875 -15.539 -0.599 1 97.56 21 PRO B C 1
ATOM 1767 O O . PRO B 1 21 ? 17.672 -14.82 -1.577 1 97.56 21 PRO B O 1
ATOM 1770 N N . ASN B 1 22 ? 17.812 -16.797 -0.715 1 97.38 22 ASN B N 1
ATOM 1771 C CA . ASN B 1 22 ? 17.734 -17.547 -1.965 1 97.38 22 ASN B CA 1
ATOM 1772 C C . ASN B 1 22 ? 16.453 -17.219 -2.729 1 97.38 22 ASN B C 1
ATOM 1774 O O . ASN B 1 22 ? 16.484 -16.953 -3.93 1 97.38 22 ASN B O 1
ATOM 1778 N N . GLU B 1 23 ? 15.352 -17.172 -2.062 1 97.44 23 GLU B N 1
ATOM 1779 C CA . GLU B 1 23 ? 14.07 -17.062 -2.748 1 97.44 23 GLU B CA 1
ATOM 1780 C C . GLU B 1 23 ? 13.938 -15.734 -3.477 1 97.44 23 GLU B C 1
ATOM 1782 O O . GLU B 1 23 ? 13.703 -15.703 -4.688 1 97.44 23 GLU B O 1
ATOM 1787 N N . PRO B 1 24 ? 14.125 -14.609 -2.787 1 98.25 24 PRO B N 1
ATOM 1788 C CA . PRO B 1 24 ? 14.047 -13.352 -3.529 1 98.25 24 PRO B CA 1
ATOM 1789 C C . PRO B 1 24 ? 15.156 -13.211 -4.57 1 98.25 24 PRO B C 1
ATOM 1791 O O . PRO B 1 24 ? 14.969 -12.531 -5.586 1 98.25 24 PRO B O 1
ATOM 1794 N N . THR B 1 25 ? 16.266 -13.852 -4.367 1 98.25 25 THR B N 1
ATOM 1795 C CA . THR B 1 25 ? 17.328 -13.836 -5.367 1 98.25 25 THR B CA 1
ATOM 1796 C C . THR B 1 25 ? 16.859 -14.5 -6.66 1 98.25 25 THR B C 1
ATOM 1798 O O . THR B 1 25 ? 17.062 -13.961 -7.75 1 98.25 25 THR B O 1
ATOM 1801 N N . GLU B 1 26 ? 16.266 -15.617 -6.535 1 98.06 26 GLU B N 1
ATOM 1802 C CA . GLU B 1 26 ? 15.766 -16.328 -7.707 1 98.06 26 GLU B CA 1
ATOM 1803 C C . GLU B 1 26 ? 14.711 -15.508 -8.438 1 98.06 26 GLU B C 1
ATOM 1805 O O . GLU B 1 26 ? 14.672 -15.484 -9.664 1 98.06 26 GLU B O 1
ATOM 1810 N N . ILE B 1 27 ? 13.883 -14.852 -7.699 1 98.5 27 ILE B N 1
ATOM 1811 C CA . ILE B 1 27 ? 12.852 -14.008 -8.297 1 98.5 27 ILE B CA 1
ATOM 1812 C C . ILE B 1 27 ? 13.508 -12.852 -9.047 1 98.5 27 ILE B C 1
ATOM 1814 O O . ILE B 1 27 ? 13.117 -12.523 -10.164 1 98.5 27 ILE B O 1
ATOM 1818 N N . ALA B 1 28 ? 14.508 -12.273 -8.43 1 98.31 28 ALA B N 1
ATOM 1819 C CA . ALA B 1 28 ? 15.242 -11.188 -9.07 1 98.31 28 ALA B CA 1
ATOM 1820 C C . ALA B 1 28 ? 15.797 -11.625 -10.422 1 98.31 28 ALA B C 1
ATOM 1822 O O . ALA B 1 28 ? 15.664 -10.914 -11.422 1 98.31 28 ALA B O 1
ATOM 1823 N N . GLU B 1 29 ? 16.359 -12.766 -10.453 1 97.56 29 GLU B N 1
ATOM 1824 C CA . GLU B 1 29 ? 16.938 -13.289 -11.688 1 97.56 29 GLU B CA 1
ATOM 1825 C C . GLU B 1 29 ? 15.875 -13.453 -12.766 1 97.56 29 GLU B C 1
ATOM 1827 O O . GLU B 1 29 ? 16.094 -13.109 -13.93 1 97.56 29 GLU B O 1
ATOM 1832 N N . ARG B 1 30 ? 14.773 -13.938 -12.367 1 97.69 30 ARG B N 1
ATOM 1833 C CA . ARG B 1 30 ? 13.688 -14.133 -13.32 1 97.69 30 ARG B CA 1
ATOM 1834 C C . ARG B 1 30 ? 13.172 -12.805 -13.852 1 97.69 30 ARG B C 1
ATOM 1836 O O . ARG B 1 30 ? 12.898 -12.664 -15.047 1 97.69 30 ARG B O 1
ATOM 1843 N N . VAL B 1 31 ? 13.023 -11.828 -12.977 1 98.19 31 VAL B N 1
ATOM 1844 C CA . VAL B 1 31 ? 12.523 -10.523 -13.383 1 98.19 31 VAL B CA 1
ATOM 1845 C C . VAL B 1 31 ? 13.547 -9.836 -14.289 1 98.19 31 VAL B C 1
ATOM 1847 O O . VAL B 1 31 ? 13.18 -9.219 -15.289 1 98.19 31 VAL B O 1
ATOM 1850 N N . ILE B 1 32 ? 14.797 -9.977 -13.961 1 97.44 32 ILE B N 1
ATOM 1851 C CA . ILE B 1 32 ? 15.867 -9.398 -14.766 1 97.44 32 ILE B CA 1
ATOM 1852 C C . ILE B 1 32 ? 15.883 -10.039 -16.141 1 97.44 32 ILE B C 1
ATOM 1854 O O . ILE B 1 32 ? 16.047 -9.352 -17.156 1 97.44 32 ILE B O 1
ATOM 1858 N N . GLU B 1 33 ? 15.758 -11.32 -16.156 1 97.12 33 GLU B N 1
ATOM 1859 C CA . GLU B 1 33 ? 15.719 -12.031 -17.422 1 97.12 33 GLU B CA 1
ATOM 1860 C C . GLU B 1 33 ? 14.57 -11.531 -18.297 1 97.12 33 GLU B C 1
ATOM 1862 O O . GLU B 1 33 ? 14.727 -11.367 -19.516 1 97.12 33 GLU B O 1
ATOM 1867 N N . ARG B 1 34 ? 13.5 -11.258 -17.703 1 97.12 34 ARG B N 1
ATOM 1868 C CA . ARG B 1 34 ? 12.289 -10.914 -18.453 1 97.12 34 ARG B CA 1
ATOM 1869 C C . ARG B 1 34 ? 12.266 -9.438 -18.812 1 97.12 34 ARG B C 1
ATOM 1871 O O . ARG B 1 34 ? 11.812 -9.062 -19.891 1 97.12 34 ARG B O 1
ATOM 1878 N N . TYR B 1 35 ? 12.719 -8.562 -17.891 1 97.44 35 TYR B N 1
ATOM 1879 C CA . TYR B 1 35 ? 12.445 -7.137 -18.062 1 97.44 35 TYR B CA 1
ATOM 1880 C C . TYR B 1 35 ? 13.742 -6.332 -18.078 1 97.44 35 TYR B C 1
ATOM 1882 O O . TYR B 1 35 ? 13.719 -5.113 -18.266 1 97.44 35 TYR B O 1
ATOM 1890 N N . GLY B 1 36 ? 14.836 -6.98 -17.938 1 96.88 36 GLY B N 1
ATOM 1891 C CA . GLY B 1 36 ? 16.094 -6.262 -17.844 1 96.88 36 GLY B CA 1
ATOM 1892 C C . GLY B 1 36 ? 16.438 -5.832 -16.422 1 96.88 36 GLY B C 1
ATOM 1893 O O . GLY B 1 36 ? 15.742 -6.203 -15.477 1 96.88 36 GLY B O 1
ATOM 1894 N N . TRP B 1 37 ? 17.484 -5.117 -16.312 1 97.06 37 TRP B N 1
ATOM 1895 C CA . TRP B 1 37 ? 18 -4.699 -15.008 1 97.06 37 TRP B CA 1
ATOM 1896 C C . TRP B 1 37 ? 17.078 -3.672 -14.359 1 97.06 37 TRP B C 1
ATOM 1898 O O . TRP B 1 37 ? 16.406 -2.91 -15.055 1 97.06 37 TRP B O 1
ATOM 1908 N N . PRO B 1 38 ? 17.062 -3.598 -13.023 1 97.81 38 PRO B N 1
ATOM 1909 C CA . PRO B 1 38 ? 16.188 -2.643 -12.344 1 97.81 38 PRO B CA 1
ATOM 1910 C C . PRO B 1 38 ? 16.609 -1.192 -12.562 1 97.81 38 PRO B C 1
ATOM 1912 O O . PRO B 1 38 ? 17.781 -0.92 -12.812 1 97.81 38 PRO B O 1
ATOM 1915 N N . ASP B 1 39 ? 15.625 -0.357 -12.453 1 96.69 39 ASP B N 1
ATOM 1916 C CA . ASP B 1 39 ? 15.859 1.079 -12.555 1 96.69 39 ASP B CA 1
ATOM 1917 C C . ASP B 1 39 ? 16.5 1.622 -11.281 1 96.69 39 ASP B C 1
ATOM 1919 O O . ASP B 1 39 ? 17.266 2.588 -11.328 1 96.69 39 ASP B O 1
ATOM 1923 N N . GLU B 1 40 ? 16.188 1.044 -10.188 1 95.88 40 GLU B N 1
ATOM 1924 C CA . GLU B 1 40 ? 16.75 1.421 -8.898 1 95.88 40 GLU B CA 1
ATOM 1925 C C . GLU B 1 40 ? 17.031 0.192 -8.039 1 95.88 40 GLU B C 1
ATOM 1927 O O . GLU B 1 40 ? 16.391 -0.844 -8.195 1 95.88 40 GLU B O 1
ATOM 1932 N N . ALA B 1 41 ? 17.984 0.386 -7.125 1 94.81 41 ALA B N 1
ATOM 1933 C CA . ALA B 1 41 ? 18.359 -0.7 -6.223 1 94.81 41 ALA B CA 1
ATOM 1934 C C . ALA B 1 41 ? 18.766 -0.161 -4.855 1 94.81 41 ALA B C 1
ATOM 1936 O O . ALA B 1 41 ? 19.516 0.818 -4.758 1 94.81 41 ALA B O 1
ATOM 1937 N N . ALA B 1 42 ? 18.172 -0.659 -3.893 1 93.25 42 ALA B N 1
ATOM 1938 C CA . ALA B 1 42 ? 18.562 -0.498 -2.494 1 93.25 42 ALA B CA 1
ATOM 1939 C C . ALA B 1 42 ? 18.859 -1.849 -1.849 1 93.25 42 ALA B C 1
ATOM 1941 O O . ALA B 1 42 ? 18.531 -2.896 -2.41 1 93.25 42 ALA B O 1
ATOM 1942 N N . PRO B 1 43 ? 19.469 -1.812 -0.72 1 93.25 43 PRO B N 1
ATOM 1943 C CA . PRO B 1 43 ? 19.859 -3.086 -0.108 1 93.25 43 PRO B CA 1
ATOM 1944 C C . PRO B 1 43 ? 18.672 -4.031 0.093 1 93.25 43 PRO B C 1
ATOM 1946 O O . PRO B 1 43 ? 18.844 -5.25 0.032 1 93.25 43 PRO B O 1
ATOM 1949 N N . SER B 1 44 ? 17.469 -3.459 0.241 1 96.56 44 SER B N 1
ATOM 1950 C CA . SER B 1 44 ? 16.375 -4.352 0.57 1 96.56 44 SER B CA 1
ATOM 1951 C C . SER B 1 44 ? 15.305 -4.34 -0.521 1 96.56 44 SER B C 1
ATOM 1953 O O . SER B 1 44 ? 14.234 -4.934 -0.361 1 96.56 44 SER B O 1
ATOM 1955 N N . GLU B 1 45 ? 15.609 -3.641 -1.622 1 97.19 45 GLU B N 1
ATOM 1956 C CA . GLU B 1 45 ? 14.539 -3.492 -2.604 1 97.19 45 GLU B CA 1
ATOM 1957 C C . GLU B 1 45 ? 15.102 -3.217 -3.996 1 97.19 45 GLU B C 1
ATOM 1959 O O . GLU B 1 45 ? 16.078 -2.471 -4.145 1 97.19 45 GLU B O 1
ATOM 1964 N N . LEU B 1 46 ? 14.5 -3.834 -4.988 1 97.75 46 LEU B N 1
ATOM 1965 C CA . LEU B 1 46 ? 14.711 -3.504 -6.391 1 97.75 46 LEU B CA 1
ATOM 1966 C C . LEU B 1 46 ? 13.438 -2.939 -7.016 1 97.75 46 LEU B C 1
ATOM 1968 O O . LEU B 1 46 ? 12.336 -3.385 -6.695 1 97.75 46 LEU B O 1
ATOM 1972 N N . LEU B 1 47 ? 13.68 -1.967 -7.98 1 97.94 47 LEU B N 1
ATOM 1973 C CA . LEU B 1 47 ? 12.539 -1.269 -8.555 1 97.94 47 LEU B CA 1
ATOM 1974 C C . LEU B 1 47 ? 12.664 -1.18 -10.078 1 97.94 47 LEU B C 1
ATOM 1976 O O . LEU B 1 47 ? 13.727 -0.812 -10.594 1 97.94 47 LEU B O 1
ATOM 1980 N N . TRP B 1 48 ? 11.633 -1.66 -10.781 1 97.69 48 TRP B N 1
ATOM 1981 C CA . TRP B 1 48 ? 11.453 -1.424 -12.211 1 97.69 48 TRP B CA 1
ATOM 1982 C C . TRP B 1 48 ? 10.273 -0.491 -12.469 1 97.69 48 TRP B C 1
ATOM 1984 O O . TRP B 1 48 ? 9.242 -0.581 -11.797 1 97.69 48 TRP B O 1
ATOM 1994 N N . TYR B 1 49 ? 10.445 0.391 -13.438 1 96.81 49 TYR B N 1
ATOM 1995 C CA . TYR B 1 49 ? 9.336 1.228 -13.875 1 96.81 49 TYR B CA 1
ATOM 1996 C C . TYR B 1 49 ? 8.922 0.88 -15.305 1 96.81 49 TYR B C 1
ATOM 1998 O O . TYR B 1 49 ? 9.766 0.525 -16.125 1 96.81 49 TYR B O 1
ATOM 2006 N N . ASP B 1 50 ? 7.602 0.962 -15.547 1 96.06 50 ASP B N 1
ATOM 2007 C CA . ASP B 1 50 ? 7.02 0.832 -16.875 1 96.06 50 ASP B CA 1
ATOM 2008 C C . ASP B 1 50 ? 7.562 -0.401 -17.594 1 96.06 50 ASP B C 1
ATOM 2010 O O . ASP B 1 50 ? 8.062 -0.302 -18.719 1 96.06 50 ASP B O 1
ATOM 2014 N N . ASN B 1 51 ? 7.531 -1.533 -16.969 1 96 51 ASN B N 1
ATOM 2015 C CA . ASN B 1 51 ? 7.984 -2.779 -17.578 1 96 51 ASN B CA 1
ATOM 2016 C C . ASN B 1 51 ? 6.812 -3.701 -17.906 1 96 51 ASN B C 1
ATOM 2018 O O . ASN B 1 51 ? 6.098 -4.148 -17.016 1 96 51 ASN B O 1
ATOM 2022 N N . GLY B 1 52 ? 6.598 -3.977 -19.172 1 94.56 52 GLY B N 1
ATOM 2023 C CA . GLY B 1 52 ? 5.434 -4.746 -19.578 1 94.56 52 GLY B CA 1
ATOM 2024 C C . GLY B 1 52 ? 4.121 -4.051 -19.266 1 94.56 52 GLY B C 1
ATOM 2025 O O . GLY B 1 52 ? 3.928 -2.889 -19.625 1 94.56 52 GLY B O 1
ATOM 2026 N N . SER B 1 53 ? 3.244 -4.762 -18.594 1 95.38 53 SER B N 1
ATOM 2027 C CA . SER B 1 53 ? 1.94 -4.223 -18.234 1 95.38 53 SER B CA 1
ATOM 2028 C C . SER B 1 53 ? 2.004 -3.49 -16.891 1 95.38 53 SER B C 1
ATOM 2030 O O . SER B 1 53 ? 1.019 -2.889 -16.453 1 95.38 53 SER B O 1
ATOM 2032 N N . TRP B 1 54 ? 3.191 -3.438 -16.344 1 98.06 54 TRP B N 1
ATOM 2033 C CA . TRP B 1 54 ? 3.305 -2.961 -14.977 1 98.06 54 TRP B CA 1
ATOM 2034 C C . TRP B 1 54 ? 3.764 -1.507 -14.938 1 98.06 54 TRP B C 1
ATOM 2036 O O . TRP B 1 54 ? 4.789 -1.158 -15.531 1 98.06 54 TRP B O 1
ATOM 2046 N N . LYS B 1 55 ? 3.01 -0.703 -14.242 1 97.31 55 LYS B N 1
ATOM 2047 C CA . LYS B 1 55 ? 3.465 0.648 -13.93 1 97.31 55 LYS B CA 1
ATOM 2048 C C . LYS B 1 55 ? 4.754 0.617 -13.117 1 97.31 55 LYS B C 1
ATOM 2050 O O . LYS B 1 55 ? 5.641 1.453 -13.312 1 97.31 55 LYS B O 1
ATOM 2055 N N . ARG B 1 56 ? 4.77 -0.342 -12.219 1 98.12 56 ARG B N 1
ATOM 2056 C CA . ARG B 1 56 ? 5.902 -0.518 -11.32 1 98.12 56 ARG B CA 1
ATOM 2057 C C . ARG B 1 56 ? 6.016 -1.966 -10.859 1 98.12 56 ARG B C 1
ATOM 2059 O O . ARG B 1 56 ? 5.004 -2.617 -10.594 1 98.12 56 ARG B O 1
ATOM 2066 N N . THR B 1 57 ? 7.215 -2.447 -10.773 1 98.75 57 THR B N 1
ATOM 2067 C CA . THR B 1 57 ? 7.555 -3.723 -10.156 1 98.75 57 THR B CA 1
ATOM 2068 C C . THR B 1 57 ? 8.523 -3.518 -8.992 1 98.75 57 THR B C 1
ATOM 2070 O O . THR B 1 57 ? 9.562 -2.875 -9.148 1 98.75 57 THR B O 1
ATOM 2073 N N . GLU B 1 58 ? 8.133 -3.977 -7.887 1 98.62 58 GLU B N 1
ATOM 2074 C CA . GLU B 1 58 ? 8.914 -3.869 -6.66 1 98.62 58 GLU B CA 1
ATOM 2075 C C . GLU B 1 58 ? 9.266 -5.25 -6.109 1 98.62 58 GLU B C 1
ATOM 2077 O O . GLU B 1 58 ? 8.383 -6.066 -5.855 1 98.62 58 GLU B O 1
ATOM 2082 N N . LEU B 1 59 ? 10.516 -5.48 -5.941 1 98.75 59 LEU B N 1
ATOM 2083 C CA . LEU B 1 59 ? 10.977 -6.734 -5.355 1 98.75 59 LEU B CA 1
ATOM 2084 C C . LEU B 1 59 ? 11.688 -6.484 -4.031 1 98.75 59 LEU B C 1
ATOM 2086 O O . LEU B 1 59 ? 12.594 -5.656 -3.955 1 98.75 59 LEU B O 1
ATOM 2090 N N . TYR B 1 60 ? 11.258 -7.227 -3.053 1 98.44 60 TYR B N 1
ATOM 2091 C CA . TYR B 1 60 ? 11.773 -7.012 -1.708 1 98.44 60 TYR B CA 1
ATOM 2092 C C . TYR B 1 60 ? 12.641 -8.18 -1.26 1 98.44 60 TYR B C 1
ATOM 2094 O O . TYR B 1 60 ? 12.328 -9.336 -1.554 1 98.44 60 TYR B O 1
ATOM 2102 N N . ARG B 1 61 ? 13.617 -7.828 -0.527 1 97.81 61 ARG B N 1
ATOM 2103 C CA . ARG B 1 61 ? 14.469 -8.844 0.09 1 97.81 61 ARG B CA 1
ATOM 2104 C C . ARG B 1 61 ? 13.703 -9.625 1.148 1 97.81 61 ARG B C 1
ATOM 2106 O O . ARG B 1 61 ? 13.789 -10.859 1.199 1 97.81 61 ARG B O 1
ATOM 2113 N N . ASP B 1 62 ? 13.039 -8.836 2 1 96.81 62 ASP B N 1
ATOM 2114 C CA . ASP B 1 62 ? 12.297 -9.422 3.109 1 96.81 62 ASP B CA 1
ATOM 2115 C C . ASP B 1 62 ? 10.836 -9.656 2.727 1 96.81 62 ASP B C 1
ATOM 2117 O O . ASP B 1 62 ? 10.109 -8.711 2.426 1 96.81 62 ASP B O 1
ATOM 2121 N N . GLY B 1 63 ? 10.445 -10.914 2.762 1 97.38 63 GLY B N 1
ATOM 2122 C CA . GLY B 1 63 ? 9.109 -11.281 2.312 1 97.38 63 GLY B CA 1
ATOM 2123 C C . GLY B 1 63 ? 8.094 -11.336 3.439 1 97.38 63 GLY B C 1
ATOM 2124 O O . GLY B 1 63 ? 8.445 -11.148 4.605 1 97.38 63 GLY B O 1
ATOM 2125 N N . ILE B 1 64 ? 6.844 -11.523 3.057 1 97.56 64 ILE B N 1
ATOM 2126 C CA . ILE B 1 64 ? 5.719 -11.617 3.977 1 97.56 64 ILE B CA 1
ATOM 2127 C C . ILE B 1 64 ? 5.062 -12.992 3.852 1 97.56 64 ILE B C 1
ATOM 2129 O O . ILE B 1 64 ? 4.523 -13.336 2.799 1 97.56 64 ILE B O 1
ATOM 2133 N N . PRO B 1 65 ? 5.098 -13.766 4.91 1 97.44 65 PRO B N 1
ATOM 2134 C CA . PRO B 1 65 ? 4.398 -15.047 4.848 1 97.44 65 PRO B CA 1
ATOM 2135 C C . PRO B 1 65 ? 2.916 -14.898 4.512 1 97.44 65 PRO B C 1
ATOM 2137 O O . PRO B 1 65 ? 2.238 -14.039 5.078 1 97.44 65 PRO B O 1
ATOM 2140 N N . HIS B 1 66 ? 2.432 -15.664 3.566 1 98.19 66 HIS B N 1
ATOM 2141 C CA . HIS B 1 66 ? 1.076 -15.609 3.029 1 98.19 66 HIS B CA 1
ATOM 2142 C C . HIS B 1 66 ? 0.519 -17.016 2.811 1 98.19 66 HIS B C 1
ATOM 2144 O O . HIS B 1 66 ? 1.104 -17.812 2.074 1 98.19 66 HIS B O 1
ATOM 2150 N N . ASN B 1 67 ? -0.646 -17.328 3.393 1 98.12 67 ASN B N 1
ATOM 2151 C CA . ASN B 1 67 ? -1.126 -18.703 3.385 1 98.12 67 ASN B CA 1
ATOM 2152 C C . ASN B 1 67 ? -2.211 -18.906 2.33 1 98.12 67 ASN B C 1
ATOM 2154 O O . ASN B 1 67 ? -2.592 -20.047 2.043 1 98.12 67 ASN B O 1
ATOM 2158 N N . PHE B 1 68 ? -2.734 -17.875 1.732 1 98.12 68 PHE B N 1
ATOM 2159 C CA . PHE B 1 68 ? -3.766 -17.969 0.707 1 98.12 68 PHE B CA 1
ATOM 2160 C C . PHE B 1 68 ? -3.154 -17.891 -0.686 1 98.12 68 PHE B C 1
ATOM 2162 O O . PHE B 1 68 ? -2.311 -17.031 -0.951 1 98.12 68 PHE B O 1
ATOM 2169 N N . PRO B 1 69 ? -3.578 -18.578 -1.657 1 97.62 69 PRO B N 1
ATOM 2170 C CA . PRO B 1 69 ? -4.477 -19.719 -1.49 1 97.62 69 PRO B CA 1
ATOM 2171 C C . PRO B 1 69 ? -3.77 -20.953 -0.92 1 97.62 69 PRO B C 1
ATOM 2173 O O . PRO B 1 69 ? -4.426 -21.906 -0.487 1 97.62 69 PRO B O 1
ATOM 2176 N N . LYS B 1 70 ? -2.424 -20.922 -0.986 1 96.5 70 LYS B N 1
ATOM 2177 C CA . LYS B 1 70 ? -1.523 -21.875 -0.339 1 96.5 70 LYS B CA 1
ATOM 2178 C C . LYS B 1 70 ? -0.322 -21.156 0.276 1 96.5 70 LYS B C 1
ATOM 2180 O O . LYS B 1 70 ? -0.004 -20.031 -0.101 1 96.5 70 LYS B O 1
ATOM 2185 N N . GLU B 1 71 ? 0.358 -21.906 1.155 1 96.81 71 GLU B N 1
ATOM 2186 C CA . GLU B 1 71 ? 1.479 -21.297 1.873 1 96.81 71 GLU B CA 1
ATOM 2187 C C . GLU B 1 71 ? 2.586 -20.875 0.912 1 96.81 71 GLU B C 1
ATOM 2189 O O . GLU B 1 71 ? 3.031 -21.672 0.08 1 96.81 71 GLU B O 1
ATOM 2194 N N . HIS B 1 72 ? 3.047 -19.672 0.98 1 97.25 72 HIS B N 1
ATOM 2195 C CA . HIS B 1 72 ? 4.168 -19.078 0.26 1 97.25 72 HIS B CA 1
ATOM 2196 C C . HIS B 1 72 ? 4.602 -17.766 0.9 1 97.25 72 HIS B C 1
ATOM 2198 O O . HIS B 1 72 ? 4.098 -17.391 1.962 1 97.25 72 HIS B O 1
ATOM 2204 N N . THR B 1 73 ? 5.582 -17.141 0.347 1 98.31 73 THR B N 1
ATOM 2205 C CA . THR B 1 73 ? 6.059 -15.852 0.837 1 98.31 73 THR B CA 1
ATOM 2206 C C . THR B 1 73 ? 5.969 -14.789 -0.255 1 98.31 73 THR B C 1
ATOM 2208 O O . THR B 1 73 ? 6.398 -15.016 -1.389 1 98.31 73 THR B O 1
ATOM 2211 N N . ASP B 1 74 ? 5.379 -13.656 0.086 1 98.62 74 ASP B N 1
ATOM 2212 C CA . ASP B 1 74 ? 5.23 -12.531 -0.836 1 98.62 74 ASP B CA 1
ATOM 2213 C C . ASP B 1 74 ? 6.531 -11.734 -0.939 1 98.62 74 ASP B C 1
ATOM 2215 O O . ASP B 1 74 ? 7.023 -11.211 0.061 1 98.62 74 ASP B O 1
ATOM 2219 N N . TYR B 1 75 ? 7.039 -11.609 -2.195 1 98.81 75 TYR B N 1
ATOM 2220 C CA . TYR B 1 75 ? 8.25 -10.82 -2.391 1 98.81 75 TYR B CA 1
ATOM 2221 C C . TYR B 1 75 ? 8.047 -9.781 -3.484 1 98.81 75 TYR B C 1
ATOM 2223 O O . TYR B 1 75 ? 8.703 -8.734 -3.48 1 98.81 75 TYR B O 1
ATOM 2231 N N . LEU B 1 76 ? 7.27 -10.148 -4.445 1 98.88 76 LEU B N 1
ATOM 2232 C CA . LEU B 1 76 ? 7.184 -9.406 -5.699 1 98.88 76 LEU B CA 1
ATOM 2233 C C . LEU B 1 76 ? 5.859 -8.656 -5.793 1 98.88 76 LEU B C 1
ATOM 2235 O O . LEU B 1 76 ? 4.797 -9.273 -5.895 1 98.88 76 LEU B O 1
ATOM 2239 N N . LYS B 1 77 ? 5.945 -7.359 -5.746 1 98.88 77 LYS B N 1
ATOM 2240 C CA . LYS B 1 77 ? 4.766 -6.512 -5.883 1 98.88 77 LYS B CA 1
ATOM 2241 C C . LYS B 1 77 ? 4.719 -5.855 -7.262 1 98.88 77 LYS B C 1
ATOM 2243 O O . LYS B 1 77 ? 5.699 -5.25 -7.699 1 98.88 77 LYS B O 1
ATOM 2248 N N . GLN B 1 78 ? 3.639 -5.98 -7.891 1 98.88 78 GLN B N 1
ATOM 2249 C CA . GLN B 1 78 ? 3.477 -5.359 -9.203 1 98.88 78 GLN B CA 1
ATOM 2250 C C . GLN B 1 78 ? 2.209 -4.512 -9.258 1 98.88 78 GLN B C 1
ATOM 2252 O O . GLN B 1 78 ? 1.17 -4.906 -8.719 1 98.88 78 GLN B O 1
ATOM 2257 N N . VAL B 1 79 ? 2.326 -3.336 -9.828 1 98.81 79 VAL B N 1
ATOM 2258 C CA . VAL B 1 79 ? 1.335 -2.271 -9.711 1 98.81 79 VAL B CA 1
ATOM 2259 C C . VAL B 1 79 ? 0.813 -1.896 -11.094 1 98.81 79 VAL B C 1
ATOM 2261 O O . VAL B 1 79 ? 1.584 -1.815 -12.055 1 98.81 79 VAL B O 1
ATOM 2264 N N . ILE B 1 80 ? -0.456 -1.669 -11.188 1 98.69 80 ILE B N 1
ATOM 2265 C CA . ILE B 1 80 ? -1.065 -1.145 -12.406 1 98.69 80 ILE B CA 1
ATOM 2266 C C . ILE B 1 80 ? -1.859 0.119 -12.086 1 98.69 80 ILE B C 1
ATOM 2268 O O . ILE B 1 80 ? -2.252 0.336 -10.938 1 98.69 80 ILE B O 1
ATOM 2272 N N . ASP B 1 81 ? -2.021 0.962 -13.133 1 97.81 81 ASP B N 1
ATOM 2273 C CA . ASP B 1 81 ? -3.01 2.031 -13.031 1 97.81 81 ASP B CA 1
ATOM 2274 C C . ASP B 1 81 ? -4.43 1.471 -13.07 1 97.81 81 ASP B C 1
ATOM 2276 O O . ASP B 1 81 ? -4.82 0.818 -14.047 1 97.81 81 ASP B O 1
ATOM 2280 N N . TYR B 1 82 ? -5.133 1.689 -12.039 1 98.25 82 TYR B N 1
ATOM 2281 C CA . TYR B 1 82 ? -6.477 1.134 -11.914 1 98.25 82 TYR B CA 1
ATOM 2282 C C . TYR B 1 82 ? -7.227 1.781 -10.758 1 98.25 82 TYR B C 1
ATOM 2284 O O . TYR B 1 82 ? -6.84 1.633 -9.594 1 98.25 82 TYR B O 1
ATOM 2292 N N . ARG B 1 83 ? -8.258 2.5 -11.055 1 97.75 83 ARG B N 1
ATOM 2293 C CA . ARG B 1 83 ? -9.07 3.129 -10.016 1 97.75 83 ARG B CA 1
ATOM 2294 C C . ARG B 1 83 ? -10.039 2.129 -9.406 1 97.75 83 ARG B C 1
ATOM 2296 O O . ARG B 1 83 ? -10.836 1.507 -10.117 1 97.75 83 ARG B O 1
ATOM 2303 N N . VAL B 1 84 ? -9.992 1.996 -8.141 1 98.38 84 VAL B N 1
ATOM 2304 C CA . VAL B 1 84 ? -10.898 1.122 -7.406 1 98.38 84 VAL B CA 1
ATOM 2305 C C . VAL B 1 84 ? -11.891 1.964 -6.605 1 98.38 84 VAL B C 1
ATOM 2307 O O . VAL B 1 84 ? -11.492 2.812 -5.805 1 98.38 84 VAL B O 1
ATOM 2310 N N . PRO B 1 85 ? -13.164 1.755 -6.797 1 97.56 85 PRO B N 1
ATOM 2311 C CA . PRO B 1 85 ? -14.125 2.447 -5.934 1 97.56 85 PRO B CA 1
ATOM 2312 C C . PRO B 1 85 ? -14.023 2.014 -4.473 1 97.56 85 PRO B C 1
ATOM 2314 O O . PRO B 1 85 ? -13.875 0.824 -4.188 1 97.56 85 PRO B O 1
ATOM 2317 N N . PRO B 1 86 ? -14.109 2.965 -3.541 1 97.88 86 PRO B N 1
ATOM 2318 C CA . PRO B 1 86 ? -13.93 2.633 -2.125 1 97.88 86 PRO B CA 1
ATOM 2319 C C . PRO B 1 86 ? -14.875 1.53 -1.652 1 97.88 86 PRO B C 1
ATOM 2321 O O . PRO B 1 86 ? -14.516 0.75 -0.764 1 97.88 86 PRO B O 1
ATOM 2324 N N . GLU B 1 87 ? -16.062 1.406 -2.244 1 97.81 87 GLU B N 1
ATOM 2325 C CA . GLU B 1 87 ? -17.047 0.427 -1.812 1 97.81 87 GLU B CA 1
ATOM 2326 C C . GLU B 1 87 ? -16.609 -0.994 -2.152 1 97.81 87 GLU B C 1
ATOM 2328 O O . GLU B 1 87 ? -17.25 -1.963 -1.753 1 97.81 87 GLU B O 1
ATOM 2333 N N . LYS B 1 88 ? -15.5 -1.111 -2.863 1 98.75 88 LYS B N 1
ATOM 2334 C CA . LYS B 1 88 ? -14.984 -2.434 -3.215 1 98.75 88 LYS B CA 1
ATOM 2335 C C . LYS B 1 88 ? -13.773 -2.799 -2.361 1 98.75 88 LYS B C 1
ATOM 2337 O O . LYS B 1 88 ? -13.234 -3.902 -2.477 1 98.75 88 LYS B O 1
ATOM 2342 N N . PHE B 1 89 ? -13.391 -1.926 -1.471 1 98.81 89 PHE B N 1
ATOM 2343 C CA . PHE B 1 89 ? -12.188 -2.16 -0.676 1 98.81 89 PHE B CA 1
ATOM 2344 C C . PHE B 1 89 ? -12.383 -3.35 0.258 1 98.81 89 PHE B C 1
ATOM 2346 O O . PHE B 1 89 ? -11.484 -4.184 0.406 1 98.81 89 PHE B O 1
ATOM 2353 N N . ASP B 1 90 ? -13.586 -3.447 0.843 1 98.69 90 ASP B N 1
ATOM 2354 C CA . ASP B 1 90 ? -13.883 -4.59 1.701 1 98.69 90 ASP B CA 1
ATOM 2355 C C . ASP B 1 90 ? -13.75 -5.902 0.934 1 98.69 90 ASP B C 1
ATOM 2357 O O . ASP B 1 90 ? -13.148 -6.859 1.432 1 98.69 90 ASP B O 1
ATOM 2361 N N . ASP B 1 91 ? -14.336 -5.879 -0.227 1 98.88 91 ASP B N 1
ATOM 2362 C CA . ASP B 1 91 ? -14.328 -7.082 -1.053 1 98.88 91 ASP B CA 1
ATOM 2363 C C . ASP B 1 91 ? -12.906 -7.52 -1.379 1 98.88 91 ASP B C 1
ATOM 2365 O O . ASP B 1 91 ? -12.57 -8.695 -1.255 1 98.88 91 ASP B O 1
ATOM 2369 N N . LEU B 1 92 ? -12.109 -6.59 -1.742 1 98.88 92 LEU B N 1
ATOM 2370 C CA . LEU B 1 92 ? -10.734 -6.914 -2.104 1 98.88 92 LEU B CA 1
ATOM 2371 C C . LEU B 1 92 ? -9.945 -7.367 -0.88 1 98.88 92 LEU B C 1
ATOM 2373 O O . LEU B 1 92 ? -9.109 -8.266 -0.975 1 98.88 92 LEU B O 1
ATOM 2377 N N . GLY B 1 93 ? -10.188 -6.727 0.243 1 98.62 93 GLY B N 1
ATOM 2378 C CA . GLY B 1 93 ? -9.562 -7.156 1.482 1 98.62 93 GLY B CA 1
ATOM 2379 C C . GLY B 1 93 ? -9.938 -8.57 1.883 1 98.62 93 GLY B C 1
ATOM 2380 O O . GLY B 1 93 ? -9.109 -9.312 2.402 1 98.62 93 GLY B O 1
ATOM 2381 N N . ARG B 1 94 ? -11.164 -8.891 1.649 1 98.69 94 ARG B N 1
ATOM 2382 C CA . ARG B 1 94 ? -11.625 -10.242 1.944 1 98.69 94 ARG B CA 1
ATOM 2383 C C . ARG B 1 94 ? -11.086 -11.242 0.927 1 98.69 94 ARG B C 1
ATOM 2385 O O . ARG B 1 94 ? -10.805 -12.391 1.268 1 98.69 94 ARG B O 1
ATOM 2392 N N . PHE B 1 95 ? -10.977 -10.836 -0.264 1 98.81 95 PHE B N 1
ATOM 2393 C CA . PHE B 1 95 ? -10.508 -11.672 -1.359 1 98.81 95 PHE B CA 1
ATOM 2394 C C . PHE B 1 95 ? -9.078 -12.148 -1.103 1 98.81 95 PHE B C 1
ATOM 2396 O O . PHE B 1 95 ? -8.828 -13.352 -1.009 1 98.81 95 PHE B O 1
ATOM 2403 N N . ASP B 1 96 ? -8.242 -11.195 -0.957 1 98.75 96 ASP B N 1
ATOM 2404 C CA . ASP B 1 96 ? -6.82 -11.508 -0.832 1 98.75 96 ASP B CA 1
ATOM 2405 C C . ASP B 1 96 ? -6.055 -10.367 -0.175 1 98.75 96 ASP B C 1
ATOM 2407 O O . ASP B 1 96 ? -6.031 -9.25 -0.695 1 98.75 96 ASP B O 1
ATOM 2411 N N . GLY B 1 97 ? -5.336 -10.68 0.902 1 98.12 97 GLY B N 1
ATOM 2412 C CA . GLY B 1 97 ? -4.574 -9.664 1.619 1 98.12 97 GLY B CA 1
ATOM 2413 C C . GLY B 1 97 ? -3.375 -9.156 0.84 1 98.12 97 GLY B C 1
ATOM 2414 O O . GLY B 1 97 ? -2.783 -8.141 1.197 1 98.12 97 GLY B O 1
ATOM 2415 N N . SER B 1 98 ? -3.035 -9.781 -0.208 1 98 98 SER B N 1
ATOM 2416 C CA . SER B 1 98 ? -1.887 -9.391 -1.021 1 98 98 SER B CA 1
ATOM 2417 C C . SER B 1 98 ? -2.305 -8.469 -2.158 1 98 98 SER B C 1
ATOM 2419 O O . SER B 1 98 ? -1.502 -8.156 -3.041 1 98 98 SER B O 1
ATOM 2421 N N . VAL B 1 99 ? -3.555 -8.133 -2.178 1 98.75 99 VAL B N 1
ATOM 2422 C CA . VAL B 1 99 ? -4.039 -7.109 -3.104 1 98.75 99 VAL B CA 1
ATOM 2423 C C . VAL B 1 99 ? -4.07 -5.75 -2.406 1 98.75 99 VAL B C 1
ATOM 2425 O O . VAL B 1 99 ? -4.574 -5.629 -1.289 1 98.75 99 VAL B O 1
ATOM 2428 N N . TYR B 1 100 ? -3.523 -4.777 -3.049 1 98.62 100 TYR B N 1
ATOM 2429 C CA . TYR B 1 100 ? -3.361 -3.449 -2.469 1 98.62 100 TYR B CA 1
ATOM 2430 C C . TYR B 1 100 ? -4.047 -2.393 -3.326 1 98.62 100 TYR B C 1
ATOM 2432 O O . TYR B 1 100 ? -3.975 -2.439 -4.555 1 98.62 100 TYR B O 1
ATOM 2440 N N . VAL B 1 101 ? -4.68 -1.477 -2.605 1 98.62 101 VAL B N 1
ATOM 2441 C CA . VAL B 1 101 ? -5.336 -0.379 -3.311 1 98.62 101 VAL B CA 1
ATOM 2442 C C . VAL B 1 101 ? -4.742 0.953 -2.859 1 98.62 101 VAL B C 1
ATOM 2444 O O . VAL B 1 101 ? -4.566 1.188 -1.662 1 98.62 101 VAL B O 1
ATOM 2447 N N . ASP B 1 102 ? -4.328 1.728 -3.736 1 98.38 102 ASP B N 1
ATOM 2448 C CA . ASP B 1 102 ? -3.967 3.127 -3.539 1 98.38 102 ASP B CA 1
ATOM 2449 C C . ASP B 1 102 ? -4.965 4.055 -4.227 1 98.38 102 ASP B C 1
ATOM 2451 O O . ASP B 1 102 ? -4.824 4.352 -5.418 1 98.38 102 ASP B O 1
ATOM 2455 N N . ARG B 1 103 ? -5.859 4.527 -3.475 1 98.56 103 ARG B N 1
ATOM 2456 C CA . ARG B 1 103 ? -6.945 5.309 -4.059 1 98.56 103 ARG B CA 1
ATOM 2457 C C . ARG B 1 103 ? -6.426 6.617 -4.645 1 98.56 103 ARG B C 1
ATOM 2459 O O . ARG B 1 103 ? -6.719 6.953 -5.793 1 98.56 103 ARG B O 1
ATOM 2466 N N . THR B 1 104 ? -5.668 7.336 -3.912 1 98.25 104 THR B N 1
ATOM 2467 C CA . THR B 1 104 ? -5.207 8.656 -4.328 1 98.25 104 THR B CA 1
ATOM 2468 C C . THR B 1 104 ? -4.395 8.562 -5.617 1 98.25 104 THR B C 1
ATOM 2470 O O . THR B 1 104 ? -4.57 9.375 -6.527 1 98.25 104 THR B O 1
ATOM 2473 N N . ASN B 1 105 ? -3.613 7.555 -5.699 1 97.38 105 ASN B N 1
ATOM 2474 C CA . ASN B 1 105 ? -2.738 7.391 -6.855 1 97.38 105 ASN B CA 1
ATOM 2475 C C . ASN B 1 105 ? -3.42 6.602 -7.969 1 97.38 105 ASN B C 1
ATOM 2477 O O . ASN B 1 105 ? -2.885 6.488 -9.07 1 97.38 105 ASN B O 1
ATOM 2481 N N . GLY B 1 106 ? -4.59 6.074 -7.738 1 98.06 106 GLY B N 1
ATOM 2482 C CA . GLY B 1 106 ? -5.289 5.285 -8.742 1 98.06 106 GLY B CA 1
ATOM 2483 C C . GLY B 1 106 ? -4.535 4.031 -9.141 1 98.06 106 GLY B C 1
ATOM 2484 O O . GLY B 1 106 ? -4.312 3.787 -10.328 1 98.06 106 GLY B O 1
ATOM 2485 N N . GLU B 1 107 ? -4.191 3.264 -8.148 1 98.38 107 GLU B N 1
ATOM 2486 C CA . GLU B 1 107 ? -3.383 2.078 -8.414 1 98.38 107 GLU B CA 1
ATOM 2487 C C . GLU B 1 107 ? -4 0.837 -7.773 1 98.38 107 GLU B C 1
ATOM 2489 O O . GLU B 1 107 ? -4.629 0.924 -6.715 1 98.38 107 GLU B O 1
ATOM 2494 N N . LEU B 1 108 ? -3.863 -0.238 -8.391 1 98.81 108 LEU B N 1
ATOM 2495 C CA . LEU B 1 108 ? -4.125 -1.592 -7.914 1 98.81 108 LEU B CA 1
ATOM 2496 C C . LEU B 1 108 ? -2.879 -2.461 -8.031 1 98.81 108 LEU B C 1
ATOM 2498 O O . LEU B 1 108 ? -2.166 -2.402 -9.039 1 98.81 108 LEU B O 1
ATOM 2502 N N . ALA B 1 109 ? -2.562 -3.207 -6.977 1 98.88 109 ALA B N 1
ATOM 2503 C CA . ALA B 1 109 ? -1.339 -4.008 -6.977 1 98.88 109 ALA B CA 1
ATOM 2504 C C . ALA B 1 109 ? -1.577 -5.375 -6.348 1 98.88 109 ALA B C 1
ATOM 2506 O O . ALA B 1 109 ? -2.584 -5.586 -5.664 1 98.88 109 ALA B O 1
ATOM 2507 N N . SER B 1 110 ? -0.722 -6.262 -6.609 1 98.81 110 SER B N 1
ATOM 2508 C CA . SER B 1 110 ? -0.633 -7.562 -5.953 1 98.81 110 SER B CA 1
ATOM 2509 C C . SER B 1 110 ? 0.811 -7.914 -5.609 1 98.81 110 SER B C 1
ATOM 2511 O O . SER B 1 110 ? 1.734 -7.539 -6.336 1 98.81 110 SER B O 1
ATOM 2513 N N . LYS B 1 111 ? 0.963 -8.5 -4.492 1 98.81 111 LYS B N 1
ATOM 2514 C CA . LYS B 1 111 ? 2.275 -8.953 -4.035 1 98.81 111 LYS B CA 1
ATOM 2515 C C . LYS B 1 111 ? 2.268 -10.445 -3.734 1 98.81 111 LYS B C 1
ATOM 2517 O O . LYS B 1 111 ? 1.669 -10.883 -2.748 1 98.81 111 LYS B O 1
ATOM 2522 N N . CYS B 1 112 ? 3.021 -11.195 -4.52 1 98.12 112 CYS B N 1
ATOM 2523 C CA . CYS B 1 112 ? 3.078 -12.641 -4.359 1 98.12 112 CYS B CA 1
ATOM 2524 C C . CYS B 1 112 ? 4.496 -13.164 -4.57 1 98.12 112 CYS B C 1
ATOM 2526 O O . CYS B 1 112 ? 5.465 -12.438 -4.336 1 98.12 112 CYS B O 1
ATOM 2528 N N . ASP B 1 113 ? 4.652 -14.453 -4.824 1 97.06 113 ASP B N 1
ATOM 2529 C CA . ASP B 1 113 ? 5.969 -15.062 -4.977 1 97.06 113 ASP B CA 1
ATOM 2530 C C . ASP B 1 113 ? 6.359 -15.164 -6.453 1 97.06 113 ASP B C 1
ATOM 2532 O O . ASP B 1 113 ? 7.516 -15.438 -6.777 1 97.06 113 ASP B O 1
ATOM 2536 N N . GLN B 1 114 ? 5.383 -14.953 -7.344 1 96 114 GLN B N 1
ATOM 2537 C CA . GLN B 1 114 ? 5.652 -15 -8.773 1 96 114 GLN B CA 1
ATOM 2538 C C . GLN B 1 114 ? 4.715 -14.07 -9.539 1 96 114 GLN B C 1
ATOM 2540 O O . GLN B 1 114 ? 3.619 -13.758 -9.07 1 96 114 GLN B O 1
ATOM 2545 N N . GLU B 1 115 ? 5.148 -13.688 -10.734 1 97.62 115 GLU B N 1
ATOM 2546 C CA . GLU B 1 115 ? 4.379 -12.766 -11.562 1 97.62 115 GLU B CA 1
ATOM 2547 C C . GLU B 1 115 ? 3.053 -13.383 -11.992 1 97.62 115 GLU B C 1
ATOM 2549 O O . GLU B 1 115 ? 2.027 -12.703 -12.031 1 97.62 115 GLU B O 1
ATOM 2554 N N . ALA B 1 116 ? 3.084 -14.656 -12.297 1 97.25 116 ALA B N 1
ATOM 2555 C CA . ALA B 1 116 ? 1.862 -15.336 -12.727 1 97.25 116 ALA B CA 1
ATOM 2556 C C . ALA B 1 116 ? 0.776 -15.227 -11.656 1 97.25 116 ALA B C 1
ATOM 2558 O O . ALA B 1 116 ? -0.405 -15.07 -11.977 1 97.25 116 ALA B O 1
ATOM 2559 N N . ALA B 1 117 ? 1.163 -15.359 -10.43 1 98 117 ALA B N 1
ATOM 2560 C CA . ALA B 1 117 ? 0.219 -15.227 -9.32 1 98 117 ALA B CA 1
ATOM 2561 C C . ALA B 1 117 ? -0.314 -13.805 -9.227 1 98 117 ALA B C 1
ATOM 2563 O O . ALA B 1 117 ? -1.494 -13.594 -8.938 1 98 117 ALA B O 1
ATOM 2564 N N . ASN B 1 118 ? 0.564 -12.812 -9.438 1 98.69 118 ASN B N 1
ATOM 2565 C CA . ASN B 1 118 ? 0.123 -11.422 -9.445 1 98.69 118 ASN B CA 1
ATOM 2566 C C . ASN B 1 118 ? -0.891 -11.164 -10.555 1 98.69 118 ASN B C 1
ATOM 2568 O O . ASN B 1 118 ? -1.903 -10.5 -10.336 1 98.69 118 ASN B O 1
ATOM 2572 N N . VAL B 1 119 ? -0.605 -11.711 -11.727 1 98.69 119 VAL B N 1
ATOM 2573 C CA . VAL B 1 119 ? -1.521 -11.57 -12.852 1 98.69 119 VAL B CA 1
ATOM 2574 C C . VAL B 1 119 ? -2.873 -12.188 -12.5 1 98.69 119 VAL B C 1
ATOM 2576 O O . VAL B 1 119 ? -3.918 -11.562 -12.711 1 98.69 119 VAL B O 1
ATOM 2579 N N . LEU B 1 120 ? -2.822 -13.359 -11.953 1 98.75 120 LEU B N 1
ATOM 2580 C CA . LEU B 1 120 ? -4.047 -14.047 -11.555 1 98.75 120 LEU B CA 1
ATOM 2581 C C . LEU B 1 120 ? -4.824 -13.219 -10.531 1 98.75 120 LEU B C 1
ATOM 2583 O O . LEU B 1 120 ? -6.031 -13.016 -10.688 1 98.75 120 LEU B O 1
ATOM 2587 N N . ALA B 1 121 ? -4.156 -12.75 -9.492 1 98.88 121 ALA B N 1
ATOM 2588 C CA . ALA B 1 121 ? -4.793 -11.969 -8.438 1 98.88 121 ALA B CA 1
ATOM 2589 C C . ALA B 1 121 ? -5.477 -10.734 -9.008 1 98.88 121 ALA B C 1
ATOM 2591 O O . ALA B 1 121 ? -6.613 -10.422 -8.648 1 98.88 121 ALA B O 1
ATOM 2592 N N . LEU B 1 122 ? -4.82 -10.07 -9.914 1 98.88 122 LEU B N 1
ATOM 2593 C CA . LEU B 1 122 ? -5.359 -8.82 -10.445 1 98.88 122 LEU B CA 1
ATOM 2594 C C . LEU B 1 122 ? -6.512 -9.094 -11.406 1 98.88 122 LEU B C 1
ATOM 2596 O O . LEU B 1 122 ? -7.469 -8.312 -11.469 1 98.88 122 LEU B O 1
ATOM 2600 N N . ASN B 1 123 ? -6.363 -10.156 -12.203 1 98.88 123 ASN B N 1
ATOM 2601 C CA . ASN B 1 123 ? -7.504 -10.547 -13.023 1 98.88 123 ASN B CA 1
ATOM 2602 C C . ASN B 1 123 ? -8.742 -10.828 -12.172 1 98.88 123 ASN B C 1
ATOM 2604 O O . ASN B 1 123 ? -9.836 -10.352 -12.484 1 98.88 123 ASN B O 1
ATOM 2608 N N . LEU B 1 124 ? -8.578 -11.555 -11.117 1 98.94 124 LEU B N 1
ATOM 2609 C CA . LEU B 1 124 ? -9.703 -11.883 -10.25 1 98.94 124 LEU B CA 1
ATOM 2610 C C . LEU B 1 124 ? -10.188 -10.656 -9.492 1 98.94 124 LEU B C 1
ATOM 2612 O O . LEU B 1 124 ? -11.391 -10.492 -9.266 1 98.94 124 LEU B O 1
ATOM 2616 N N . ALA B 1 125 ? -9.305 -9.789 -9.086 1 98.94 125 ALA B N 1
ATOM 2617 C CA . ALA B 1 125 ? -9.703 -8.523 -8.477 1 98.94 125 ALA B CA 1
ATOM 2618 C C . ALA B 1 125 ? -10.586 -7.711 -9.422 1 98.94 125 ALA B C 1
ATOM 2620 O O . ALA B 1 125 ? -11.602 -7.152 -9 1 98.94 125 ALA B O 1
ATOM 2621 N N . HIS B 1 126 ? -10.18 -7.664 -10.641 1 98.88 126 HIS B N 1
ATOM 2622 C CA . HIS B 1 126 ? -10.984 -6.973 -11.641 1 98.88 126 HIS B CA 1
ATOM 2623 C C . HIS B 1 126 ? -12.375 -7.582 -11.742 1 98.88 126 HIS B C 1
ATOM 2625 O O . HIS B 1 126 ? -13.367 -6.855 -11.836 1 98.88 126 HIS B O 1
ATOM 2631 N N . ASP B 1 127 ? -12.422 -8.891 -11.773 1 98.88 127 ASP B N 1
ATOM 2632 C CA . ASP B 1 127 ? -13.711 -9.57 -11.859 1 98.88 127 ASP B CA 1
ATOM 2633 C C . ASP B 1 127 ? -14.578 -9.25 -10.648 1 98.88 127 ASP B C 1
ATOM 2635 O O . ASP B 1 127 ? -15.797 -9.117 -10.781 1 98.88 127 ASP B O 1
ATOM 2639 N N . ILE B 1 128 ? -13.992 -9.125 -9.492 1 98.94 128 ILE B N 1
ATOM 2640 C CA . ILE B 1 128 ? -14.719 -8.758 -8.281 1 98.94 128 ILE B CA 1
ATOM 2641 C C . ILE B 1 128 ? -15.211 -7.312 -8.391 1 98.94 128 ILE B C 1
ATOM 2643 O O . ILE B 1 128 ? -16.391 -7.027 -8.133 1 98.94 128 ILE B O 1
ATOM 2647 N N . ILE B 1 129 ? -14.375 -6.422 -8.789 1 98.75 129 ILE B N 1
ATOM 2648 C CA . ILE B 1 129 ? -14.68 -4.996 -8.859 1 98.75 129 ILE B CA 1
ATOM 2649 C C . ILE B 1 129 ? -15.82 -4.762 -9.844 1 98.75 129 ILE B C 1
ATOM 2651 O O . ILE B 1 129 ? -16.719 -3.951 -9.586 1 98.75 129 ILE B O 1
ATOM 2655 N N . THR B 1 130 ? -15.812 -5.523 -10.93 1 98.38 130 THR B N 1
ATOM 2656 C CA . THR B 1 130 ? -16.797 -5.32 -11.984 1 98.38 130 THR B CA 1
ATOM 2657 C C . THR B 1 130 ? -18.062 -6.117 -11.703 1 98.38 130 THR B C 1
ATOM 2659 O O . THR B 1 130 ? -19.062 -5.988 -12.414 1 98.38 130 THR B O 1
ATOM 2662 N N . GLY B 1 131 ? -18.016 -6.98 -10.734 1 98.25 131 GLY B N 1
ATOM 2663 C CA . GLY B 1 131 ? -19.188 -7.754 -10.352 1 98.25 131 GLY B CA 1
ATOM 2664 C C . GLY B 1 131 ? -19.312 -9.062 -11.109 1 98.25 131 GLY B C 1
ATOM 2665 O O . GLY B 1 131 ? -20.297 -9.797 -10.945 1 98.25 131 GLY B O 1
ATOM 2666 N N . LYS B 1 132 ? -18.359 -9.383 -11.898 1 98.38 132 LYS B N 1
ATOM 2667 C CA . LYS B 1 132 ? -18.375 -10.633 -12.648 1 98.38 132 LYS B CA 1
ATOM 2668 C C . LYS B 1 132 ? -18.266 -11.844 -11.719 1 98.38 132 LYS B C 1
ATOM 2670 O O . LYS B 1 132 ? -18.781 -12.914 -12.016 1 98.38 132 LYS B O 1
ATOM 2675 N N . MET B 1 133 ? -17.578 -11.672 -10.602 1 98.5 133 MET B N 1
ATOM 2676 C CA . MET B 1 133 ? -17.375 -12.75 -9.633 1 98.5 133 MET B CA 1
ATOM 2677 C C . MET B 1 133 ? -17.547 -12.242 -8.203 1 98.5 133 MET B C 1
ATOM 2679 O O . MET B 1 133 ? -17.141 -11.125 -7.891 1 98.5 133 MET B O 1
ATOM 2683 N N . SER B 1 134 ? -18.125 -13.07 -7.387 1 98.69 134 SER B N 1
ATOM 2684 C CA . SER B 1 134 ? -18.141 -12.758 -5.957 1 98.69 134 SER B CA 1
ATOM 2685 C C . SER B 1 134 ? -16.781 -13.008 -5.32 1 98.69 134 SER B C 1
ATOM 2687 O O . SER B 1 134 ? -15.914 -13.656 -5.914 1 98.69 134 SER B O 1
ATOM 2689 N N . VAL B 1 135 ? -16.656 -12.516 -4.156 1 98.88 135 VAL B N 1
ATOM 2690 C CA . VAL B 1 135 ? -15.406 -12.727 -3.426 1 98.88 135 VAL B CA 1
ATOM 2691 C C . VAL B 1 135 ? -15.164 -14.219 -3.23 1 98.88 135 VAL B C 1
ATOM 2693 O O . VAL B 1 135 ? -14.07 -14.719 -3.49 1 98.88 135 VAL B O 1
ATOM 2696 N N . ASP B 1 136 ? -16.188 -14.922 -2.785 1 98.44 136 ASP B N 1
ATOM 2697 C CA . ASP B 1 136 ? -16.062 -16.344 -2.514 1 98.44 136 ASP B CA 1
ATOM 2698 C C . ASP B 1 136 ? -15.703 -17.125 -3.785 1 98.44 136 ASP B C 1
ATOM 2700 O O . ASP B 1 136 ? -14.852 -18.016 -3.764 1 98.44 136 ASP B O 1
ATOM 2704 N N . ASP B 1 137 ? -16.375 -16.766 -4.832 1 98.56 137 ASP B N 1
ATOM 2705 C CA . ASP B 1 137 ? -16.094 -17.422 -6.105 1 98.56 137 ASP B CA 1
ATOM 2706 C C . ASP B 1 137 ? -14.656 -17.141 -6.566 1 98.56 137 ASP B C 1
ATOM 2708 O O . ASP B 1 137 ? -13.984 -18.031 -7.09 1 98.56 137 ASP B O 1
ATOM 2712 N N . ALA B 1 138 ? -14.219 -15.945 -6.43 1 98.81 138 ALA B N 1
ATOM 2713 C CA . ALA B 1 138 ? -12.875 -15.547 -6.84 1 98.81 138 ALA B CA 1
ATOM 2714 C C . ALA B 1 138 ? -11.812 -16.312 -6.047 1 98.81 138 ALA B C 1
ATOM 2716 O O . ALA B 1 138 ? -10.789 -16.719 -6.598 1 98.81 138 ALA B O 1
ATOM 2717 N N . ARG B 1 139 ? -12.047 -16.422 -4.734 1 98.69 139 ARG B N 1
ATOM 2718 C CA . ARG B 1 139 ? -11.117 -17.172 -3.904 1 98.69 139 ARG B CA 1
ATOM 2719 C C . ARG B 1 139 ? -11.023 -18.625 -4.367 1 98.69 139 ARG B C 1
ATOM 2721 O O . ARG B 1 139 ? -9.93 -19.188 -4.453 1 98.69 139 ARG B O 1
ATOM 2728 N N . GLN B 1 140 ? -12.133 -19.203 -4.672 1 97.56 140 GLN B N 1
ATOM 2729 C CA . GLN B 1 140 ? -12.141 -20.578 -5.18 1 97.56 140 GLN B CA 1
ATOM 2730 C C . GLN B 1 140 ? -11.438 -20.656 -6.531 1 97.56 140 GLN B C 1
ATOM 2732 O O . GLN B 1 140 ? -10.648 -21.578 -6.766 1 97.56 140 GLN B O 1
ATOM 2737 N N . GLU B 1 141 ? -11.773 -19.75 -7.379 1 97.94 141 GLU B N 1
ATOM 2738 C CA . GLU B 1 141 ? -11.141 -19.719 -8.695 1 97.94 141 GLU B CA 1
ATOM 2739 C C . GLU B 1 141 ? -9.633 -19.578 -8.578 1 97.94 141 GLU B C 1
ATOM 2741 O O . GLU B 1 141 ? -8.883 -20.172 -9.359 1 97.94 141 GLU B O 1
ATOM 2746 N N . TYR B 1 142 ? -9.203 -18.766 -7.652 1 98.56 142 TYR B N 1
ATOM 2747 C CA . TYR B 1 142 ? -7.77 -18.609 -7.418 1 98.56 142 TYR B CA 1
ATOM 2748 C C . TYR B 1 142 ? -7.113 -19.953 -7.129 1 98.56 142 TYR B C 1
ATOM 2750 O O . TYR B 1 142 ? -6.105 -20.297 -7.746 1 98.56 142 TYR B O 1
ATOM 2758 N N . ALA B 1 143 ? -7.672 -20.672 -6.238 1 97.69 143 ALA B N 1
ATOM 2759 C CA . ALA B 1 143 ? -7.117 -21.953 -5.809 1 97.69 143 ALA B CA 1
ATOM 2760 C C . ALA B 1 143 ? -7.094 -22.953 -6.953 1 97.69 143 ALA B C 1
ATOM 2762 O O . ALA B 1 143 ? -6.066 -23.594 -7.211 1 97.69 143 ALA B O 1
ATOM 2763 N N . VAL B 1 144 ? -8.18 -23.031 -7.633 1 96.69 144 VAL B N 1
ATOM 2764 C CA . VAL B 1 144 ? -8.305 -23.984 -8.727 1 96.69 144 VAL B CA 1
ATOM 2765 C C . VAL B 1 144 ? -7.289 -23.656 -9.82 1 96.69 144 VAL B C 1
ATOM 2767 O O . VAL B 1 144 ? -6.613 -24.547 -10.336 1 96.69 144 VAL B O 1
ATOM 2770 N N . THR B 1 145 ? -7.199 -22.422 -10.164 1 97.12 145 THR B N 1
ATOM 2771 C CA . THR B 1 145 ? -6.297 -21.984 -11.219 1 97.12 145 THR B CA 1
ATOM 2772 C C . THR B 1 145 ? -4.844 -22.234 -10.844 1 97.12 145 THR B C 1
ATOM 2774 O O . THR B 1 145 ? -4.043 -22.656 -11.68 1 97.12 145 THR B O 1
ATOM 2777 N N . MET B 1 146 ? -4.531 -22.047 -9.617 1 95.5 146 MET B N 1
ATOM 2778 C CA . MET B 1 146 ? -3.17 -22.281 -9.141 1 95.5 146 MET B CA 1
ATOM 2779 C C . MET B 1 146 ? -2.83 -23.766 -9.195 1 95.5 146 MET B C 1
ATOM 2781 O O . MET B 1 146 ? -1.714 -24.141 -9.562 1 95.5 146 MET B O 1
ATOM 2785 N N . VAL B 1 147 ? -3.76 -24.562 -8.789 1 95.19 147 VAL B N 1
ATOM 2786 C CA . VAL B 1 147 ? -3.553 -26 -8.844 1 95.19 147 VAL B CA 1
ATOM 2787 C C . VAL B 1 147 ? -3.342 -26.438 -10.297 1 95.19 147 VAL B C 1
ATOM 2789 O O . VAL B 1 147 ? -2.432 -27.219 -10.586 1 95.19 147 VAL B O 1
ATOM 2792 N N . LYS B 1 148 ? -4.156 -25.906 -11.188 1 95 148 LYS B N 1
ATOM 2793 C CA . LYS B 1 148 ? -4.008 -26.219 -12.602 1 95 148 LYS B CA 1
ATOM 2794 C C . LYS B 1 148 ? -2.619 -25.844 -13.109 1 95 148 LYS B C 1
ATOM 2796 O O . LYS B 1 148 ? -1.995 -26.594 -13.852 1 95 148 LYS B O 1
ATOM 2801 N N . SER B 1 149 ? -2.189 -24.719 -12.75 1 93.06 149 SER B N 1
ATOM 2802 C CA . SER B 1 149 ? -0.875 -24.234 -13.164 1 93.06 149 SER B CA 1
ATOM 2803 C C . SER B 1 149 ? 0.235 -25.141 -12.641 1 93.06 149 SER B C 1
ATOM 2805 O O . SER B 1 149 ? 1.224 -25.391 -13.328 1 93.06 149 SER B O 1
ATOM 2807 N N . ARG B 1 150 ? 0.101 -25.578 -11.477 1 90.56 150 ARG B N 1
ATOM 2808 C CA . ARG B 1 150 ? 1.115 -26.422 -10.844 1 90.56 150 ARG B CA 1
ATOM 2809 C C . ARG B 1 150 ? 1.156 -27.797 -11.477 1 90.56 150 ARG B C 1
ATOM 2811 O O . ARG B 1 150 ? 2.188 -28.484 -11.438 1 90.56 150 ARG B O 1
ATOM 2818 N N . MET B 1 151 ? 0.092 -28.188 -12.055 1 90.88 151 MET B N 1
ATOM 2819 C CA . MET B 1 151 ? 0.006 -29.5 -12.688 1 90.88 151 MET B CA 1
ATOM 2820 C C . MET B 1 151 ? 0.416 -29.422 -14.156 1 90.88 151 MET B C 1
ATOM 2822 O O . MET B 1 151 ? 0.268 -30.391 -14.898 1 90.88 151 MET B O 1
ATOM 2826 N N . GLY B 1 152 ? 0.876 -28.266 -14.531 1 87.56 152 GLY B N 1
ATOM 2827 C CA . GLY B 1 152 ? 1.447 -28.141 -15.859 1 87.56 152 GLY B CA 1
ATOM 2828 C C . GLY B 1 152 ? 0.558 -27.375 -16.828 1 87.56 152 GLY B C 1
ATOM 2829 O O . GLY B 1 152 ? 0.943 -27.125 -17.969 1 87.56 152 GLY B O 1
ATOM 2830 N N . GLY B 1 153 ? -0.562 -27.016 -16.344 1 88.75 153 GLY B N 1
ATOM 2831 C CA . GLY B 1 153 ? -1.418 -26.188 -17.172 1 88.75 153 GLY B CA 1
ATOM 2832 C C . GLY B 1 153 ? -0.945 -24.75 -17.266 1 88.75 153 GLY B C 1
ATOM 2833 O O . GLY B 1 153 ? -0.041 -24.328 -16.531 1 88.75 153 GLY B O 1
ATOM 2834 N N . SER B 1 154 ? -1.517 -24.078 -18.25 1 90.56 154 SER B N 1
ATOM 2835 C CA . SER B 1 154 ? -1.236 -22.672 -18.453 1 90.56 154 SER B CA 1
ATOM 2836 C C . SER B 1 154 ? -2.525 -21.859 -18.531 1 90.56 154 SER B C 1
ATOM 2838 O O . SER B 1 154 ? -2.834 -21.266 -19.562 1 90.56 154 SER B O 1
ATOM 2840 N N . PRO B 1 155 ? -3.166 -21.797 -17.406 1 95.44 155 PRO B N 1
ATOM 2841 C CA . PRO B 1 155 ? -4.422 -21.047 -17.453 1 95.44 155 PRO B CA 1
ATOM 2842 C C . PRO B 1 155 ? -4.234 -19.609 -17.922 1 95.44 155 PRO B C 1
ATOM 2844 O O . PRO B 1 155 ? -3.271 -18.953 -17.531 1 95.44 155 PRO B O 1
ATOM 2847 N N . GLU B 1 156 ? -5.156 -19.125 -18.75 1 96.81 156 GLU B N 1
ATOM 2848 C CA . GLU B 1 156 ? -5.074 -17.797 -19.344 1 96.81 156 GLU B CA 1
ATOM 2849 C C . GLU B 1 156 ? -4.969 -16.703 -18.281 1 96.81 156 GLU B C 1
ATOM 2851 O O . GLU B 1 156 ? -4.246 -15.727 -18.469 1 96.81 156 GLU B O 1
ATOM 2856 N N . TYR B 1 157 ? -5.609 -16.891 -17.156 1 98.25 157 TYR B N 1
ATOM 2857 C CA . TYR B 1 157 ? -5.688 -15.906 -16.078 1 98.25 157 TYR B CA 1
ATOM 2858 C C . TYR B 1 157 ? -4.332 -15.727 -15.406 1 98.25 157 TYR B C 1
ATOM 2860 O O . TYR B 1 157 ? -4.133 -14.773 -14.648 1 98.25 157 TYR B O 1
ATOM 2868 N N . THR B 1 158 ? -3.342 -16.562 -15.711 1 98 158 THR B N 1
ATOM 2869 C CA . THR B 1 158 ? -2.025 -16.438 -15.094 1 98 158 THR B CA 1
ATOM 2870 C C . THR B 1 158 ? -1.019 -15.859 -16.078 1 98 158 THR B C 1
ATOM 2872 O O . THR B 1 158 ? 0.122 -15.57 -15.719 1 98 158 THR B O 1
ATOM 2875 N N . GLN B 1 159 ? -1.441 -15.688 -17.297 1 96.94 159 GLN B N 1
ATOM 2876 C CA . GLN B 1 159 ? -0.488 -15.375 -18.359 1 96.94 159 GLN B CA 1
ATOM 2877 C C . GLN B 1 159 ? -0.419 -13.867 -18.609 1 96.94 159 GLN B C 1
ATOM 2879 O O . GLN B 1 159 ? 0.658 -13.328 -18.859 1 96.94 159 GLN B O 1
ATOM 2884 N N . ARG B 1 160 ? -1.58 -13.305 -18.641 1 97.38 160 ARG B N 1
ATOM 2885 C CA . ARG B 1 160 ? -1.69 -11.875 -18.875 1 97.38 160 ARG B CA 1
ATOM 2886 C C . ARG B 1 160 ? -2.963 -11.305 -18.266 1 97.38 160 ARG B C 1
ATOM 2888 O O . ARG B 1 160 ? -3.883 -12.055 -17.922 1 97.38 160 ARG B O 1
ATOM 2895 N N . LEU B 1 161 ? -2.979 -10.031 -18.094 1 98.5 161 LEU B N 1
ATOM 2896 C CA . LEU B 1 161 ? -4.223 -9.383 -17.703 1 98.5 161 LEU B CA 1
ATOM 2897 C C . LEU B 1 161 ? -5.32 -9.633 -18.734 1 98.5 161 LEU B C 1
ATOM 2899 O O . LEU B 1 161 ? -5.102 -9.453 -19.938 1 98.5 161 LEU B O 1
ATOM 2903 N N . GLN B 1 162 ? -6.453 -10.031 -18.312 1 98.12 162 GLN B N 1
ATOM 2904 C CA . GLN B 1 162 ? -7.555 -10.383 -19.203 1 98.12 162 GLN B CA 1
ATOM 2905 C C . GLN B 1 162 ? -8.445 -9.172 -19.484 1 98.12 162 GLN B C 1
ATOM 2907 O O . GLN B 1 162 ? -9.555 -9.32 -20.016 1 98.12 162 GLN B O 1
ATOM 2912 N N . PHE B 1 163 ? -8.07 -8.039 -19.062 1 98 163 PHE B N 1
ATOM 2913 C CA . PHE B 1 163 ? -8.75 -6.77 -19.281 1 98 163 PHE B CA 1
ATOM 2914 C C . PHE B 1 163 ? -7.773 -5.707 -19.766 1 98 163 PHE B C 1
ATOM 2916 O O . PHE B 1 163 ? -6.562 -5.848 -19.609 1 98 163 PHE B O 1
ATOM 2923 N N . SER B 1 164 ? -8.391 -4.699 -20.359 1 96 164 SER B N 1
ATOM 2924 C CA . SER B 1 164 ? -7.559 -3.59 -20.812 1 96 164 SER B CA 1
ATOM 2925 C C . SER B 1 164 ? -7.332 -2.572 -19.703 1 96 164 SER B C 1
ATOM 2927 O O . SER B 1 164 ? -8.266 -2.217 -18.969 1 96 164 SER B O 1
ATOM 2929 N N . LEU B 1 165 ? -6.098 -2.166 -19.609 1 95.44 165 LEU B N 1
ATOM 2930 C CA . LEU B 1 165 ? -5.801 -1.098 -18.656 1 95.44 165 LEU B CA 1
ATOM 2931 C C . LEU B 1 165 ? -6.402 0.225 -19.125 1 95.44 165 LEU B C 1
ATOM 2933 O O . LEU B 1 165 ? -6.391 0.531 -20.312 1 95.44 165 LEU B O 1
ATOM 2937 N N . PRO B 1 166 ? -6.898 0.905 -18.172 1 89.75 166 PRO B N 1
ATOM 2938 C CA . PRO B 1 166 ? -7.492 2.188 -18.547 1 89.75 166 PRO B CA 1
ATOM 2939 C C . PRO B 1 166 ? -6.469 3.16 -19.125 1 89.75 166 PRO B C 1
ATOM 2941 O O . PRO B 1 166 ? -5.324 3.199 -18.688 1 89.75 166 PRO B O 1
ATOM 2944 N N . GLN B 1 167 ? -6.918 3.873 -20.094 1 87.69 167 GLN B N 1
ATOM 2945 C CA . GLN B 1 167 ? -6.031 4.832 -20.734 1 87.69 167 GLN B CA 1
ATOM 2946 C C . GLN B 1 167 ? -6.133 6.207 -20.094 1 87.69 167 GLN B C 1
ATOM 2948 O O . GLN B 1 167 ? -5.227 7.031 -20.234 1 87.69 167 GLN B O 1
ATOM 2953 N N . ASP B 1 168 ? -7.184 6.398 -19.438 1 89.31 168 ASP B N 1
ATOM 2954 C CA . ASP B 1 168 ? -7.395 7.688 -18.797 1 89.31 168 ASP B CA 1
ATOM 2955 C C . ASP B 1 168 ? -6.754 7.715 -17.406 1 89.31 168 ASP B C 1
ATOM 2957 O O . ASP B 1 168 ? -6.207 6.711 -16.953 1 89.31 168 ASP B O 1
ATOM 2961 N N . LYS B 1 169 ? -6.734 8.906 -16.859 1 90.69 169 LYS B N 1
ATOM 2962 C CA . LYS B 1 169 ? -6.172 9.086 -15.516 1 90.69 169 LYS B CA 1
ATOM 2963 C C . LYS B 1 169 ? -6.988 8.328 -14.469 1 90.69 169 LYS B C 1
ATOM 2965 O O . LYS B 1 169 ? -8.219 8.406 -14.461 1 90.69 169 LYS B O 1
ATOM 2970 N N . GLN B 1 170 ? -6.344 7.586 -13.656 1 95.56 170 GLN B N 1
ATOM 2971 C CA . GLN B 1 170 ? -7.004 6.73 -12.672 1 95.56 170 GLN B CA 1
ATOM 2972 C C . GLN B 1 170 ? -6.934 7.336 -11.273 1 95.56 170 GLN B C 1
ATOM 2974 O O . GLN B 1 170 ? -7.598 6.859 -10.352 1 95.56 170 GLN B O 1
ATOM 2979 N N . ARG B 1 171 ? -6.207 8.422 -11.094 1 96.81 171 ARG B N 1
ATOM 2980 C CA . ARG B 1 171 ? -5.996 9.031 -9.781 1 96.81 171 ARG B CA 1
ATOM 2981 C C . ARG B 1 171 ? -7.297 9.578 -9.219 1 96.81 171 ARG B C 1
ATOM 2983 O O . ARG B 1 171 ? -8.133 10.094 -9.961 1 96.81 171 ARG B O 1
ATOM 2990 N N . ASP B 1 172 ? -7.473 9.484 -7.961 1 97.62 172 ASP B N 1
ATOM 2991 C CA . ASP B 1 172 ? -8.539 10.117 -7.199 1 97.62 172 ASP B CA 1
ATOM 2992 C C . ASP B 1 172 ? -7.977 11.023 -6.102 1 97.62 172 ASP B C 1
ATOM 2994 O O . ASP B 1 172 ? -7.828 10.594 -4.957 1 97.62 172 ASP B O 1
ATOM 2998 N N . PRO B 1 173 ? -7.699 12.211 -6.414 1 97.5 173 PRO B N 1
ATOM 2999 C CA . PRO B 1 173 ? -7.105 13.102 -5.418 1 97.5 173 PRO B CA 1
ATOM 3000 C C . PRO B 1 173 ? -8.094 13.508 -4.328 1 97.5 173 PRO B C 1
ATOM 3002 O O . PRO B 1 173 ? -7.703 14.141 -3.34 1 97.5 173 PRO B O 1
ATOM 3005 N N . ASP B 1 174 ? -9.352 13.07 -4.473 1 97.88 174 ASP B N 1
ATOM 3006 C CA . ASP B 1 174 ? -10.406 13.492 -3.553 1 97.88 174 ASP B CA 1
ATOM 3007 C C . ASP B 1 174 ? -10.656 15 -3.66 1 97.88 174 ASP B C 1
ATOM 3009 O O . ASP B 1 174 ? -10.453 15.594 -4.719 1 97.88 174 ASP B O 1
ATOM 3013 N N . GLU B 1 175 ? -11.305 15.609 -2.635 1 97.31 175 GLU B N 1
ATOM 3014 C CA . GLU B 1 175 ? -11.648 17.031 -2.699 1 97.31 175 GLU B CA 1
ATOM 3015 C C . GLU B 1 175 ? -11.273 17.75 -1.404 1 97.31 175 GLU B C 1
ATOM 3017 O O . GLU B 1 175 ? -11.234 17.125 -0.338 1 97.31 175 GLU B O 1
ATOM 3022 N N . SER B 1 176 ? -10.961 19.016 -1.574 1 97.5 176 SER B N 1
ATOM 3023 C CA . SER B 1 176 ? -10.789 19.875 -0.404 1 97.5 176 SER B CA 1
ATOM 3024 C C . SER B 1 176 ? -12.117 20.109 0.308 1 97.5 176 SER B C 1
ATOM 3026 O O . SER B 1 176 ? -13.125 20.391 -0.335 1 97.5 176 SER B O 1
ATOM 3028 N N . ILE B 1 177 ? -12.102 20 1.63 1 97.31 177 ILE B N 1
ATOM 3029 C CA . ILE B 1 177 ? -13.352 20.25 2.346 1 97.31 177 ILE B CA 1
ATOM 3030 C C . ILE B 1 177 ? -13.164 21.391 3.334 1 97.31 177 ILE B C 1
ATOM 3032 O O . ILE B 1 177 ? -14.086 21.734 4.082 1 97.31 177 ILE B O 1
ATOM 3036 N N . VAL B 1 178 ? -11.977 21.922 3.398 1 95.56 178 VAL B N 1
ATOM 3037 C CA . VAL B 1 178 ? -11.719 23.109 4.207 1 95.56 178 VAL B CA 1
ATOM 3038 C C . VAL B 1 178 ? -12.352 24.344 3.547 1 95.56 178 VAL B C 1
ATOM 3040 O O . VAL B 1 178 ? -12.039 24.672 2.4 1 95.56 178 VAL B O 1
ATOM 3043 N N . THR B 1 179 ? -13.172 24.984 4.285 1 92.94 179 THR B N 1
ATOM 3044 C CA . THR B 1 179 ? -13.852 26.156 3.775 1 92.94 179 THR B CA 1
ATOM 3045 C C . THR B 1 179 ? -13.492 27.391 4.602 1 92.94 179 THR B C 1
ATOM 3047 O O . THR B 1 179 ? -12.953 27.266 5.703 1 92.94 179 THR B O 1
ATOM 3050 N N . ASP B 1 180 ? -13.742 28.516 4.004 1 92.69 180 ASP B N 1
ATOM 3051 C CA . ASP B 1 180 ? -13.531 29.75 4.738 1 92.69 180 ASP B CA 1
ATOM 3052 C C . ASP B 1 180 ? -14.391 29.797 6 1 92.69 180 ASP B C 1
ATOM 3054 O O . ASP B 1 180 ? -13.969 30.328 7.027 1 92.69 180 ASP B O 1
ATOM 3058 N N . ALA B 1 181 ? -15.547 29.312 5.879 1 91.94 181 ALA B N 1
ATOM 3059 C CA . ALA B 1 181 ? -16.438 29.266 7.035 1 91.94 181 ALA B CA 1
ATOM 3060 C C . ALA B 1 181 ? -15.82 28.453 8.172 1 91.94 181 ALA B C 1
ATOM 3062 O O . ALA B 1 181 ? -15.922 28.828 9.344 1 91.94 181 ALA B O 1
ATOM 3063 N N . MET B 1 182 ? -15.234 27.422 7.84 1 92.75 182 MET B N 1
ATOM 3064 C CA . MET B 1 182 ? -14.57 26.594 8.828 1 92.75 182 MET B CA 1
ATOM 3065 C C . MET B 1 182 ? -13.414 27.328 9.484 1 92.75 182 MET B C 1
ATOM 3067 O O . MET B 1 182 ? -13.227 27.25 10.703 1 92.75 182 MET B O 1
ATOM 3071 N N . LYS B 1 183 ? -12.695 28.047 8.719 1 92.69 183 LYS B N 1
ATOM 3072 C CA . LYS B 1 183 ? -11.57 28.812 9.234 1 92.69 183 LYS B CA 1
ATOM 3073 C C . LYS B 1 183 ? -12.039 29.859 10.242 1 92.69 183 LYS B C 1
ATOM 3075 O O . LYS B 1 183 ? -11.414 30.047 11.297 1 92.69 183 LYS B O 1
ATOM 3080 N N . GLU B 1 184 ? -13.07 30.469 9.883 1 93.31 184 GLU B N 1
ATOM 3081 C CA . GLU B 1 184 ? -13.617 31.5 10.758 1 93.31 184 GLU B CA 1
ATOM 3082 C C . GLU B 1 184 ? -14.117 30.906 12.07 1 93.31 184 GLU B C 1
ATOM 3084 O O . GLU B 1 184 ? -13.906 31.484 13.141 1 93.31 184 GLU B O 1
ATOM 3089 N N . GLU B 1 185 ? -14.758 29.828 11.945 1 91.81 185 GLU B N 1
ATOM 3090 C CA . GLU B 1 185 ? -15.266 29.156 13.141 1 91.81 185 GLU B CA 1
ATOM 3091 C C . GLU B 1 185 ? -14.133 28.766 14.078 1 91.81 185 GLU B C 1
ATOM 3093 O O . GLU B 1 185 ? -14.242 28.922 15.297 1 91.81 185 GLU B O 1
ATOM 3098 N N . VAL B 1 186 ? -13.094 28.266 13.516 1 91.44 186 VAL B N 1
ATOM 3099 C CA . VAL B 1 186 ? -11.953 27.828 14.312 1 91.44 186 VAL B CA 1
ATOM 3100 C C . VAL B 1 186 ? -11.281 29.047 14.945 1 91.44 186 VAL B C 1
ATOM 3102 O O . VAL B 1 186 ? -10.883 29 16.109 1 91.44 186 VAL B O 1
ATOM 3105 N N . LYS B 1 187 ? -11.172 30.094 14.219 1 90.06 187 LYS B N 1
ATOM 3106 C CA . LYS B 1 187 ? -10.602 31.328 14.734 1 90.06 187 LYS B CA 1
ATOM 3107 C C . LYS B 1 187 ? -11.383 31.828 15.953 1 90.06 187 LYS B C 1
ATOM 3109 O O . LYS B 1 187 ? -10.781 32.219 16.953 1 90.06 187 LYS B O 1
ATOM 3114 N N . ASP B 1 188 ? -12.664 31.812 15.82 1 89.5 188 ASP B N 1
ATOM 3115 C CA . ASP B 1 188 ? -13.539 32.25 16.906 1 89.5 188 ASP B CA 1
ATOM 3116 C C . ASP B 1 188 ? -13.344 31.406 18.156 1 89.5 188 ASP B C 1
ATOM 3118 O O . ASP B 1 188 ? -13.336 31.922 19.266 1 89.5 188 ASP B O 1
ATOM 3122 N N . GLN B 1 189 ? -13.195 30.172 17.969 1 86.31 189 GLN B N 1
ATOM 3123 C CA . GLN B 1 189 ? -13.016 29.25 19.078 1 86.31 189 GLN B CA 1
ATOM 3124 C C . GLN B 1 189 ? -11.672 29.484 19.781 1 86.31 189 GLN B C 1
ATOM 3126 O O . GLN B 1 189 ? -11.57 29.359 21 1 86.31 189 GLN B O 1
ATOM 3131 N N . LEU B 1 190 ? -10.656 29.781 19.016 1 85.12 190 LEU B N 1
ATOM 3132 C CA . LEU B 1 190 ? -9.32 30 19.562 1 85.12 190 LEU B CA 1
ATOM 3133 C C . LEU B 1 190 ? -9.25 31.312 20.312 1 85.12 190 LEU B C 1
ATOM 3135 O O . LEU B 1 190 ? -8.562 31.422 21.344 1 85.12 190 LEU B O 1
ATOM 3139 N N . GLU B 1 191 ? -9.961 32.312 19.844 1 82.69 191 GLU B N 1
ATOM 3140 C CA . GLU B 1 191 ? -10.016 33.594 20.516 1 82.69 191 GLU B CA 1
ATOM 3141 C C . GLU B 1 191 ? -10.797 33.5 21.812 1 82.69 191 GLU B C 1
ATOM 3143 O O . GLU B 1 191 ? -10.438 34.156 22.812 1 82.69 191 GLU B O 1
ATOM 3148 N N . ASP B 1 192 ? -11.766 32.719 21.781 1 78 192 ASP B N 1
ATOM 3149 C CA . ASP B 1 192 ? -12.586 32.562 22.969 1 78 192 ASP B CA 1
ATOM 3150 C C . ASP B 1 192 ? -11.797 31.906 24.094 1 78 192 ASP B C 1
ATOM 3152 O O . ASP B 1 192 ? -11.922 32.281 25.266 1 78 192 ASP B O 1
ATOM 3156 N N . VAL B 1 193 ? -10.977 31.047 23.812 1 71.19 193 VAL B N 1
ATOM 3157 C CA . VAL B 1 193 ? -10.188 30.344 24.828 1 71.19 193 VAL B CA 1
ATOM 3158 C C . VAL B 1 193 ? -9.125 31.281 25.391 1 71.19 193 VAL B C 1
ATOM 3160 O O . VAL B 1 193 ? -8.844 31.266 26.578 1 71.19 193 VAL B O 1
ATOM 3163 N N . THR B 1 194 ? -8.531 32.062 24.578 1 70.5 194 THR B N 1
ATOM 3164 C CA . THR B 1 194 ? -7.516 33 25.047 1 70.5 194 THR B CA 1
ATOM 3165 C C . THR B 1 194 ? -8.141 34.062 25.938 1 70.5 194 THR B C 1
ATOM 3167 O O . THR B 1 194 ? -7.531 34.469 26.938 1 70.5 194 THR B O 1
ATOM 3170 N N . THR B 1 195 ? -9.266 34.469 25.516 1 66.81 195 THR B N 1
ATOM 3171 C CA . THR B 1 195 ? -9.93 35.469 26.344 1 66.81 195 THR B CA 1
ATOM 3172 C C . THR B 1 195 ? -10.398 34.844 27.672 1 66.81 195 THR B C 1
ATOM 3174 O O . THR B 1 195 ? -10.398 35.531 28.703 1 66.81 195 THR B O 1
ATOM 3177 N N . ALA B 1 196 ? -10.742 33.656 27.672 1 64.56 196 ALA B N 1
ATOM 3178 C CA . ALA B 1 196 ? -11.203 33 28.906 1 64.56 196 ALA B CA 1
ATOM 3179 C C . ALA B 1 196 ? -10.039 32.719 29.844 1 64.56 196 ALA B C 1
ATOM 3181 O O . ALA B 1 196 ? -10.188 32.812 31.078 1 64.56 196 ALA B O 1
ATOM 3182 N N . GLU B 1 197 ? -8.977 32.375 29.25 1 57.41 197 GLU B N 1
ATOM 3183 C CA . GLU B 1 197 ? -7.832 32.125 30.125 1 57.41 197 GLU B CA 1
ATOM 3184 C C . GLU B 1 197 ? -7.211 33.438 30.609 1 57.41 197 GLU B C 1
ATOM 3186 O O . GLU B 1 197 ? -6.441 33.438 31.578 1 57.41 197 GLU B O 1
ATOM 3191 N N . GLY B 1 198 ? -7.328 34.5 29.875 1 51.66 198 GLY B N 1
ATOM 3192 C CA . GLY B 1 198 ? -6.812 35.812 30.312 1 51.66 198 GLY B CA 1
ATOM 3193 C C . GLY B 1 198 ? -7.758 36.531 31.234 1 51.66 198 GLY B C 1
ATOM 3194 O O . GLY B 1 198 ? -7.426 37.625 31.734 1 51.66 198 GLY B O 1
ATOM 3195 N N . GLY B 1 199 ? -8.992 36.219 31.234 1 42.28 199 GLY B N 1
ATOM 3196 C CA . GLY B 1 199 ? -9.836 36.875 32.219 1 42.28 199 GLY B CA 1
ATOM 3197 C C . GLY B 1 199 ? -9.898 36.125 33.531 1 42.28 199 GLY B C 1
ATOM 3198 O O . GLY B 1 199 ? -9.578 34.938 33.594 1 42.28 199 GLY B O 1
#

Sequence (398 aa):
MATTESPVDQQTVEEIIRDWPNEPTEIAERVIERYGWPDEAAPSELLWYDNGSWKRTELYRDGIPHNFPKEHTDYLKQVIDYRVPPEKFDDLGRFDGSVYVDRTNGELASKCDQEAANVLALNLAHDIITGKMSVDDARQEYAVTMVKSRMGGSPEYTQRLQFSLPQDKQRDPDESIVTDAMKEEVKDQLEDVTTAEGGMATTESPVDQQTVEEIIRDWPNEPTEIAERVIERYGWPDEAAPSELLWYDNGSWKRTELYRDGIPHNFPKEHTDYLKQVIDYRVPPEKFDDLGRFDGSVYVDRTNGELASKCDQEAANVLALNLAHDIITGKMSVDDARQEYAVTMVKSRMGGSPEYTQRLQFSLPQDKQRDPDESIVTDAMKEEVKDQLEDVTTAEGG

Secondary structure (DSSP, 8-state):
-----S---HHHHHHHHHTS-HHHHHHHHHHHHHH-S-SEEETTEEEEEEETTEEEEEEEEEEEEE-SSSSEEEEEEEEEE----GGGHHHHHHH-TTEEEETTTTEEEEEESSHHHHHHHHHHHHHHHHTSS-HHHHHHHHHHHHHHHHTT---GGGTS-SSPPPSS-----------HHHHHHHHHHHHHHHHHHH-/-----S---HHHHHHHHHTS-HHHHHHHHHHHHHH-S-SEEETTEEEEEEETTEEEEEEEEEEEEE-SSSSEEEEEEEEEE----GGGHHHHHHH-TTEEEETTTTEEEEEESSHHHHHHHHHHHHHHHHTSS-HHHHHHHHHHHHHHHHTT---GGGTS-SSPPPSS-----------HHHHHHHHHHHHHHHHHHH-

Radius of gyration: 22.8 Å; Cα contacts (8 Å, |Δi|>4): 729; chains: 2; bounding box: 47×77×62 Å

Organism: NCBI:txid2743089